Protein AF-A0A6A4GPS2-F1 (afdb_monomer)

Solvent-accessible surface area (backbone atoms only — not comparable to full-atom values): 27105 Å² total; per-residue (Å²): 126,77,65,62,58,53,54,52,53,50,58,55,68,69,35,63,68,60,50,48,57,56,55,76,35,48,68,59,54,50,51,52,50,50,53,48,50,57,54,50,53,56,62,55,46,61,67,55,47,36,79,75,69,75,53,85,62,71,51,73,49,65,35,54,41,91,86,54,85,64,74,62,48,72,51,66,68,82,62,55,45,58,49,34,34,71,73,68,72,38,45,56,68,56,52,49,51,54,50,22,53,49,38,23,44,52,52,60,46,72,73,42,81,72,55,66,71,56,49,30,52,52,40,50,50,52,54,47,51,49,49,26,64,76,66,71,39,87,87,69,76,90,48,63,90,45,33,67,56,72,36,32,58,69,66,32,36,44,78,43,58,69,59,87,93,47,78,89,60,56,59,84,74,61,84,53,66,67,55,54,50,53,52,37,48,30,47,72,71,56,55,21,42,77,43,78,52,53,74,66,59,43,49,50,50,47,49,56,56,66,67,48,66,75,81,72,70,70,79,58,84,78,77,69,74,78,75,77,74,77,77,74,81,84,76,90,76,78,90,77,88,79,90,77,90,76,90,76,91,77,97,69,88,87,75,88,80,81,78,83,78,84,79,82,84,87,75,89,89,81,90,85,88,89,83,86,86,84,90,84,86,84,84,88,82,92,80,87,87,83,88,83,88,84,84,87,86,86,88,86,88,89,81,83,90,80,88,81,80,86,82,88,82,86,85,80,87,89,81,89,83,93,79,93,81,83,89,80,85,83,80,86,81,88,78,86,83,85,81,83,90,83,82,90,80,89,84,86,89,81,86,81,82,83,82,75,90,77,82,82,72,71,69,64,55,55,56,52,56,54,52,51,56,53,50,56,52,54,53,55,59,59,68,65,66,76,78,80,83,84,86,88,88,88,89,88,88,132

Mean predicted aligned error: 19.87 Å

Sequence (398 aa):
MPSQLAEIQDAVHEDDNLMNALNHNKKCMAELRKEYEDNHASFYSLSSVDSSTGSWGFGAIIRASYTSSVQSGFFGRGVIDGFMQKYFNVSVQEMVCLLEDYACMVTTMGNKKVPLNKMQLVTVELILSGLCEISRVSNLTMSYACYDQDIRAAHGVMIEGWPNAISFIAPSKLKVALQIQTLYNAWRSGQAHWRVMTSAERREVKEELAERKPVVRAKRSDAGGSHKRKRKPISDNKDGDLDKDDEDDDEAEYWPKSKKSCAIRRSGASEADDGEAPSTKGKCSLKKSKPVASEGNAKSNATNLKKERAPKCKSAMINDEDVEQPSKKKRSSKLKKVVAPVTAKEQNVKKKHKFTPGSKPAIAESRALLEEMRWEKAQKEAESNDDDEEEEDDESDK

Secondary structure (DSSP, 8-state):
-THHHHHHHHHHHH-HHHHHHHHHTHHHHHHHHHHHHHHHHHHHHHHHHHHHH----EEEE--S-TT--PPPEEEE-STHHHHHHHHHS--HHHHHHHHHHHHHHHHHHHSS---HHHHHHHHHHHHHHHHHHHHT-TT----STTHIIIIIIHH-EEEES--TTS-S--GGG---HHHHHHHHHHHHTTSSEEEEPPHHHHHHHHHHHHHS----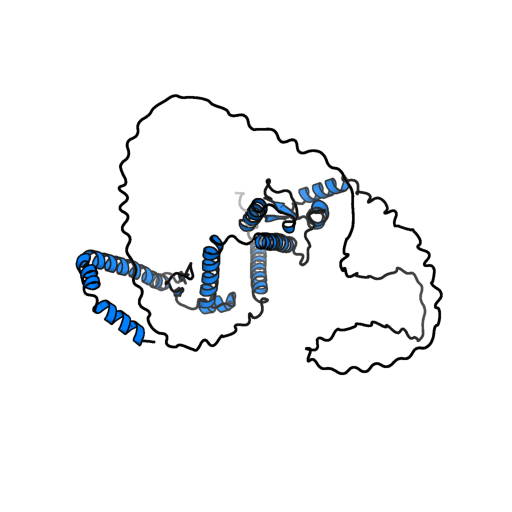----TTS-------------------------------------------------------------------------------------PPPP-------------------------------------------------HHHHHHHHHHHHHHHHHHHHHHTSSSSS---------

Foldseek 3Di:
DVVVVVVVVVVCVPPPVNVVVCVVVVVVVVVVVVVVVVVVVVVCVVVVCCVVPVDWDKDWDADLAPPDPDDIDMDTDDCVQVVCCVQVVAGPVRVNVVVNVVSRCCVVVVPPPDPLVVLLVVLLVLQVVLLCVVQVDPPDDQDQPCCLPRPCQPRQKDKAQQDPVDPSDRSVPDDDSVNSVVSSVCSVVVSIHMDHHDPVSNVVSVVVVVVPDPPPPPPPPPVDPPPPPPPDDDDDDDDDDDDDDDDDDDDDDDDDDDPPDPPDDDDDDDDDDDDDDDDDDDDDDDDDDDDDDDDDYDDDDDDDDDDDDDDDDDDDDDDDDDDDDDDDDDDDDDDDDDDDDDDDDDDDDDDDDDDDDDDDPPNVVSVVVVVVVVVVVVVVVVVVPPPPPPDDDDDDDD

Organism: NCBI:txid1447944

Radius of gyration: 39.06 Å; Cα contacts (8 Å, |Δi|>4): 195; chains: 1; bounding box: 116×108×91 Å

pLDDT: mean 73.02, std 22.07, range [33.78, 98.5]

Structure (mmCIF, N/CA/C/O backbone):
data_AF-A0A6A4GPS2-F1
#
_entry.id   AF-A0A6A4GPS2-F1
#
loop_
_atom_site.group_PDB
_atom_site.id
_atom_site.type_symbol
_atom_site.label_atom_id
_atom_site.label_alt_id
_atom_site.label_comp_id
_atom_site.label_asym_id
_atom_site.label_entity_id
_atom_site.label_seq_id
_atom_site.pdbx_PDB_ins_code
_atom_site.Cartn_x
_atom_site.Cartn_y
_atom_site.Cartn_z
_atom_site.occupancy
_atom_site.B_iso_or_equiv
_atom_site.auth_seq_id
_atom_site.auth_comp_id
_atom_site.auth_asym_id
_atom_site.auth_atom_id
_atom_site.pdbx_PDB_model_num
ATOM 1 N N . MET A 1 1 ? -11.069 -2.993 45.195 1.00 49.81 1 MET A N 1
ATOM 2 C CA . MET A 1 1 ? -11.474 -2.016 44.163 1.00 49.81 1 MET A CA 1
ATOM 3 C C . MET A 1 1 ? -12.801 -1.282 44.416 1.00 49.81 1 MET A C 1
ATOM 5 O O . MET A 1 1 ? -12.911 -0.206 43.852 1.00 49.81 1 MET A O 1
ATOM 9 N N . PRO A 1 2 ? -13.780 -1.730 45.240 1.00 59.56 2 PRO A N 1
ATOM 10 C CA . PRO A 1 2 ? -15.007 -0.938 45.447 1.00 59.56 2 PRO A CA 1
ATOM 11 C C . PRO A 1 2 ? -14.824 0.343 46.291 1.00 59.56 2 PRO A C 1
ATOM 13 O O . PRO A 1 2 ? -15.704 1.193 46.293 1.00 59.56 2 PRO A O 1
ATOM 16 N N . SER A 1 3 ? -13.685 0.526 46.969 1.00 72.12 3 SER A N 1
ATOM 17 C CA . SER A 1 3 ? -13.458 1.655 47.887 1.00 72.12 3 SER A CA 1
ATOM 18 C C . SER A 1 3 ? -13.234 3.009 47.204 1.00 72.12 3 SER A C 1
ATOM 20 O O . SER A 1 3 ? -13.616 4.028 47.760 1.00 72.12 3 SER A O 1
ATOM 22 N N . GLN A 1 4 ? -12.662 3.042 45.996 1.00 72.00 4 GLN A N 1
ATOM 23 C CA . GLN A 1 4 ? -12.357 4.313 45.318 1.00 72.00 4 GLN A CA 1
ATOM 24 C C . GLN A 1 4 ? -13.599 4.998 44.741 1.00 72.00 4 GLN A C 1
ATOM 26 O O . GLN A 1 4 ? -13.624 6.217 44.618 1.00 72.00 4 GLN A O 1
ATOM 31 N N . LEU A 1 5 ? -14.634 4.231 44.382 1.00 72.19 5 LEU A N 1
ATOM 32 C CA . LEU A 1 5 ? -15.866 4.810 43.845 1.00 72.19 5 LEU A CA 1
ATOM 33 C C . LEU A 1 5 ? -16.673 5.506 44.948 1.00 72.19 5 LEU A C 1
ATOM 35 O O . LEU A 1 5 ? -17.200 6.588 44.713 1.00 72.19 5 LEU A O 1
ATOM 39 N N . ALA A 1 6 ? -16.716 4.901 46.140 1.00 82.00 6 ALA A N 1
ATOM 40 C CA . ALA A 1 6 ? -17.370 5.476 47.312 1.00 82.00 6 ALA A CA 1
ATOM 41 C C . ALA A 1 6 ? -16.688 6.784 47.743 1.00 82.00 6 ALA A C 1
ATOM 43 O O . ALA A 1 6 ? -17.356 7.789 47.923 1.00 82.00 6 ALA A O 1
ATOM 44 N N . GLU A 1 7 ? -15.354 6.810 47.775 1.00 88.00 7 GLU A N 1
ATOM 45 C CA . GLU A 1 7 ? -14.587 8.006 48.148 1.00 88.00 7 GLU A CA 1
ATOM 46 C C . GLU A 1 7 ? -14.786 9.174 47.161 1.00 88.00 7 GLU A C 1
ATOM 48 O O . GLU A 1 7 ? -14.885 10.328 47.569 1.00 88.00 7 GLU A O 1
ATOM 53 N N . ILE A 1 8 ? -14.914 8.890 45.857 1.00 78.62 8 ILE A N 1
ATOM 54 C CA . ILE A 1 8 ? -15.245 9.916 44.851 1.00 78.62 8 ILE A CA 1
ATOM 55 C C . ILE A 1 8 ? -16.697 10.388 45.007 1.00 78.62 8 ILE A C 1
ATOM 57 O O . ILE A 1 8 ? -16.965 11.576 44.844 1.00 78.62 8 ILE A O 1
ATOM 61 N N . GLN A 1 9 ? -17.633 9.482 45.306 1.00 82.62 9 GLN A N 1
ATOM 62 C CA . GLN A 1 9 ? -19.035 9.842 45.535 1.00 82.62 9 GLN A CA 1
ATOM 63 C C . GLN A 1 9 ? -19.190 10.736 46.768 1.00 82.62 9 GLN A C 1
ATOM 65 O O . GLN A 1 9 ? -19.889 11.743 46.681 1.00 82.62 9 GLN A O 1
ATOM 70 N N . ASP A 1 10 ? -18.485 10.425 47.855 1.00 88.31 10 ASP A N 1
ATOM 71 C CA . ASP A 1 10 ? -18.492 11.220 49.083 1.00 88.31 10 ASP A CA 1
ATOM 72 C C . ASP A 1 10 ? -17.849 12.596 48.853 1.00 88.31 10 ASP A C 1
ATOM 74 O O . ASP A 1 10 ? -18.456 13.619 49.163 1.00 88.31 10 ASP A O 1
ATOM 78 N N . ALA A 1 11 ? -16.689 12.657 48.186 1.00 83.19 11 ALA A N 1
ATOM 79 C CA . ALA A 1 11 ? -16.023 13.926 47.874 1.00 83.19 11 ALA A CA 1
ATOM 80 C C . ALA A 1 11 ? -16.851 14.841 46.950 1.00 83.19 11 ALA A C 1
ATOM 82 O O . ALA A 1 11 ? -16.796 16.063 47.070 1.00 83.19 11 ALA A O 1
ATOM 83 N N . VAL A 1 12 ? -17.629 14.267 46.025 1.00 85.00 12 VAL A N 1
ATOM 84 C CA . VAL A 1 12 ? -18.575 15.024 45.188 1.00 85.00 12 VAL A CA 1
ATOM 85 C C . VAL A 1 12 ? -19.762 15.522 46.012 1.00 85.00 12 VAL A C 1
ATOM 87 O O . VAL A 1 12 ? -20.275 16.607 45.740 1.00 85.00 12 VAL A O 1
ATOM 90 N N . HIS A 1 13 ? -20.196 14.751 47.013 1.00 86.81 13 HIS A N 1
ATOM 91 C CA . HIS A 1 13 ? -21.311 15.125 47.876 1.00 86.81 13 HIS A CA 1
ATOM 92 C C . HIS A 1 13 ? -20.966 16.235 48.876 1.00 86.81 13 HIS A C 1
ATOM 94 O O . HIS A 1 13 ? -21.865 16.988 49.246 1.00 86.81 13 HIS A O 1
ATOM 100 N N . GLU A 1 14 ? -19.698 16.349 49.279 1.00 90.88 14 GLU A N 1
ATOM 101 C CA . GLU A 1 14 ? -19.210 17.368 50.218 1.00 90.88 14 GLU A CA 1
ATOM 102 C C . GLU A 1 14 ? -18.922 18.741 49.571 1.00 90.88 14 GLU A C 1
ATOM 104 O O . GLU A 1 14 ? -18.791 19.738 50.283 1.00 90.88 14 GLU A O 1
ATOM 109 N N . ASP A 1 15 ? -18.836 18.845 48.237 1.00 90.06 15 ASP A N 1
ATOM 110 C CA . ASP A 1 15 ? -18.606 20.129 47.557 1.00 90.06 15 ASP A CA 1
ATOM 111 C C . ASP A 1 15 ? -19.925 20.892 47.325 1.00 90.06 15 ASP A C 1
ATOM 113 O O . ASP A 1 15 ? -20.592 20.769 46.290 1.00 90.06 15 ASP A O 1
ATOM 117 N N . ASP A 1 16 ? -20.282 21.735 48.298 1.00 88.44 16 ASP A N 1
ATOM 118 C CA . ASP A 1 16 ? -21.477 22.587 48.270 1.00 88.44 16 ASP A CA 1
ATOM 119 C C . ASP A 1 16 ? -21.563 23.477 47.020 1.00 88.44 16 ASP A C 1
ATOM 121 O O . ASP A 1 16 ? -22.661 23.741 46.524 1.00 88.44 16 ASP A O 1
ATOM 125 N N . ASN A 1 17 ? -20.431 23.936 46.470 1.00 82.00 17 ASN A N 1
ATOM 126 C CA . ASN A 1 17 ? -20.427 24.776 45.269 1.00 82.00 17 ASN A CA 1
ATOM 127 C C . ASN A 1 17 ? -20.773 23.960 44.022 1.00 82.00 17 ASN A C 1
ATOM 129 O O . ASN A 1 17 ? -21.530 24.431 43.167 1.00 82.00 17 ASN A O 1
ATOM 133 N N . LEU A 1 18 ? -20.249 22.736 43.925 1.00 80.06 18 LEU A N 1
ATOM 134 C CA . LEU A 1 18 ? -20.567 21.812 42.840 1.00 80.06 18 LEU A CA 1
ATOM 135 C C . LEU A 1 18 ? -22.040 21.390 42.900 1.00 80.06 18 LEU A C 1
ATOM 137 O O . LEU A 1 18 ? -22.739 21.438 41.884 1.00 80.06 18 LEU A O 1
ATOM 141 N N . MET A 1 19 ? -22.541 21.064 44.093 1.00 84.69 19 MET A N 1
ATOM 142 C CA . MET A 1 19 ? -23.947 20.710 44.293 1.00 84.69 19 MET A CA 1
ATOM 143 C C . MET A 1 19 ? -24.883 21.896 44.028 1.00 84.69 19 MET A C 1
ATOM 145 O O . MET A 1 19 ? -25.940 21.708 43.421 1.00 84.69 19 MET A O 1
ATOM 149 N N . ASN A 1 20 ? -24.496 23.132 44.367 1.00 83.50 20 ASN A N 1
ATOM 150 C CA . ASN A 1 20 ? -25.263 24.326 43.991 1.00 83.50 20 ASN A CA 1
ATOM 151 C C . ASN A 1 20 ? -25.267 24.576 42.479 1.00 83.50 20 ASN A C 1
ATOM 153 O O . ASN A 1 20 ? -26.310 24.916 41.923 1.00 83.50 20 ASN A O 1
ATOM 157 N N . ALA A 1 21 ? -24.138 24.385 41.792 1.00 77.62 21 ALA A N 1
ATOM 158 C CA . ALA A 1 21 ? -24.065 24.533 40.339 1.00 77.62 21 ALA A CA 1
ATOM 159 C C . ALA A 1 21 ? -24.937 23.492 39.611 1.00 77.62 21 ALA A C 1
ATOM 161 O O . ALA A 1 21 ? -25.649 23.832 38.662 1.00 77.62 21 ALA A O 1
ATOM 162 N N . LEU A 1 22 ? -24.945 22.245 40.096 1.00 76.81 22 LEU A N 1
ATOM 163 C CA . LEU A 1 22 ? -25.817 21.179 39.593 1.00 76.81 22 LEU A CA 1
ATOM 164 C C . LEU A 1 22 ? -27.301 21.467 39.882 1.00 76.81 22 LEU A C 1
ATOM 166 O O . LEU A 1 22 ? -28.152 21.248 39.018 1.00 76.81 22 LEU A O 1
ATOM 170 N N . ASN A 1 23 ? -27.618 22.016 41.059 1.00 81.75 23 ASN A N 1
ATOM 171 C CA . ASN A 1 23 ? -28.989 22.352 41.449 1.00 81.75 23 ASN A CA 1
ATOM 172 C C . ASN A 1 23 ? -29.541 23.596 40.739 1.00 81.75 23 ASN A C 1
ATOM 174 O O . ASN A 1 23 ? -30.723 23.618 40.388 1.00 81.75 23 ASN A O 1
ATOM 178 N N . HIS A 1 24 ? -28.718 24.612 40.463 1.00 83.06 24 HIS A N 1
ATOM 179 C CA . HIS A 1 24 ? -29.162 25.801 39.730 1.00 83.06 24 HIS A CA 1
ATOM 180 C C . HIS A 1 24 ? -29.565 25.496 38.286 1.00 83.06 24 HIS A C 1
ATOM 182 O O . HIS A 1 24 ? -30.370 26.225 37.710 1.00 83.06 24 HIS A O 1
ATOM 188 N N . ASN A 1 25 ? -29.087 24.382 37.731 1.00 86.12 25 ASN A N 1
ATOM 189 C CA . ASN A 1 25 ? -29.414 23.940 36.384 1.00 86.12 25 ASN A CA 1
ATOM 190 C C . ASN A 1 25 ? -30.325 22.704 36.366 1.00 86.12 25 ASN A C 1
ATOM 192 O O . ASN A 1 25 ? -30.255 21.883 35.454 1.00 86.12 25 ASN A O 1
ATOM 196 N N . LYS A 1 26 ? -31.221 22.571 37.354 1.00 86.44 26 LYS A N 1
ATOM 197 C CA . LYS A 1 26 ? -32.149 21.431 37.473 1.00 86.44 26 LYS A CA 1
ATOM 198 C C . LYS A 1 26 ? -32.954 21.170 36.195 1.00 86.44 26 LYS A C 1
ATOM 200 O O . LYS A 1 26 ? -33.177 20.016 35.843 1.00 86.44 26 LYS A O 1
ATOM 205 N N . LYS A 1 27 ? -33.349 22.234 35.483 1.00 87.38 27 LYS A N 1
ATOM 206 C CA . LYS A 1 27 ? -34.040 22.132 34.188 1.00 87.38 27 LYS A CA 1
ATOM 207 C C . LYS A 1 27 ? -33.130 21.541 33.103 1.00 87.38 27 LYS A C 1
ATOM 209 O O . LYS A 1 27 ? -33.541 20.603 32.437 1.00 87.38 27 LYS A O 1
ATOM 214 N N . CYS A 1 28 ? -31.893 22.026 32.997 1.00 82.56 28 CYS A N 1
ATOM 215 C CA . CYS A 1 28 ? -30.893 21.519 32.053 1.00 82.56 28 CYS A CA 1
ATOM 216 C C . CYS A 1 28 ? -30.522 20.052 32.341 1.00 82.56 28 CYS A C 1
ATOM 218 O O . CYS A 1 28 ? -30.490 19.228 31.436 1.00 82.56 28 CYS A O 1
ATOM 220 N N . MET A 1 29 ? -30.336 19.682 33.613 1.00 83.31 29 MET A N 1
ATOM 221 C CA . MET A 1 29 ? -30.057 18.292 33.996 1.00 83.31 29 MET A CA 1
ATOM 222 C C . MET A 1 29 ? -31.249 17.359 33.750 1.00 83.31 29 MET A C 1
ATOM 224 O O . MET A 1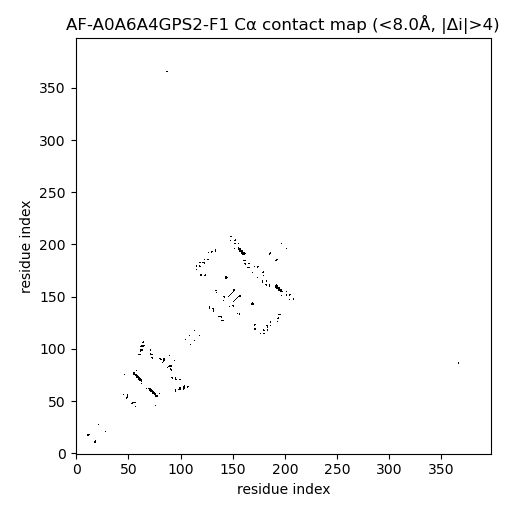 29 ? -31.047 16.194 33.418 1.00 83.31 29 MET A O 1
ATOM 228 N N . ALA A 1 30 ? -32.486 17.841 33.905 1.00 88.25 30 ALA A N 1
ATOM 229 C CA . ALA A 1 30 ? -33.677 17.070 33.555 1.00 88.25 30 ALA A CA 1
ATOM 230 C C . ALA A 1 30 ? -33.786 16.851 32.037 1.00 88.25 30 ALA A C 1
ATOM 232 O O . ALA A 1 30 ? -34.137 15.757 31.607 1.00 88.25 30 ALA A O 1
ATOM 233 N N . GLU A 1 31 ? -33.441 17.862 31.239 1.00 88.44 31 GLU A N 1
ATOM 234 C CA . GLU A 1 31 ? -33.416 17.779 29.776 1.00 88.44 31 GLU A CA 1
ATOM 235 C C . GLU A 1 31 ? -32.328 16.811 29.286 1.00 88.44 31 GLU A C 1
ATOM 237 O O . GLU A 1 31 ? -32.632 15.913 28.510 1.00 88.44 31 GLU A O 1
ATOM 242 N N . LEU A 1 32 ? -31.115 16.879 29.848 1.00 83.19 32 LEU A N 1
ATOM 243 C CA . LEU A 1 32 ? -30.036 15.921 29.572 1.00 83.19 32 LEU A CA 1
ATOM 244 C C . LEU A 1 32 ? 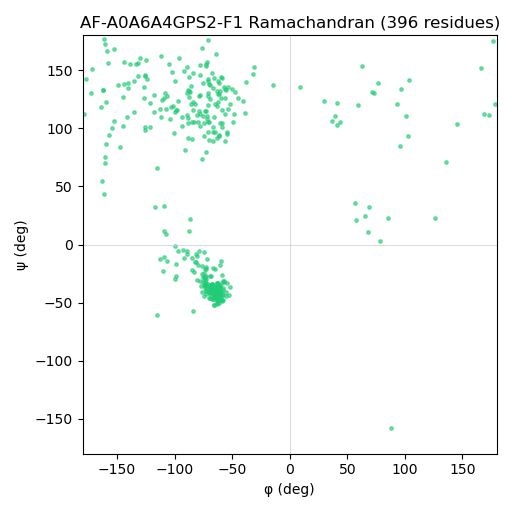-30.381 14.487 29.991 1.00 83.19 32 LEU A C 1
ATOM 246 O O . LEU A 1 32 ? -30.027 13.546 29.288 1.00 83.19 32 LEU A O 1
ATOM 250 N N . ARG A 1 33 ? -31.061 14.289 31.131 1.00 85.12 33 ARG A N 1
ATOM 251 C CA . ARG A 1 33 ? -31.527 12.951 31.542 1.00 85.12 33 ARG A CA 1
ATOM 252 C C . ARG A 1 33 ? -32.567 12.407 30.577 1.00 85.12 33 ARG A C 1
ATOM 254 O O . ARG A 1 33 ? -32.475 11.244 30.213 1.00 85.12 33 ARG A O 1
ATOM 261 N N . LYS A 1 34 ? -33.505 13.249 30.141 1.00 89.75 34 LYS A N 1
ATOM 262 C CA . LYS A 1 34 ? -34.512 12.865 29.153 1.00 89.75 34 LYS A CA 1
ATOM 263 C C . LYS A 1 34 ? -33.865 12.503 27.815 1.00 89.75 34 LYS A C 1
ATOM 265 O O . LYS A 1 34 ? -34.152 11.446 27.276 1.00 89.75 34 LYS A O 1
ATOM 270 N N . GLU A 1 35 ? -32.936 13.322 27.329 1.00 83.69 35 GLU A N 1
ATOM 271 C CA . GLU A 1 35 ? -32.184 13.037 26.103 1.00 83.69 35 GLU A CA 1
ATOM 272 C C . GLU A 1 35 ? -31.340 11.758 26.236 1.00 83.69 35 GLU A C 1
ATOM 274 O O . GLU A 1 35 ? -31.261 10.960 25.304 1.00 83.69 35 GLU A O 1
ATOM 279 N N . TYR A 1 36 ? -30.736 11.517 27.405 1.00 80.75 36 TYR A N 1
ATOM 280 C CA . TYR A 1 36 ? -30.025 10.271 27.683 1.00 80.75 36 TYR A CA 1
ATOM 281 C C . TYR A 1 36 ? -30.969 9.066 27.682 1.00 80.75 36 TYR A C 1
ATOM 283 O O . TYR A 1 36 ? -30.633 8.054 27.081 1.00 80.75 36 TYR A O 1
ATOM 291 N N . GLU A 1 37 ? -32.139 9.155 28.315 1.00 81.00 37 GLU A N 1
ATOM 292 C CA . GLU A 1 37 ? -33.142 8.085 28.330 1.00 81.00 37 GLU A CA 1
ATOM 293 C C . GLU A 1 37 ? -33.691 7.797 26.927 1.00 81.00 37 GLU A C 1
ATOM 295 O O . GLU A 1 37 ? -33.760 6.631 26.539 1.00 81.00 37 GLU A O 1
ATOM 300 N N . ASP A 1 38 ? -33.981 8.832 26.134 1.00 80.62 38 ASP A N 1
ATOM 301 C CA . ASP A 1 38 ? -34.432 8.703 24.744 1.00 80.62 38 ASP A CA 1
ATOM 302 C C . ASP A 1 38 ? -33.341 8.043 23.871 1.00 80.62 38 ASP A C 1
ATOM 304 O O . ASP A 1 38 ? -33.604 7.097 23.119 1.00 80.62 38 ASP A O 1
ATOM 308 N N . ASN A 1 39 ? -32.079 8.456 24.031 1.00 74.62 39 ASN A N 1
ATOM 309 C CA . ASN A 1 39 ? -30.942 7.843 23.338 1.00 74.62 39 ASN A CA 1
ATOM 310 C C . ASN A 1 39 ? -30.666 6.409 23.819 1.00 74.62 39 ASN A C 1
ATOM 312 O O . ASN A 1 39 ? -30.336 5.534 23.019 1.00 74.62 39 ASN A O 1
ATOM 316 N N . HIS A 1 40 ? -30.829 6.127 25.107 1.00 75.12 40 HIS A N 1
ATOM 317 C CA . HIS A 1 40 ? -30.622 4.798 25.675 1.00 75.12 40 HIS A CA 1
ATOM 318 C C . HIS A 1 40 ? -31.746 3.829 25.270 1.00 75.12 40 HIS A C 1
ATOM 320 O O . HIS A 1 40 ? -31.488 2.654 25.007 1.00 75.12 40 HIS A O 1
ATOM 326 N N . ALA A 1 41 ? -32.979 4.320 25.116 1.00 71.56 41 ALA A N 1
ATOM 327 C CA . ALA A 1 41 ? -34.085 3.559 24.541 1.00 71.56 41 ALA A CA 1
ATOM 328 C C . ALA A 1 41 ? -33.804 3.172 23.079 1.00 71.56 41 ALA A C 1
ATOM 330 O O . ALA A 1 41 ? -34.089 2.042 22.674 1.00 71.56 41 ALA A O 1
ATOM 331 N N . SER A 1 42 ? -33.159 4.054 22.305 1.00 66.12 42 SER A N 1
ATOM 332 C CA . SER A 1 42 ? -32.719 3.724 20.942 1.00 66.12 42 SER A CA 1
ATOM 333 C C . SER A 1 42 ? -31.677 2.597 20.914 1.00 66.12 42 SER A C 1
ATOM 335 O O . SER A 1 42 ? -31.707 1.749 20.024 1.00 66.12 42 SER A O 1
ATOM 337 N N . PHE A 1 43 ? -30.815 2.509 21.933 1.00 65.62 43 PHE A N 1
ATOM 338 C CA . PHE A 1 43 ? -29.814 1.448 22.040 1.00 65.62 43 PHE A CA 1
ATOM 339 C C . PHE A 1 43 ? -30.446 0.076 22.326 1.00 65.62 43 PHE A C 1
ATOM 341 O O . PHE A 1 43 ? -30.034 -0.935 21.756 1.00 65.62 43 PHE A O 1
ATOM 348 N N . TYR A 1 44 ? -31.507 0.028 23.139 1.00 66.25 44 TYR A N 1
ATOM 349 C CA . TYR A 1 44 ? -32.265 -1.208 23.365 1.00 66.25 44 TYR A CA 1
ATOM 350 C C . TYR A 1 44 ? -33.134 -1.628 22.175 1.00 66.25 44 TYR A C 1
ATOM 352 O O . TYR A 1 44 ? -33.460 -2.812 22.063 1.00 66.25 44 TYR A O 1
ATOM 360 N N . SER A 1 45 ? -33.458 -0.718 21.250 1.00 64.69 45 SER A N 1
ATOM 361 C CA . SER A 1 45 ? -34.211 -1.043 20.028 1.00 64.69 45 SER A CA 1
ATOM 362 C C . SER A 1 45 ? -33.524 -2.119 19.180 1.00 64.69 45 SER A C 1
ATOM 364 O O . SER A 1 45 ? -34.202 -2.974 18.609 1.00 64.69 45 SER A O 1
ATOM 366 N N . LEU A 1 46 ? -32.184 -2.172 19.182 1.00 64.75 46 LEU A N 1
ATOM 367 C CA . LEU A 1 46 ? -31.438 -3.186 18.428 1.00 64.75 46 LEU A CA 1
ATOM 368 C C . LEU A 1 46 ? -31.814 -4.617 18.851 1.00 64.75 46 LEU A C 1
ATOM 370 O O . LEU A 1 46 ? -31.879 -5.513 18.020 1.00 64.75 46 LEU A O 1
ATOM 374 N N . SER A 1 47 ? -32.150 -4.817 20.130 1.00 65.31 47 SER A N 1
ATOM 375 C CA . SER A 1 47 ? -32.570 -6.126 20.650 1.00 65.31 47 SER A CA 1
ATOM 376 C C . SER A 1 47 ? -33.982 -6.548 20.216 1.00 65.31 47 SER A C 1
ATOM 378 O O . SER A 1 47 ? -34.300 -7.738 20.218 1.00 65.31 47 SER A O 1
ATOM 380 N N . SER A 1 48 ? -34.822 -5.589 19.818 1.00 68.94 48 SER A N 1
ATOM 381 C CA . SER A 1 48 ? -36.178 -5.839 19.314 1.00 68.94 48 SER A CA 1
ATOM 382 C C . SER A 1 48 ? -36.172 -6.272 17.841 1.00 68.94 48 SER A C 1
ATOM 384 O O . SER A 1 48 ? -37.002 -7.077 17.407 1.00 68.94 48 SER A O 1
ATOM 386 N N . VAL A 1 49 ? -35.193 -5.791 17.067 1.00 71.31 49 VAL A N 1
ATOM 387 C CA . VAL A 1 49 ? -35.050 -6.121 15.639 1.00 71.31 49 VAL A CA 1
ATOM 388 C C . VAL A 1 49 ? -34.709 -7.598 15.441 1.00 71.31 49 VAL A C 1
ATOM 390 O O . VAL A 1 49 ? -35.302 -8.244 14.576 1.00 71.31 49 VAL A O 1
ATOM 393 N N . ASP A 1 50 ? -33.841 -8.164 16.284 1.00 71.81 50 ASP A N 1
ATOM 394 C CA . ASP A 1 50 ? -33.432 -9.573 16.189 1.00 71.81 50 ASP A CA 1
ATOM 395 C C . ASP A 1 50 ? -34.635 -10.528 16.290 1.00 71.81 50 ASP A C 1
ATOM 397 O O . ASP A 1 50 ? -34.768 -11.470 15.509 1.00 71.81 50 ASP A O 1
ATOM 401 N N . SER A 1 51 ? -35.556 -10.254 17.222 1.00 78.56 51 SER A N 1
ATOM 402 C CA . SER A 1 51 ? -36.714 -11.126 17.479 1.00 78.56 51 SER A CA 1
ATOM 403 C C . SER A 1 51 ? -37.791 -11.033 16.396 1.00 78.56 51 SER A C 1
ATOM 405 O O . SER A 1 51 ? -38.571 -11.966 16.229 1.00 78.56 51 SER A O 1
ATOM 407 N N . SER A 1 52 ? -37.855 -9.911 15.675 1.00 82.25 52 SER A N 1
ATOM 408 C CA . SER A 1 52 ? -38.901 -9.643 14.679 1.00 82.25 52 SER A CA 1
ATOM 409 C C . SER A 1 52 ? -38.468 -9.925 13.241 1.00 82.25 52 SER A C 1
ATOM 411 O O . SER A 1 52 ? -39.315 -10.242 12.412 1.00 82.25 52 SER A O 1
ATOM 413 N N . THR A 1 53 ? -37.171 -9.839 12.934 1.00 84.56 53 THR A N 1
ATOM 414 C CA . THR A 1 53 ? -36.661 -9.993 11.558 1.00 84.56 53 THR A CA 1
ATOM 415 C C . THR A 1 53 ? -35.813 -11.242 11.340 1.00 84.56 53 THR A C 1
ATOM 417 O O . THR A 1 53 ? -35.523 -11.574 10.195 1.00 84.56 53 THR A O 1
ATOM 420 N N . GLY A 1 54 ? -35.387 -11.932 12.406 1.00 84.75 54 GLY A N 1
ATOM 421 C CA . GLY A 1 54 ? -34.436 -13.043 12.292 1.00 84.75 54 GLY A CA 1
ATOM 422 C C . GLY A 1 54 ? -33.027 -12.607 11.866 1.00 84.75 54 GLY A C 1
ATOM 423 O O . GLY A 1 54 ? -32.195 -13.453 11.545 1.00 84.75 54 GLY A O 1
ATOM 424 N N . SER A 1 55 ? -32.750 -11.301 11.861 1.00 83.25 55 SER A N 1
ATOM 425 C CA . SER A 1 55 ? -31.430 -10.743 11.560 1.00 83.25 55 SER A CA 1
ATOM 426 C C . SER A 1 55 ? -30.502 -10.891 12.762 1.00 83.25 55 SER A C 1
ATOM 428 O O . SER A 1 55 ? -30.952 -10.794 13.901 1.00 83.25 55 SER A O 1
ATOM 430 N N . TRP A 1 56 ? -29.205 -11.105 12.524 1.00 84.06 56 TRP A N 1
ATOM 431 C CA . TRP A 1 56 ? -28.179 -11.088 13.572 1.00 84.06 56 TRP A CA 1
ATOM 432 C C . TRP A 1 56 ? -27.280 -9.871 13.381 1.00 84.06 56 TRP A C 1
ATOM 434 O O . TRP A 1 56 ? -26.686 -9.695 12.317 1.00 84.06 56 TRP A O 1
ATOM 444 N N . GLY A 1 57 ? -27.168 -9.040 14.417 1.00 85.69 57 GLY A N 1
ATOM 445 C CA . GLY A 1 57 ? -26.331 -7.846 14.410 1.00 85.69 57 GLY A CA 1
ATOM 446 C C . GLY A 1 57 ? -25.351 -7.809 15.578 1.00 85.69 57 GLY A C 1
ATOM 447 O O . GLY A 1 57 ? -25.657 -8.228 16.695 1.00 85.69 57 GLY A O 1
ATOM 448 N N . PHE A 1 58 ? -24.170 -7.248 15.329 1.00 91.44 58 PHE A N 1
ATOM 449 C CA . PHE A 1 58 ? -23.308 -6.737 16.389 1.00 91.44 58 PHE A CA 1
ATOM 450 C C . PHE A 1 58 ? -22.784 -5.353 16.021 1.00 91.44 58 PHE A C 1
ATOM 452 O O . PHE A 1 58 ? -22.676 -5.000 14.848 1.00 91.44 58 PHE A O 1
ATOM 459 N N . GLY A 1 59 ? -22.440 -4.582 17.043 1.00 92.00 59 GLY A N 1
ATOM 460 C CA . GLY A 1 59 ? -21.746 -3.313 16.928 1.00 92.00 59 GLY A CA 1
ATOM 461 C C . GLY A 1 59 ? -20.567 -3.251 17.890 1.00 92.00 59 GLY A C 1
ATOM 462 O O . GLY A 1 59 ? -20.518 -3.951 18.902 1.00 92.00 59 GLY A O 1
ATOM 463 N N . ALA A 1 60 ? -19.598 -2.404 17.561 1.00 95.12 60 ALA A N 1
ATOM 464 C CA . ALA A 1 60 ? -18.433 -2.139 18.391 1.00 95.12 60 ALA A CA 1
ATOM 465 C C . ALA A 1 60 ? -18.291 -0.635 18.626 1.00 95.12 60 ALA A C 1
ATOM 467 O O . ALA A 1 60 ? -18.408 0.166 17.699 1.00 95.12 60 ALA A O 1
ATOM 468 N N . ILE A 1 61 ? -18.007 -0.262 19.869 1.00 94.19 61 ILE A N 1
ATOM 469 C CA . ILE A 1 61 ? -17.585 1.080 20.258 1.00 94.19 61 ILE A CA 1
ATOM 470 C C . ILE A 1 61 ? -16.080 1.007 20.449 1.00 94.19 61 ILE A C 1
ATOM 472 O O . ILE A 1 61 ? -15.587 0.249 21.280 1.00 94.19 61 ILE A O 1
ATOM 476 N N . ILE A 1 62 ? -15.348 1.784 19.660 1.00 96.25 62 ILE A N 1
ATOM 477 C CA . ILE A 1 62 ? -13.892 1.730 19.626 1.00 96.25 62 ILE A CA 1
ATOM 478 C C . ILE A 1 62 ? -13.339 3.076 20.059 1.00 96.25 62 ILE A C 1
ATOM 480 O O . ILE A 1 62 ? -13.699 4.127 19.522 1.00 96.25 62 ILE A O 1
ATOM 484 N N . ARG A 1 63 ? -12.418 3.050 21.018 1.00 94.38 63 ARG A N 1
ATOM 485 C CA . ARG A 1 63 ? -11.702 4.247 21.430 1.00 94.38 63 ARG A CA 1
ATOM 486 C C . ARG A 1 63 ? -10.745 4.706 20.324 1.00 94.38 63 ARG A C 1
ATOM 488 O O . ARG A 1 63 ? -9.861 3.974 19.898 1.00 94.38 63 ARG A O 1
ATOM 495 N N . ALA A 1 64 ? -10.877 5.963 19.902 1.00 89.25 64 ALA A N 1
ATOM 496 C CA . ALA A 1 64 ? -10.025 6.545 18.863 1.00 89.25 64 ALA A CA 1
ATOM 497 C C . ALA A 1 64 ? -8.737 7.202 19.397 1.00 89.25 64 ALA A C 1
ATOM 499 O O . ALA A 1 64 ? -7.905 7.622 18.606 1.00 89.25 64 ALA A O 1
ATOM 500 N N . SER A 1 65 ? -8.549 7.348 20.712 1.00 88.62 65 SER A N 1
ATOM 501 C CA . SER A 1 65 ? -7.331 7.924 21.310 1.00 88.62 65 SER A CA 1
ATOM 502 C C . SER A 1 65 ? -7.049 7.316 22.678 1.00 88.62 65 SER A C 1
ATOM 504 O O . SER A 1 65 ? -7.951 7.265 23.509 1.00 88.62 65 SER A O 1
ATOM 506 N N . TYR A 1 66 ? -5.788 6.988 22.978 1.00 85.88 66 TYR A N 1
ATOM 507 C CA . TYR A 1 66 ? -5.371 6.494 24.300 1.00 85.88 66 TYR A CA 1
ATOM 508 C C . TYR A 1 66 ? -5.634 7.476 25.452 1.00 85.88 66 TYR A C 1
ATOM 510 O O . TYR A 1 66 ? -5.632 7.070 26.611 1.00 85.88 66 TYR A O 1
ATOM 518 N N . THR A 1 67 ? -5.854 8.760 25.153 1.00 87.00 67 THR A N 1
ATOM 519 C CA . THR A 1 67 ? -6.218 9.773 26.155 1.00 87.00 67 THR A CA 1
ATOM 520 C C . THR A 1 67 ? -7.715 9.827 26.443 1.00 87.00 67 THR A C 1
ATOM 522 O O . THR A 1 67 ? -8.119 10.518 27.373 1.00 87.00 67 THR A O 1
ATOM 525 N N . SER A 1 68 ? -8.545 9.160 25.637 1.00 91.00 68 SER A N 1
ATOM 526 C CA . SER A 1 68 ? -9.985 9.105 25.872 1.00 91.00 68 SER A CA 1
ATOM 527 C C . SER A 1 68 ? -10.296 8.144 27.021 1.00 91.00 68 SER A C 1
ATOM 529 O O . SER A 1 68 ? -9.695 7.070 27.130 1.00 91.00 68 SER A O 1
ATOM 531 N N . SER A 1 69 ? -11.242 8.546 27.868 1.00 91.69 69 SER A N 1
ATOM 532 C CA . SER A 1 69 ? -11.787 7.740 28.963 1.00 91.69 69 SER A CA 1
ATOM 533 C C . SER A 1 69 ? -12.848 6.738 28.502 1.00 91.69 69 SER A C 1
ATOM 535 O O . SER A 1 69 ? -13.239 5.879 29.287 1.00 91.69 69 SER A O 1
ATOM 537 N N . VAL A 1 70 ? -13.315 6.830 27.251 1.00 91.38 70 VAL A N 1
ATOM 538 C CA . VAL A 1 70 ? -14.306 5.901 26.692 1.00 91.38 70 VAL A CA 1
ATOM 539 C C . VAL A 1 70 ? -13.694 4.505 26.612 1.00 91.38 70 VAL A C 1
ATOM 541 O O . VAL A 1 70 ? -12.680 4.313 25.945 1.00 91.38 70 VAL A O 1
ATOM 544 N N . GLN A 1 71 ? -14.309 3.535 27.282 1.00 91.75 71 GLN A N 1
ATOM 545 C CA . GLN A 1 71 ? -13.895 2.139 27.210 1.00 91.75 71 GLN A CA 1
ATOM 546 C C . GLN A 1 71 ? -14.404 1.520 25.905 1.00 91.75 71 GLN A C 1
ATOM 548 O O . GLN A 1 71 ? -15.590 1.629 25.593 1.00 91.75 71 GLN A O 1
ATOM 553 N N . SER A 1 72 ? -13.516 0.878 25.144 1.00 95.38 72 SER A N 1
ATOM 554 C CA . SER A 1 72 ? -13.939 0.102 23.979 1.00 95.38 72 SER A CA 1
ATOM 555 C C . SER A 1 72 ? -14.768 -1.097 24.422 1.00 95.38 72 SER A C 1
ATOM 557 O O . SER A 1 72 ? -14.477 -1.732 25.438 1.00 95.38 72 SER A O 1
ATOM 559 N N . GLY A 1 73 ? -15.782 -1.430 23.640 1.00 94.25 73 GLY A N 1
ATOM 560 C CA . GLY A 1 73 ? -16.659 -2.556 23.912 1.00 94.25 73 GLY A CA 1
ATOM 561 C C . GLY A 1 73 ? -17.395 -2.988 22.661 1.00 94.25 73 GLY A C 1
ATOM 562 O O . GLY A 1 73 ? -17.347 -2.325 21.627 1.00 94.25 73 GLY A O 1
ATOM 563 N N . PHE A 1 74 ? -18.097 -4.103 22.761 1.00 93.69 74 PHE A N 1
ATOM 564 C CA . PHE A 1 74 ? -19.029 -4.543 21.739 1.00 93.69 74 PHE A CA 1
ATOM 565 C C . PHE A 1 74 ? -20.397 -4.772 22.359 1.00 93.69 74 PHE A C 1
ATOM 567 O O . PHE A 1 74 ? -20.536 -4.982 23.563 1.00 93.69 74 PHE A O 1
ATOM 574 N N . PHE A 1 75 ? -21.405 -4.737 21.509 1.00 89.88 75 PHE A N 1
ATOM 575 C CA . PHE A 1 75 ? -22.757 -5.136 21.834 1.00 89.88 75 PHE A CA 1
ATOM 576 C C . PHE A 1 75 ? -23.273 -5.999 20.692 1.00 89.88 75 PHE A C 1
ATOM 578 O O . PHE A 1 75 ? -22.984 -5.768 19.523 1.00 89.88 75 PHE A O 1
ATOM 585 N N . GLY A 1 76 ? -24.007 -7.037 21.040 1.00 85.12 76 GLY A N 1
ATOM 586 C CA . GLY A 1 76 ? -24.502 -8.027 20.100 1.00 85.12 76 GLY A CA 1
ATOM 587 C C . GLY A 1 76 ? -25.005 -9.222 20.885 1.00 85.12 76 GLY A C 1
ATOM 588 O O . GLY A 1 76 ? -24.556 -9.470 22.008 1.00 85.12 76 GLY A O 1
ATOM 589 N N . ARG A 1 77 ? -25.972 -9.937 20.323 1.00 76.81 77 ARG A N 1
ATOM 590 C CA . ARG A 1 77 ? -26.474 -11.187 20.892 1.00 76.81 77 ARG A CA 1
ATOM 591 C C . ARG A 1 77 ? -26.101 -12.362 20.000 1.00 76.81 77 ARG A C 1
ATOM 593 O O . ARG A 1 77 ? -25.784 -12.212 18.825 1.00 76.81 77 ARG A O 1
ATOM 600 N N . GLY A 1 78 ? -26.166 -13.551 20.587 1.00 79.12 78 GLY A N 1
ATOM 601 C CA . GLY A 1 78 ? -26.071 -14.806 19.855 1.00 79.12 78 GLY A CA 1
ATOM 602 C C . GLY A 1 78 ? -24.648 -15.319 19.670 1.00 79.12 78 GLY A C 1
ATOM 603 O O . GLY A 1 78 ? -23.734 -15.013 20.430 1.00 79.12 78 GLY A O 1
ATOM 604 N N . VAL A 1 79 ? -24.488 -16.156 18.651 1.00 91.12 79 VAL A N 1
ATOM 605 C CA . VAL A 1 79 ? -23.282 -16.956 18.392 1.00 91.12 79 VAL A CA 1
ATOM 606 C C . VAL A 1 79 ? -22.230 -16.204 17.574 1.00 91.12 79 VAL A C 1
ATOM 608 O O . VAL A 1 79 ? -21.381 -16.827 16.944 1.00 91.12 79 VAL A O 1
ATOM 611 N N . ILE A 1 80 ? -22.278 -14.868 17.568 1.00 92.31 80 ILE A N 1
ATOM 612 C CA . ILE A 1 80 ? -21.378 -14.021 16.770 1.00 92.31 80 ILE A CA 1
ATOM 613 C C . ILE A 1 80 ? -19.921 -14.251 17.173 1.00 92.31 80 ILE A C 1
ATOM 615 O O . ILE A 1 80 ? -19.059 -14.345 16.306 1.00 92.31 80 ILE A O 1
ATOM 619 N N . ASP A 1 81 ? -19.648 -14.432 18.466 1.00 93.25 81 ASP A N 1
ATOM 620 C CA . ASP A 1 81 ? -18.302 -14.780 18.929 1.00 93.25 81 ASP A CA 1
ATOM 621 C C . ASP A 1 81 ? -17.840 -16.138 18.382 1.00 93.25 81 ASP A C 1
ATOM 623 O O . ASP A 1 81 ? -16.741 -16.253 17.845 1.00 93.25 81 ASP A O 1
ATOM 627 N N . GLY A 1 82 ? -18.730 -17.136 18.376 1.00 94.31 82 GLY A N 1
ATOM 628 C CA . GLY A 1 82 ? -18.467 -18.436 17.758 1.00 94.31 82 GLY A CA 1
ATOM 629 C C . GLY A 1 82 ? -18.271 -18.356 16.239 1.00 94.31 82 GLY A C 1
ATOM 630 O O . GLY A 1 82 ? -17.421 -19.055 15.696 1.00 94.31 82 GLY A O 1
ATOM 631 N N . PHE A 1 83 ? -19.009 -17.484 15.545 1.00 95.25 83 PHE A N 1
ATOM 632 C CA . PHE A 1 83 ? -18.810 -17.204 14.121 1.00 95.25 83 PHE A CA 1
ATOM 633 C C . PHE A 1 83 ? -17.428 -16.589 13.869 1.00 95.25 83 PHE A C 1
ATOM 635 O O . PHE A 1 83 ? -16.669 -17.101 13.044 1.00 95.25 83 PHE A O 1
ATOM 642 N N . MET A 1 84 ? -17.071 -15.536 14.611 1.00 95.50 84 MET A N 1
ATOM 643 C CA . MET A 1 84 ? -15.775 -14.867 14.474 1.00 95.50 84 MET A CA 1
ATOM 644 C C . MET A 1 84 ? -14.624 -15.838 14.751 1.00 95.50 84 MET A C 1
ATOM 646 O O . MET A 1 84 ? -13.692 -15.947 13.953 1.00 95.50 84 MET A O 1
ATOM 650 N N . GLN A 1 85 ? -14.736 -16.640 15.809 1.00 96.19 85 GLN A N 1
ATOM 651 C CA . GLN A 1 85 ? -13.727 -17.634 16.148 1.00 96.19 85 GLN A CA 1
ATOM 652 C C . GLN A 1 85 ? -13.632 -18.751 15.098 1.00 96.19 85 GLN A C 1
ATOM 654 O O . GLN A 1 85 ? -12.532 -19.162 14.746 1.00 96.19 85 GLN A O 1
ATOM 659 N N . LYS A 1 86 ? -14.757 -19.216 14.541 1.00 96.69 86 LYS A N 1
ATOM 660 C CA . LYS A 1 86 ? -14.766 -20.296 13.542 1.00 96.69 86 LYS A CA 1
ATOM 661 C C . LYS A 1 86 ? -14.158 -19.880 12.200 1.00 96.69 86 LYS A C 1
ATOM 663 O O . LYS A 1 86 ? -13.431 -20.671 11.608 1.00 96.69 86 LYS A O 1
ATOM 668 N N . TYR A 1 87 ? -14.473 -18.682 11.707 1.00 96.88 87 TYR A N 1
ATOM 669 C CA . TYR A 1 87 ? -14.089 -18.262 10.351 1.00 96.88 87 TYR A CA 1
ATOM 670 C C . TYR A 1 87 ? -12.855 -17.362 10.308 1.00 96.88 87 TYR A C 1
ATOM 672 O O . TYR A 1 87 ? -12.112 -17.391 9.330 1.00 96.88 87 TYR A O 1
ATOM 680 N N . PHE A 1 88 ? -12.621 -16.576 11.358 1.00 94.12 88 PHE A N 1
ATOM 681 C CA . PHE A 1 88 ? -11.488 -15.652 11.423 1.00 94.12 88 PHE A CA 1
ATOM 682 C C . PHE A 1 88 ? -10.422 -16.097 12.422 1.00 94.12 88 PHE A C 1
ATOM 684 O O . PHE A 1 88 ? -9.325 -15.547 12.392 1.00 94.12 88 PHE A O 1
ATOM 691 N N . ASN A 1 89 ? -10.707 -17.097 13.268 1.00 95.56 89 ASN A N 1
ATOM 692 C CA . ASN A 1 89 ? -9.829 -17.533 14.357 1.00 95.56 89 ASN A CA 1
ATOM 693 C C . ASN A 1 89 ? -9.474 -16.389 15.326 1.00 95.56 89 ASN A C 1
ATOM 695 O O . ASN A 1 89 ? -8.351 -16.292 15.818 1.00 95.56 89 ASN A O 1
ATOM 699 N N . VAL A 1 90 ? -10.437 -15.490 15.549 1.00 96.12 90 VAL A N 1
ATOM 700 C CA . VAL A 1 90 ? -10.322 -14.311 16.416 1.00 96.12 90 VAL A CA 1
ATOM 701 C C . VAL A 1 90 ? -11.647 -14.142 17.161 1.00 96.12 90 VAL A C 1
ATOM 703 O O . VAL A 1 90 ? -12.708 -14.239 16.548 1.00 96.12 90 VAL A O 1
ATOM 706 N N . SER A 1 91 ? -11.608 -13.896 18.469 1.00 96.19 91 SER A N 1
ATOM 707 C CA . SER A 1 91 ? -12.809 -13.553 19.250 1.00 96.19 91 SER A CA 1
ATOM 708 C C . SER A 1 91 ? -13.307 -12.140 18.926 1.00 96.19 91 SER A C 1
ATOM 710 O O . SER A 1 91 ? -12.543 -11.272 18.497 1.00 96.19 91 SER A O 1
ATOM 712 N N . VAL A 1 92 ? -14.585 -11.847 19.174 1.00 95.62 92 VAL A N 1
ATOM 713 C CA . VAL A 1 92 ? -15.138 -10.492 18.979 1.00 95.62 92 VAL A CA 1
ATOM 714 C C . VAL A 1 92 ? -14.368 -9.473 19.820 1.00 95.62 92 VAL A C 1
ATOM 716 O O . VAL A 1 92 ? -14.058 -8.384 19.339 1.00 95.62 92 VAL A O 1
ATOM 719 N N . GLN A 1 93 ? -13.989 -9.837 21.047 1.00 95.06 93 GLN A N 1
ATOM 720 C CA . GLN A 1 93 ? -13.199 -8.971 21.919 1.00 95.06 93 GLN A CA 1
ATOM 721 C C . GLN A 1 93 ? -11.810 -8.678 21.336 1.00 95.06 93 GLN A C 1
ATOM 723 O O . GLN A 1 93 ? -11.376 -7.527 21.345 1.00 95.06 93 GLN A O 1
ATOM 728 N N . GLU A 1 94 ? -11.116 -9.686 20.804 1.00 95.75 94 GLU A N 1
ATOM 729 C CA . GLU A 1 94 ? -9.828 -9.482 20.131 1.00 95.75 94 GLU A CA 1
ATOM 730 C C . GLU A 1 94 ? -9.982 -8.609 18.884 1.00 95.75 94 GLU A C 1
ATOM 732 O O . GLU A 1 94 ? -9.162 -7.719 18.666 1.00 95.75 94 GLU A O 1
ATOM 737 N N . MET A 1 95 ? -11.054 -8.791 18.107 1.00 95.50 95 MET A N 1
ATOM 738 C CA . MET A 1 95 ? -11.356 -7.937 16.957 1.00 95.50 95 MET A CA 1
ATOM 739 C C . MET A 1 95 ? -11.551 -6.473 17.378 1.00 95.50 95 MET A C 1
ATOM 741 O O . MET A 1 95 ? -10.996 -5.575 16.745 1.00 95.50 95 MET A O 1
ATOM 745 N N . VAL A 1 96 ? -12.283 -6.215 18.470 1.00 96.19 96 VAL A N 1
ATOM 746 C CA . VAL A 1 96 ? -12.438 -4.862 19.037 1.00 96.19 96 VAL A CA 1
ATOM 747 C C . VAL A 1 96 ? -11.094 -4.288 19.473 1.00 96.19 96 VAL A C 1
ATOM 749 O O . VAL A 1 96 ? -10.810 -3.131 19.170 1.00 96.19 96 VAL A O 1
ATOM 752 N N . CYS A 1 97 ? -10.245 -5.075 20.137 1.00 94.69 97 CYS A N 1
ATOM 753 C CA . CYS A 1 97 ? -8.908 -4.631 20.532 1.00 94.69 97 CYS A CA 1
ATOM 754 C C . CYS A 1 97 ? -8.028 -4.297 19.317 1.00 94.69 97 CYS A C 1
ATOM 756 O O . CYS A 1 97 ? -7.371 -3.259 19.310 1.00 94.69 97 CYS A O 1
ATOM 758 N N . LEU A 1 98 ? -8.056 -5.119 18.263 1.00 94.62 98 LEU A N 1
ATOM 759 C CA . LEU A 1 98 ? -7.327 -4.861 17.016 1.00 94.62 98 LEU A CA 1
ATOM 760 C C . LEU A 1 98 ? -7.826 -3.590 16.317 1.00 94.62 98 LEU A C 1
ATOM 762 O O . LEU A 1 98 ? -7.025 -2.795 15.820 1.00 94.62 98 LEU A O 1
ATOM 766 N N . LEU A 1 99 ? -9.143 -3.377 16.302 1.00 94.88 99 LEU A N 1
ATOM 767 C CA . LEU A 1 99 ? -9.761 -2.162 15.780 1.00 94.88 99 LEU A CA 1
ATOM 768 C C . LEU A 1 99 ? -9.395 -0.925 16.612 1.00 94.88 99 LEU A C 1
ATOM 770 O O . LEU A 1 99 ? -9.120 0.124 16.032 1.00 94.88 99 LEU A O 1
ATOM 774 N N . GLU A 1 100 ? -9.348 -1.032 17.943 1.00 94.81 100 GLU A N 1
ATOM 775 C CA . GLU A 1 100 ? -8.891 0.041 18.837 1.00 94.81 100 GLU A CA 1
ATOM 776 C C . GLU A 1 100 ? -7.437 0.400 18.587 1.00 94.81 100 GLU A C 1
ATOM 778 O O . GLU A 1 100 ? -7.122 1.579 18.413 1.00 94.81 100 GLU A O 1
ATOM 783 N N . ASP A 1 101 ? -6.560 -0.596 18.514 1.00 91.06 101 ASP A N 1
ATOM 784 C CA . ASP A 1 101 ? -5.152 -0.374 18.222 1.00 91.06 101 ASP A CA 1
ATOM 785 C C . ASP A 1 101 ? -4.972 0.272 16.850 1.00 91.06 101 ASP A C 1
ATOM 787 O O . ASP A 1 101 ? -4.195 1.218 16.715 1.00 91.06 101 ASP A O 1
ATOM 791 N N . TYR A 1 102 ? -5.734 -0.159 15.840 1.00 91.88 102 TYR A N 1
ATOM 792 C CA . TYR A 1 102 ? -5.731 0.479 14.528 1.00 91.88 102 TYR A CA 1
ATOM 793 C C . TYR A 1 102 ? -6.221 1.931 14.593 1.00 91.88 102 TYR A C 1
ATOM 795 O O . TYR A 1 102 ? -5.532 2.826 14.103 1.00 91.88 102 TYR A O 1
ATOM 803 N N . ALA A 1 103 ? -7.368 2.196 15.222 1.00 91.38 103 ALA A N 1
ATOM 804 C CA . ALA A 1 103 ? -7.934 3.538 15.333 1.00 91.38 103 ALA A CA 1
ATOM 805 C C . ALA A 1 103 ? -6.996 4.481 16.100 1.00 91.38 103 ALA A C 1
ATOM 807 O O . ALA A 1 103 ? -6.671 5.566 15.615 1.00 91.38 103 ALA A O 1
ATOM 808 N N . CYS A 1 104 ? -6.489 4.042 17.253 1.00 88.12 104 CYS A N 1
ATOM 809 C CA . CYS A 1 104 ? -5.521 4.786 18.048 1.00 88.12 104 CYS A CA 1
ATOM 810 C C . CYS A 1 104 ? -4.202 4.982 17.299 1.00 88.12 104 CYS A C 1
ATOM 812 O O . CYS A 1 104 ? -3.599 6.053 17.377 1.00 88.12 104 CYS A O 1
ATOM 814 N N . MET A 1 105 ? -3.734 3.989 16.543 1.00 83.19 105 MET A N 1
ATOM 815 C CA . MET A 1 105 ? -2.567 4.146 15.682 1.00 83.19 105 MET A CA 1
ATOM 816 C C . MET A 1 105 ? -2.831 5.207 14.613 1.00 83.19 105 MET A C 1
ATOM 818 O O . MET A 1 105 ? -2.006 6.098 14.441 1.00 83.19 105 MET A O 1
ATOM 822 N N . VAL A 1 106 ? -3.970 5.168 13.924 1.00 82.94 106 VAL A N 1
ATOM 823 C CA . VAL A 1 106 ? -4.309 6.124 12.861 1.00 82.94 106 VAL A CA 1
ATOM 824 C C . VAL A 1 106 ? -4.395 7.550 13.399 1.00 82.94 106 VAL A C 1
ATOM 826 O O . VAL A 1 106 ? -3.815 8.455 12.801 1.00 82.94 106 VAL A O 1
ATOM 829 N N . THR A 1 107 ? -5.035 7.773 14.545 1.00 83.25 107 THR A N 1
ATOM 830 C CA . THR A 1 107 ? -5.160 9.116 15.132 1.00 83.25 107 THR A CA 1
ATOM 831 C C . THR A 1 107 ? -3.848 9.619 15.729 1.00 83.25 107 THR A C 1
ATOM 833 O O . THR A 1 107 ? -3.459 10.769 15.516 1.00 83.25 107 THR A O 1
ATOM 836 N N . THR A 1 108 ? -3.112 8.765 16.447 1.00 76.19 108 THR A N 1
ATOM 837 C CA . THR A 1 108 ? -1.847 9.167 17.075 1.00 76.19 108 THR A CA 1
ATOM 838 C C . THR A 1 108 ? -0.717 9.298 16.061 1.00 76.19 108 THR A C 1
ATOM 840 O O . THR A 1 108 ? 0.152 10.155 16.236 1.00 76.19 108 THR A O 1
ATOM 843 N N . MET A 1 109 ? -0.712 8.490 14.997 1.00 63.84 109 MET A N 1
ATOM 844 C CA . MET A 1 109 ? 0.244 8.608 13.895 1.00 63.84 109 MET A CA 1
ATOM 845 C C . MET A 1 109 ? -0.170 9.659 12.867 1.00 63.84 109 MET A C 1
ATOM 847 O O . MET A 1 109 ? 0.715 10.219 12.232 1.00 63.84 109 MET A O 1
ATOM 851 N N . GLY A 1 110 ? -1.456 10.005 12.750 1.00 63.09 110 GLY A N 1
ATOM 852 C CA . GLY A 1 110 ? -1.923 11.091 11.880 1.00 63.09 110 GLY A CA 1
ATOM 853 C C . GLY A 1 110 ? -1.259 12.435 12.197 1.00 63.09 110 GLY A C 1
ATOM 854 O O . GLY A 1 110 ? -0.967 13.213 11.294 1.00 63.09 110 GLY A O 1
ATOM 855 N N . ASN A 1 111 ? -0.910 12.657 13.469 1.00 61.31 111 ASN A N 1
ATOM 856 C CA . ASN A 1 111 ? -0.234 13.877 13.920 1.00 61.31 111 ASN A CA 1
ATOM 857 C C . ASN A 1 111 ? 1.287 13.729 14.071 1.00 61.31 111 ASN A C 1
ATOM 859 O O . ASN A 1 111 ? 2.013 14.725 14.140 1.00 61.31 111 ASN A O 1
ATOM 863 N N . LYS A 1 112 ? 1.806 12.498 14.134 1.00 71.44 112 LYS A N 1
ATOM 864 C CA . LYS A 1 112 ? 3.248 12.263 14.232 1.00 71.44 112 LYS A CA 1
ATOM 865 C C . LYS A 1 112 ? 3.809 12.178 12.825 1.00 71.44 112 LYS A C 1
ATOM 867 O O . LYS A 1 112 ? 3.561 11.211 12.116 1.00 71.44 112 LYS A O 1
ATOM 872 N N . LYS A 1 113 ? 4.614 13.173 12.443 1.00 78.50 113 LYS A N 1
ATOM 873 C CA . LYS A 1 113 ? 5.400 13.148 11.201 1.00 78.50 113 LYS A CA 1
ATOM 874 C C . LYS A 1 113 ? 6.139 11.809 11.122 1.00 78.50 113 LYS A C 1
ATOM 876 O O . LYS A 1 113 ? 7.086 11.588 11.880 1.00 78.50 113 LYS A O 1
ATOM 881 N N . VAL A 1 114 ? 5.676 10.902 10.259 1.00 81.38 114 VAL A N 1
ATOM 882 C CA . VAL A 1 114 ? 6.333 9.609 10.060 1.00 81.38 114 VAL A CA 1
ATOM 883 C C . VAL A 1 114 ? 7.758 9.916 9.598 1.00 81.38 114 VAL A C 1
ATOM 885 O O . VAL A 1 114 ? 7.929 10.691 8.655 1.00 81.38 114 VAL A O 1
ATOM 888 N N . PRO A 1 115 ? 8.794 9.378 10.266 1.00 91.12 115 PRO A N 1
ATOM 889 C CA . PRO A 1 115 ? 10.166 9.604 9.849 1.00 91.12 115 PRO A CA 1
ATOM 890 C C . PRO A 1 115 ? 10.337 9.240 8.378 1.00 91.12 115 PRO A C 1
ATOM 892 O O . PRO A 1 115 ? 9.877 8.184 7.942 1.00 91.12 115 PRO A O 1
ATOM 895 N N . LEU A 1 116 ? 11.034 10.091 7.632 1.00 92.75 116 LEU A N 1
ATOM 896 C CA . LEU A 1 116 ? 11.150 9.967 6.183 1.00 92.75 116 LEU A CA 1
ATOM 897 C C . LEU A 1 116 ? 11.635 8.578 5.739 1.00 92.75 116 LEU A C 1
ATOM 899 O O . LEU A 1 116 ? 11.045 7.959 4.858 1.00 92.75 116 LEU A O 1
ATOM 903 N N . ASN A 1 117 ? 12.647 8.054 6.433 1.00 94.75 117 ASN A N 1
ATOM 904 C CA . ASN A 1 117 ? 13.213 6.730 6.172 1.00 94.75 117 ASN A CA 1
ATOM 905 C C . ASN A 1 117 ? 12.173 5.610 6.335 1.00 94.75 117 ASN A C 1
ATOM 907 O O . ASN A 1 117 ? 12.187 4.641 5.582 1.00 94.75 117 ASN A O 1
ATOM 911 N N . LYS A 1 118 ? 11.248 5.742 7.297 1.00 94.19 118 LYS A N 1
ATOM 912 C CA . LYS A 1 118 ? 10.165 4.769 7.479 1.00 94.19 118 LYS A CA 1
ATOM 913 C C . LYS A 1 118 ? 9.166 4.846 6.330 1.00 94.19 118 LYS A C 1
ATOM 915 O O . LYS A 1 118 ? 8.764 3.802 5.839 1.00 94.19 118 LYS A O 1
ATOM 920 N N . MET A 1 119 ? 8.816 6.050 5.864 1.00 94.88 119 MET A N 1
ATOM 921 C CA . MET A 1 119 ? 7.927 6.202 4.704 1.00 94.88 119 MET A CA 1
ATOM 922 C C . MET A 1 119 ? 8.537 5.557 3.460 1.00 94.88 119 MET A C 1
ATOM 924 O O . MET A 1 119 ? 7.853 4.805 2.783 1.00 94.88 119 MET A O 1
ATOM 928 N N . GLN A 1 120 ? 9.833 5.763 3.202 1.00 96.38 120 GLN A N 1
ATOM 929 C CA . GLN A 1 120 ? 10.517 5.120 2.075 1.00 96.38 120 GLN A CA 1
ATOM 930 C C . GLN A 1 120 ? 10.463 3.594 2.152 1.00 96.38 120 GLN A C 1
ATOM 932 O O . GLN A 1 120 ? 10.147 2.956 1.153 1.00 96.38 120 GLN A O 1
ATOM 937 N N . LEU A 1 121 ? 10.767 3.017 3.320 1.00 96.38 121 LEU A N 1
ATOM 938 C CA . LEU A 1 121 ? 10.737 1.566 3.513 1.00 96.38 121 LEU A CA 1
ATOM 939 C C . LEU A 1 121 ? 9.333 0.998 3.295 1.00 96.38 121 LEU A C 1
ATOM 941 O O . LEU A 1 121 ? 9.189 0.044 2.538 1.00 96.38 121 LEU A O 1
ATOM 945 N N . VAL A 1 122 ? 8.310 1.625 3.883 1.00 95.19 122 VAL A N 1
ATOM 946 C CA . VAL A 1 122 ? 6.917 1.191 3.706 1.00 95.19 122 VAL A CA 1
ATOM 947 C C . VAL A 1 122 ? 6.486 1.327 2.244 1.00 9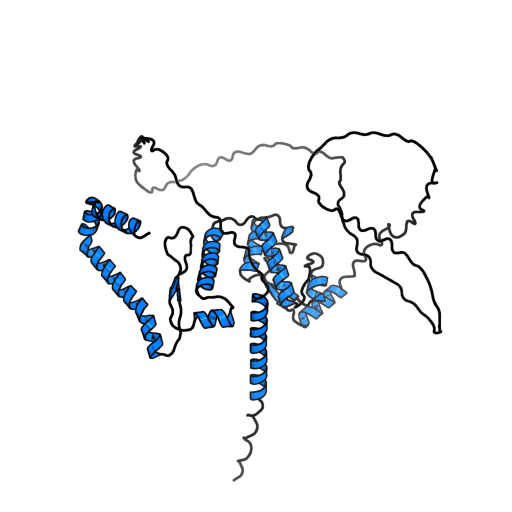5.19 122 VAL A C 1
ATOM 949 O O . VAL A 1 122 ? 5.853 0.425 1.714 1.00 95.19 122 VAL A O 1
ATOM 952 N N . THR A 1 123 ? 6.867 2.400 1.546 1.00 97.44 123 THR A N 1
ATOM 953 C CA . THR A 1 123 ? 6.579 2.539 0.110 1.00 97.44 123 THR A CA 1
ATOM 954 C C . THR A 1 123 ? 7.245 1.435 -0.714 1.00 97.44 123 THR A C 1
ATOM 956 O O . THR A 1 123 ? 6.621 0.896 -1.620 1.00 97.44 123 THR A O 1
ATOM 959 N N . VAL A 1 124 ? 8.497 1.069 -0.412 1.00 97.69 124 VAL A N 1
ATOM 960 C CA . VAL A 1 124 ? 9.175 -0.052 -1.090 1.00 97.69 124 VAL A CA 1
ATOM 961 C C . VAL A 1 124 ? 8.436 -1.367 -0.839 1.00 97.69 124 VAL A C 1
ATOM 963 O O . VAL A 1 124 ? 8.235 -2.133 -1.777 1.00 97.69 124 VAL A O 1
ATOM 966 N N . GLU A 1 125 ? 8.008 -1.613 0.398 1.00 96.88 125 GLU A N 1
ATOM 967 C CA . GLU A 1 125 ? 7.250 -2.809 0.771 1.00 96.88 125 GLU A CA 1
ATOM 968 C C . GLU A 1 125 ? 5.891 -2.876 0.063 1.00 96.88 125 GLU A C 1
ATOM 970 O O . GLU A 1 125 ? 5.553 -3.928 -0.473 1.00 96.88 125 GLU A O 1
ATOM 975 N N . LEU A 1 126 ? 5.155 -1.761 -0.025 1.00 97.12 126 LEU A N 1
ATOM 976 C CA . LEU A 1 126 ? 3.888 -1.674 -0.766 1.00 97.12 126 LEU A CA 1
ATOM 977 C C . LEU A 1 126 ? 4.077 -2.009 -2.250 1.00 97.12 126 LEU A C 1
ATOM 979 O O . LEU A 1 126 ? 3.339 -2.824 -2.800 1.00 97.12 126 LEU A O 1
ATOM 983 N N . ILE A 1 127 ? 5.102 -1.430 -2.884 1.00 98.19 127 ILE A N 1
ATOM 984 C CA . ILE A 1 127 ? 5.410 -1.678 -4.298 1.00 98.19 127 ILE A CA 1
ATOM 985 C C . ILE A 1 127 ? 5.756 -3.154 -4.524 1.00 98.19 127 ILE A C 1
ATOM 987 O O . ILE A 1 127 ? 5.224 -3.768 -5.445 1.00 98.19 127 ILE A O 1
ATOM 991 N N . LEU A 1 128 ? 6.638 -3.731 -3.701 1.00 97.56 128 LEU A N 1
ATOM 992 C CA . LEU A 1 128 ? 7.071 -5.125 -3.853 1.00 97.56 128 LEU A CA 1
ATOM 993 C C . LEU A 1 128 ? 5.951 -6.121 -3.548 1.00 97.56 128 LEU A C 1
ATOM 995 O O . LEU A 1 128 ? 5.809 -7.106 -4.269 1.00 97.56 128 LEU A O 1
ATOM 999 N N . SER A 1 129 ? 5.153 -5.858 -2.513 1.00 96.88 129 SER A N 1
ATOM 1000 C CA . SER A 1 129 ? 4.027 -6.718 -2.136 1.00 96.88 129 SER A CA 1
ATOM 1001 C C . SER A 1 129 ? 2.979 -6.736 -3.241 1.00 96.88 129 SER A C 1
ATOM 1003 O O . SER A 1 129 ? 2.609 -7.813 -3.696 1.00 96.88 129 SER A O 1
ATOM 1005 N N . GLY A 1 130 ? 2.594 -5.562 -3.758 1.00 97.56 130 GLY A N 1
ATOM 1006 C CA . GLY A 1 130 ? 1.652 -5.473 -4.874 1.00 97.56 130 GLY A CA 1
ATOM 1007 C C . GLY A 1 130 ? 2.178 -6.132 -6.155 1.00 97.56 130 GLY A C 1
ATOM 1008 O O . GLY A 1 130 ? 1.411 -6.764 -6.875 1.00 97.56 130 GLY A O 1
ATOM 1009 N N . LEU A 1 131 ? 3.490 -6.056 -6.416 1.00 97.88 131 LEU A N 1
ATOM 1010 C CA . LEU A 1 131 ? 4.113 -6.736 -7.555 1.00 97.88 131 LEU A CA 1
ATOM 1011 C C . LEU A 1 131 ? 4.038 -8.262 -7.410 1.00 97.88 131 LEU A C 1
ATOM 1013 O O . LEU A 1 131 ? 3.712 -8.960 -8.371 1.00 97.88 131 LEU A O 1
ATOM 1017 N N . CYS A 1 132 ? 4.347 -8.791 -6.225 1.00 97.62 132 CYS A N 1
ATOM 1018 C CA . CYS A 1 132 ? 4.266 -10.228 -5.960 1.00 97.62 132 CYS A CA 1
ATOM 1019 C C . CYS A 1 132 ? 2.817 -10.728 -6.030 1.00 97.62 132 CYS A C 1
ATOM 1021 O O . CYS A 1 132 ? 2.573 -11.790 -6.597 1.00 97.62 132 CYS A O 1
ATOM 1023 N N . GLU A 1 133 ? 1.864 -9.952 -5.504 1.00 97.56 133 GLU A N 1
ATOM 1024 C CA . GLU A 1 133 ? 0.434 -10.276 -5.525 1.00 97.56 133 GLU A CA 1
ATOM 1025 C C . GLU A 1 133 ? -0.089 -10.378 -6.963 1.00 97.56 133 GLU A C 1
ATOM 1027 O O . GLU A 1 133 ? -0.657 -11.401 -7.341 1.00 97.56 133 GLU A O 1
ATOM 1032 N N . ILE A 1 134 ? 0.178 -9.375 -7.805 1.00 98.00 134 ILE A N 1
ATOM 1033 C CA . ILE A 1 134 ? -0.361 -9.350 -9.171 1.00 98.00 134 ILE A CA 1
ATOM 1034 C C . ILE A 1 134 ? 0.328 -10.341 -10.119 1.00 98.00 134 ILE A C 1
ATOM 1036 O O . ILE A 1 134 ? -0.307 -10.890 -11.016 1.00 98.00 134 ILE A O 1
ATOM 1040 N N . SER A 1 135 ? 1.629 -10.585 -9.933 1.00 97.25 135 SER A N 1
ATOM 1041 C CA . SER A 1 135 ? 2.394 -11.522 -10.769 1.00 97.25 135 SER A CA 1
ATOM 1042 C C . SER A 1 135 ? 2.239 -12.978 -10.334 1.00 97.25 135 SER A C 1
ATOM 1044 O O . SER A 1 135 ? 2.612 -13.872 -11.092 1.00 97.25 135 SER A O 1
ATOM 1046 N N . ARG A 1 136 ? 1.725 -13.222 -9.119 1.00 97.62 136 ARG A N 1
ATOM 1047 C CA . ARG A 1 136 ? 1.692 -14.534 -8.450 1.00 97.62 136 ARG A CA 1
ATOM 1048 C C . ARG A 1 136 ? 3.077 -15.176 -8.277 1.00 97.62 136 ARG A C 1
ATOM 1050 O O . ARG A 1 136 ? 3.182 -16.384 -8.082 1.00 97.62 136 ARG A O 1
ATOM 1057 N N . VAL A 1 137 ? 4.151 -14.382 -8.328 1.00 96.31 137 VAL A N 1
ATOM 1058 C CA . VAL A 1 137 ? 5.528 -14.851 -8.126 1.00 96.31 137 VAL A CA 1
ATOM 1059 C C . VAL A 1 137 ? 6.070 -14.285 -6.819 1.00 96.31 137 VAL A C 1
ATOM 1061 O O . VAL A 1 137 ? 6.373 -13.098 -6.700 1.00 96.31 137 VAL A O 1
ATOM 1064 N N . SER A 1 138 ? 6.249 -15.156 -5.827 1.00 93.69 138 SER A N 1
ATOM 1065 C CA . SER A 1 138 ? 6.989 -14.816 -4.611 1.00 93.69 138 SER A CA 1
ATOM 1066 C C . SER A 1 138 ? 8.478 -14.650 -4.941 1.00 93.69 138 SER A C 1
ATOM 1068 O O . SER A 1 138 ? 9.041 -15.501 -5.630 1.00 93.69 138 SER A O 1
ATOM 1070 N N . ASN A 1 139 ? 9.134 -13.622 -4.393 1.00 93.62 139 ASN A N 1
ATOM 1071 C CA . ASN A 1 139 ? 10.571 -13.311 -4.543 1.00 93.62 139 ASN A CA 1
ATOM 1072 C C . ASN A 1 139 ? 10.979 -12.494 -5.781 1.00 93.62 139 ASN A C 1
ATOM 1074 O O . ASN A 1 139 ? 12.152 -12.503 -6.166 1.00 93.62 139 ASN A O 1
ATOM 1078 N N . LEU A 1 140 ? 10.063 -11.734 -6.381 1.00 96.31 140 LEU A N 1
ATOM 1079 C CA . LEU A 1 140 ? 10.458 -10.738 -7.374 1.00 96.31 140 LEU A CA 1
ATOM 1080 C C . LEU A 1 140 ? 11.191 -9.564 -6.724 1.00 96.31 140 LEU A C 1
ATOM 1082 O O . LEU A 1 140 ? 10.812 -9.056 -5.670 1.00 96.31 140 LEU A O 1
ATOM 1086 N N . THR A 1 141 ? 12.259 -9.117 -7.382 1.00 95.88 141 THR A N 1
ATOM 1087 C CA . THR A 1 141 ? 13.004 -7.919 -6.990 1.00 95.88 141 THR A CA 1
ATOM 1088 C C . THR A 1 141 ? 12.753 -6.821 -8.014 1.00 95.88 141 THR A C 1
ATOM 1090 O O . THR A 1 141 ? 12.980 -7.015 -9.204 1.00 95.88 141 THR A O 1
ATOM 1093 N N . MET A 1 142 ? 12.314 -5.650 -7.554 1.00 95.44 142 MET A N 1
ATOM 1094 C CA . MET A 1 142 ? 12.015 -4.516 -8.428 1.00 95.44 142 MET A CA 1
ATOM 1095 C C . MET A 1 142 ? 13.295 -3.876 -8.988 1.00 95.44 142 MET A C 1
ATOM 1097 O O . MET A 1 142 ? 14.081 -3.267 -8.255 1.00 95.44 142 MET A O 1
ATOM 1101 N N . SER A 1 143 ? 13.479 -3.961 -10.306 1.00 96.12 143 SER A N 1
ATOM 1102 C CA . SER A 1 143 ? 14.584 -3.333 -11.037 1.00 96.12 143 SER A CA 1
ATOM 1103 C C . SER A 1 143 ? 14.115 -2.039 -11.704 1.00 96.12 143 SER A C 1
ATOM 1105 O O . SER A 1 143 ? 13.567 -2.046 -12.798 1.00 96.12 143 SER A O 1
ATOM 1107 N N . TYR A 1 144 ? 14.336 -0.891 -11.056 1.00 97.38 144 TYR A N 1
ATOM 1108 C CA . TYR A 1 144 ? 13.928 0.411 -11.615 1.00 97.38 144 TYR A CA 1
ATOM 1109 C C . TYR A 1 144 ? 14.742 0.822 -12.853 1.00 97.38 144 TYR A C 1
ATOM 1111 O O . TYR A 1 144 ? 14.256 1.582 -13.679 1.00 97.38 144 TYR A O 1
ATOM 1119 N N . ALA A 1 145 ? 15.988 0.349 -12.979 1.00 96.19 145 ALA A N 1
ATOM 1120 C CA . ALA A 1 145 ? 16.861 0.698 -14.104 1.00 96.19 145 ALA A CA 1
ATOM 1121 C C . ALA A 1 145 ? 16.523 -0.083 -15.383 1.00 96.19 145 ALA A C 1
ATOM 1123 O O . ALA A 1 145 ? 16.693 0.439 -16.480 1.00 96.19 145 ALA A O 1
ATOM 1124 N N . CYS A 1 146 ? 16.039 -1.316 -15.231 1.00 95.75 146 CYS A N 1
ATOM 1125 C CA . CYS A 1 146 ? 15.656 -2.203 -16.325 1.00 95.75 146 CYS A CA 1
ATOM 1126 C C . CYS A 1 146 ? 14.155 -2.517 -16.267 1.00 95.75 146 CYS A C 1
ATOM 1128 O O . CYS A 1 146 ? 13.739 -3.601 -16.653 1.00 95.75 146 CYS A O 1
ATOM 1130 N N . TYR A 1 147 ? 13.340 -1.572 -15.787 1.00 97.62 147 TYR A N 1
ATOM 1131 C CA . TYR A 1 147 ? 11.913 -1.778 -15.525 1.00 97.62 147 TYR A CA 1
ATOM 1132 C C . TYR A 1 147 ? 11.139 -2.289 -16.749 1.00 97.62 147 TYR A C 1
ATOM 1134 O O . TYR A 1 147 ? 10.376 -3.247 -16.637 1.00 97.62 147 TYR A O 1
ATOM 1142 N N . ASP A 1 148 ? 11.384 -1.709 -17.927 1.00 96.75 148 ASP A N 1
ATOM 1143 C CA . ASP A 1 148 ? 10.723 -2.149 -19.161 1.00 96.75 148 ASP A CA 1
ATOM 1144 C C . ASP A 1 148 ? 11.038 -3.620 -19.493 1.00 96.75 148 ASP A C 1
ATOM 1146 O O . ASP A 1 148 ? 10.168 -4.349 -19.959 1.00 96.75 148 ASP A O 1
ATOM 1150 N N . GLN A 1 149 ? 12.262 -4.081 -19.219 1.00 96.50 149 GLN A N 1
ATOM 1151 C CA . GLN A 1 149 ? 12.714 -5.441 -19.531 1.00 96.50 149 GLN A CA 1
ATOM 1152 C C . GLN A 1 149 ? 12.300 -6.437 -18.442 1.00 96.50 149 GLN A C 1
ATOM 1154 O O . GLN A 1 149 ? 11.602 -7.411 -18.717 1.00 96.50 149 GLN A O 1
ATOM 1159 N N . ASP A 1 150 ? 12.710 -6.165 -17.203 1.00 96.88 150 ASP A N 1
ATOM 1160 C CA . ASP A 1 150 ? 12.592 -7.089 -16.075 1.00 96.88 150 ASP A CA 1
ATOM 1161 C C . ASP A 1 150 ? 11.160 -7.172 -15.539 1.00 96.88 150 ASP A C 1
ATOM 1163 O O . ASP A 1 150 ? 10.801 -8.175 -14.936 1.00 96.88 150 ASP A O 1
ATOM 1167 N N . ILE A 1 151 ? 10.342 -6.128 -15.726 1.00 97.62 151 ILE A N 1
ATOM 1168 C CA . ILE A 1 151 ? 8.987 -6.056 -15.164 1.00 97.62 151 ILE A CA 1
ATOM 1169 C C . ILE A 1 151 ? 7.933 -6.049 -16.271 1.00 97.62 151 ILE A C 1
ATOM 1171 O O . ILE A 1 151 ? 7.137 -6.986 -16.350 1.00 97.62 151 ILE A O 1
ATOM 1175 N N . ARG A 1 152 ? 7.941 -5.051 -17.169 1.00 97.75 152 ARG A N 1
ATOM 1176 C CA . ARG A 1 152 ? 6.896 -4.943 -18.207 1.00 97.75 152 ARG A CA 1
ATOM 1177 C C . ARG A 1 152 ? 6.960 -6.099 -19.203 1.00 97.75 152 ARG A C 1
ATOM 1179 O O . ARG A 1 152 ? 5.958 -6.774 -19.413 1.00 97.75 152 ARG A O 1
ATOM 1186 N N . ALA A 1 153 ? 8.123 -6.373 -19.790 1.00 96.38 153 ALA A N 1
ATOM 1187 C CA . ALA A 1 153 ? 8.248 -7.414 -20.810 1.00 96.38 153 ALA A CA 1
ATOM 1188 C C . ALA A 1 153 ? 8.237 -8.837 -20.237 1.00 96.38 153 ALA A C 1
ATOM 1190 O O . ALA A 1 153 ? 7.613 -9.720 -20.829 1.00 96.38 153 ALA A O 1
ATOM 1191 N N . ALA A 1 154 ? 8.911 -9.062 -19.102 1.00 96.75 154 ALA A N 1
ATOM 1192 C CA . ALA A 1 154 ? 9.006 -10.384 -18.487 1.00 96.75 154 ALA A CA 1
ATOM 1193 C C . ALA A 1 154 ? 7.705 -10.817 -17.792 1.00 96.75 154 ALA A C 1
ATOM 1195 O O . ALA A 1 154 ? 7.271 -11.954 -17.968 1.00 96.75 154 ALA A O 1
ATOM 1196 N N . HIS A 1 155 ? 7.071 -9.919 -17.030 1.00 97.69 155 HIS A N 1
ATOM 1197 C CA . HIS A 1 155 ? 5.895 -10.252 -16.220 1.00 97.69 155 HIS A CA 1
ATOM 1198 C C . HIS A 1 155 ? 4.582 -9.710 -16.786 1.00 97.69 155 HIS A C 1
ATOM 1200 O O . HIS A 1 155 ? 3.519 -10.169 -16.379 1.00 97.69 155 HIS A O 1
ATOM 1206 N N . GLY A 1 156 ? 4.619 -8.780 -17.745 1.00 97.75 156 GLY A N 1
ATOM 1207 C CA . GLY A 1 156 ? 3.397 -8.236 -18.334 1.00 97.75 156 GLY A CA 1
ATOM 1208 C C . GLY A 1 156 ? 2.601 -7.376 -17.360 1.00 97.75 156 GLY A C 1
ATOM 1209 O O . GLY A 1 156 ? 1.375 -7.383 -17.409 1.00 97.75 156 GLY A O 1
ATOM 1210 N N . VAL A 1 157 ? 3.281 -6.685 -16.448 1.00 98.38 157 VAL A N 1
ATOM 1211 C CA . VAL A 1 157 ? 2.664 -5.828 -15.431 1.00 98.38 157 VAL A CA 1
ATOM 1212 C C . VAL A 1 157 ? 3.260 -4.434 -15.512 1.00 98.38 157 VAL A C 1
ATOM 1214 O O . VAL A 1 157 ? 4.446 -4.269 -15.806 1.00 98.38 157 VAL A O 1
ATOM 1217 N N . MET A 1 158 ? 2.440 -3.422 -15.250 1.00 97.94 158 MET A N 1
ATOM 1218 C CA . MET A 1 158 ? 2.882 -2.035 -15.225 1.00 97.94 158 MET A CA 1
ATOM 1219 C C . MET A 1 158 ? 2.265 -1.260 -14.066 1.00 97.94 158 MET A C 1
ATOM 1221 O O . MET A 1 158 ? 1.217 -1.627 -13.542 1.00 97.94 158 MET A O 1
ATOM 1225 N N . ILE A 1 159 ? 2.945 -0.198 -13.646 1.00 98.44 159 ILE A N 1
ATOM 1226 C CA . ILE A 1 159 ? 2.457 0.728 -12.630 1.00 98.44 159 ILE A CA 1
ATOM 1227 C C . ILE A 1 159 ? 1.614 1.804 -13.306 1.00 98.44 159 ILE A C 1
ATOM 1229 O O . ILE A 1 159 ? 2.100 2.490 -14.207 1.00 98.44 159 ILE A O 1
ATOM 1233 N N . GLU A 1 160 ? 0.392 1.992 -12.822 1.00 98.25 160 GLU A N 1
ATOM 1234 C CA . GLU A 1 160 ? -0.471 3.111 -13.192 1.00 98.25 160 GLU A CA 1
ATOM 1235 C C . GLU A 1 160 ? -0.540 4.145 -12.073 1.00 98.25 160 GLU A C 1
ATOM 1237 O O . GLU A 1 160 ? -0.267 3.843 -10.912 1.00 98.25 160 GLU A O 1
ATOM 1242 N N . GLY A 1 161 ? -0.844 5.394 -12.440 1.00 98.06 161 GLY A N 1
ATOM 1243 C CA . GLY A 1 161 ? -1.005 6.501 -11.494 1.00 98.06 161 GLY A CA 1
ATOM 1244 C C . GLY A 1 161 ? 0.260 6.900 -10.729 1.00 98.06 161 GLY A C 1
ATOM 1245 O O . GLY A 1 161 ? 0.176 7.485 -9.646 1.00 98.06 161 GLY A O 1
ATOM 1246 N N . TRP A 1 162 ? 1.447 6.621 -11.282 1.00 98.31 162 TRP A N 1
ATOM 1247 C CA . TRP A 1 162 ? 2.696 7.138 -10.725 1.00 98.31 162 TRP A CA 1
ATOM 1248 C C . TRP A 1 162 ? 2.688 8.680 -10.733 1.00 98.31 162 TRP A C 1
ATOM 1250 O O . TRP A 1 162 ? 2.376 9.276 -11.764 1.00 98.31 162 TRP A O 1
ATOM 1260 N N . PRO A 1 163 ? 3.040 9.366 -9.629 1.00 98.12 163 PRO A N 1
ATOM 1261 C CA . PRO A 1 163 ? 2.972 10.825 -9.585 1.00 98.12 163 PRO A CA 1
ATOM 1262 C C . PRO A 1 163 ? 3.902 11.502 -10.605 1.00 98.12 163 PRO A C 1
ATOM 1264 O O . PRO A 1 163 ? 5.122 11.365 -10.525 1.00 98.12 163 PRO A O 1
ATOM 1267 N N . ASN A 1 164 ? 3.340 12.330 -11.492 1.00 97.81 164 ASN A N 1
ATOM 1268 C CA . ASN A 1 164 ? 4.081 13.030 -12.558 1.00 97.81 164 ASN A CA 1
ATOM 1269 C C . ASN A 1 164 ? 5.204 13.950 -12.042 1.00 97.81 164 ASN A C 1
ATOM 1271 O O . ASN A 1 164 ? 6.185 14.198 -12.737 1.00 97.81 164 ASN A O 1
ATOM 1275 N N . ALA A 1 165 ? 5.081 14.457 -10.811 1.00 97.62 165 ALA A N 1
ATOM 1276 C CA . ALA A 1 165 ? 6.084 15.321 -10.183 1.00 97.62 165 ALA A CA 1
ATOM 1277 C C . ALA A 1 165 ? 7.344 14.566 -9.703 1.00 97.62 165 ALA A C 1
ATOM 1279 O O . ALA A 1 165 ? 8.290 15.189 -9.209 1.00 97.62 165 ALA A O 1
ATOM 1280 N N . ILE A 1 166 ? 7.352 13.232 -9.783 1.00 98.00 166 ILE A N 1
ATOM 1281 C CA . ILE A 1 166 ? 8.409 12.374 -9.248 1.00 98.00 166 ILE A CA 1
ATOM 1282 C C . ILE A 1 166 ? 8.996 11.555 -10.390 1.00 98.00 166 ILE A C 1
ATOM 1284 O O . ILE A 1 166 ? 8.299 10.773 -11.033 1.00 98.00 166 ILE A O 1
ATOM 1288 N N . SER A 1 167 ? 10.304 11.684 -10.607 1.00 97.62 167 SER A N 1
ATOM 1289 C CA . SER A 1 167 ? 11.004 10.832 -11.565 1.00 97.62 167 SER A CA 1
ATOM 1290 C C . SER A 1 167 ? 10.869 9.357 -11.179 1.00 97.62 167 SER A C 1
ATOM 1292 O O . SER A 1 167 ? 10.855 9.002 -9.998 1.00 97.62 167 SER A O 1
ATOM 1294 N N . PHE A 1 168 ? 10.766 8.484 -12.178 1.00 97.88 168 PHE A N 1
ATOM 1295 C CA . PHE A 1 168 ? 10.604 7.048 -11.967 1.00 97.88 168 PHE A CA 1
ATOM 1296 C C . PHE A 1 168 ? 11.917 6.416 -11.470 1.00 97.88 168 PHE A C 1
ATOM 1298 O O . PHE A 1 168 ? 12.710 5.867 -12.232 1.00 97.88 168 PHE A O 1
ATOM 1305 N N . ILE A 1 169 ? 12.191 6.562 -10.173 1.00 98.06 169 ILE A N 1
ATOM 1306 C CA . ILE A 1 169 ? 13.389 6.061 -9.495 1.00 98.06 169 ILE A CA 1
ATOM 1307 C C . ILE A 1 169 ? 13.017 5.278 -8.233 1.00 98.06 169 ILE A C 1
ATOM 1309 O O . ILE A 1 169 ? 11.938 5.448 -7.668 1.00 98.06 169 ILE A O 1
ATOM 1313 N N . ALA A 1 170 ? 13.944 4.440 -7.759 1.00 97.88 170 ALA A N 1
ATOM 1314 C CA . ALA A 1 170 ? 13.753 3.674 -6.531 1.00 97.88 170 ALA A CA 1
ATOM 1315 C C . ALA A 1 170 ? 13.418 4.599 -5.339 1.00 97.88 170 ALA A C 1
ATOM 1317 O O . ALA A 1 170 ? 14.159 5.566 -5.121 1.00 97.88 170 ALA A O 1
ATOM 1318 N N . PRO A 1 171 ? 12.392 4.297 -4.517 1.00 97.81 171 PRO A N 1
ATOM 1319 C CA . PRO A 1 171 ? 11.985 5.171 -3.416 1.00 97.81 171 PRO A CA 1
ATOM 1320 C C . PRO A 1 171 ? 13.103 5.456 -2.405 1.00 97.81 171 PRO A C 1
ATOM 1322 O O . PRO A 1 171 ? 13.176 6.552 -1.855 1.00 97.81 171 PRO A O 1
ATOM 1325 N N . SER A 1 172 ? 14.021 4.504 -2.210 1.00 96.88 172 SER A N 1
ATOM 1326 C CA . SER A 1 172 ? 15.208 4.651 -1.354 1.00 96.88 172 SER A CA 1
ATOM 1327 C C . SER A 1 172 ? 16.229 5.674 -1.867 1.00 96.88 172 SER A C 1
ATOM 1329 O O . SER A 1 172 ? 17.053 6.157 -1.096 1.00 96.88 172 SER A O 1
ATOM 1331 N N . LYS A 1 173 ? 16.192 6.016 -3.161 1.00 97.56 173 LYS A N 1
ATOM 1332 C CA . LYS A 1 173 ? 17.067 7.026 -3.779 1.00 97.56 173 LYS A CA 1
ATOM 1333 C C . LYS A 1 173 ? 16.456 8.427 -3.774 1.00 97.56 173 LYS A C 1
ATOM 1335 O O . LYS A 1 173 ? 17.171 9.389 -4.060 1.00 97.56 173 LYS A O 1
ATOM 1340 N N . LEU A 1 174 ? 15.167 8.562 -3.458 1.00 97.69 174 LEU A N 1
ATOM 1341 C CA . LEU A 1 174 ? 14.533 9.868 -3.302 1.00 97.69 174 LEU A CA 1
ATOM 1342 C C . LEU A 1 174 ? 15.135 10.580 -2.084 1.00 97.69 174 LEU A C 1
ATOM 1344 O O . LEU A 1 174 ? 15.311 9.982 -1.027 1.00 97.69 174 LEU A O 1
ATOM 1348 N N . LYS A 1 175 ? 15.466 11.865 -2.233 1.00 97.19 175 LYS A N 1
ATOM 1349 C CA . LYS A 1 175 ? 16.016 12.691 -1.140 1.00 97.19 175 LYS A CA 1
ATOM 1350 C C . LYS A 1 175 ? 15.034 13.751 -0.649 1.00 97.19 175 LYS A C 1
ATOM 1352 O O . LYS A 1 175 ? 15.157 14.232 0.473 1.00 97.19 175 LYS A O 1
ATOM 1357 N N . VAL A 1 176 ? 14.073 14.134 -1.487 1.00 97.38 176 VAL A N 1
ATOM 1358 C CA . VAL A 1 176 ? 13.135 15.217 -1.188 1.00 97.38 176 VAL A CA 1
ATOM 1359 C C . VAL A 1 176 ? 11.959 14.668 -0.389 1.00 97.38 176 VAL A C 1
ATOM 1361 O O . VAL A 1 176 ? 11.230 13.797 -0.863 1.00 97.38 176 VAL A O 1
ATOM 1364 N N . ALA A 1 177 ? 11.754 15.208 0.815 1.00 94.50 177 ALA A N 1
ATOM 1365 C CA . ALA A 1 177 ? 10.727 14.723 1.735 1.00 94.50 177 ALA A CA 1
ATOM 1366 C C . ALA A 1 177 ? 9.311 14.778 1.143 1.00 94.50 177 ALA A C 1
ATOM 1368 O O . ALA A 1 177 ? 8.561 13.810 1.245 1.00 94.50 177 ALA A O 1
ATOM 1369 N N . LEU A 1 178 ? 8.989 15.878 0.457 1.00 95.50 178 LEU A N 1
ATOM 1370 C CA . LEU A 1 178 ? 7.699 16.066 -0.204 1.00 95.50 178 LEU A CA 1
ATOM 1371 C C . LEU A 1 178 ? 7.445 14.993 -1.278 1.00 95.50 178 LEU A C 1
ATOM 1373 O O . LEU A 1 178 ? 6.357 14.439 -1.333 1.00 95.50 178 LEU A O 1
ATOM 1377 N N . GLN A 1 179 ? 8.455 14.641 -2.085 1.00 97.88 179 GLN A N 1
ATOM 1378 C CA . GLN A 1 179 ? 8.314 13.604 -3.118 1.00 97.88 179 GLN A CA 1
ATOM 1379 C C . GLN A 1 179 ? 8.028 12.235 -2.495 1.00 97.88 179 GLN A C 1
ATOM 1381 O O . GLN A 1 179 ? 7.136 11.524 -2.941 1.00 97.88 179 GLN A O 1
ATOM 1386 N N . ILE A 1 180 ? 8.740 11.876 -1.427 1.00 97.38 180 ILE A N 1
ATOM 1387 C CA . ILE A 1 180 ? 8.525 10.603 -0.725 1.00 97.38 180 ILE A CA 1
ATOM 1388 C C . ILE A 1 180 ? 7.120 10.550 -0.123 1.00 97.38 180 ILE A C 1
ATOM 1390 O O . ILE A 1 180 ? 6.456 9.523 -0.232 1.00 97.38 180 ILE A O 1
ATOM 1394 N N . GLN A 1 181 ? 6.657 11.650 0.474 1.00 95.69 181 GLN A N 1
ATOM 1395 C CA . GLN A 1 181 ? 5.313 11.744 1.037 1.00 95.69 181 GLN A CA 1
ATOM 1396 C C . GLN A 1 181 ? 4.232 11.630 -0.046 1.00 95.69 181 GLN A C 1
ATOM 1398 O O . GLN A 1 181 ? 3.286 10.868 0.129 1.00 95.69 181 GLN A O 1
ATOM 1403 N N . THR A 1 182 ? 4.383 12.331 -1.172 1.00 97.00 182 THR A N 1
ATOM 1404 C CA . THR A 1 182 ? 3.449 12.243 -2.303 1.00 97.00 182 THR A CA 1
ATOM 1405 C C . THR A 1 182 ? 3.409 10.833 -2.884 1.00 97.00 182 THR A C 1
ATOM 1407 O O . THR A 1 182 ? 2.324 10.306 -3.109 1.00 97.00 182 THR A O 1
ATOM 1410 N N . LEU A 1 183 ? 4.567 10.187 -3.067 1.00 98.06 183 LEU A N 1
ATOM 1411 C CA . LEU A 1 183 ? 4.626 8.807 -3.551 1.00 98.06 183 LEU A CA 1
ATOM 1412 C C . LEU A 1 183 ? 3.966 7.838 -2.566 1.00 98.06 183 LEU A C 1
ATOM 1414 O O . LEU A 1 183 ? 3.166 7.003 -2.969 1.00 98.06 183 LEU A O 1
ATOM 1418 N N . TYR A 1 184 ? 4.276 7.967 -1.275 1.00 96.88 184 TYR A N 1
ATOM 1419 C CA . TYR A 1 184 ? 3.669 7.158 -0.221 1.00 96.88 184 TYR A CA 1
ATOM 1420 C C . TYR A 1 184 ? 2.144 7.297 -0.205 1.00 96.88 184 TYR A C 1
ATOM 1422 O O . TYR A 1 184 ? 1.436 6.294 -0.176 1.00 96.88 184 TYR A O 1
ATOM 1430 N N . ASN A 1 185 ? 1.636 8.530 -0.263 1.00 95.50 185 ASN A N 1
ATOM 1431 C CA . ASN A 1 185 ? 0.203 8.791 -0.269 1.00 95.50 185 ASN A CA 1
ATOM 1432 C C . ASN A 1 185 ? -0.470 8.228 -1.522 1.00 95.50 185 ASN A C 1
ATOM 1434 O O . ASN A 1 185 ? -1.529 7.635 -1.382 1.00 95.50 185 ASN A O 1
ATOM 1438 N N . ALA A 1 186 ? 0.148 8.357 -2.702 1.00 98.00 186 ALA A N 1
ATOM 1439 C CA . ALA A 1 186 ? -0.397 7.817 -3.946 1.00 98.00 186 ALA A CA 1
ATOM 1440 C C . ALA A 1 186 ? -0.545 6.287 -3.899 1.00 98.00 186 ALA A C 1
ATOM 1442 O O . ALA A 1 186 ? -1.580 5.764 -4.294 1.00 98.00 186 ALA A O 1
ATOM 1443 N N . TRP A 1 187 ? 0.447 5.568 -3.364 1.00 97.75 187 TRP A N 1
ATOM 1444 C CA . TRP A 1 187 ? 0.347 4.115 -3.171 1.00 97.75 187 TRP A CA 1
ATOM 1445 C C . TRP A 1 187 ? -0.663 3.743 -2.086 1.00 97.75 187 TRP A C 1
ATOM 1447 O O . TRP A 1 187 ? -1.446 2.814 -2.251 1.00 97.75 187 TRP A O 1
ATOM 1457 N N . ARG A 1 188 ? -0.679 4.481 -0.973 1.00 94.94 188 ARG A N 1
ATOM 1458 C CA . ARG A 1 188 ? -1.593 4.215 0.144 1.00 94.94 188 ARG A CA 1
ATOM 1459 C C . ARG A 1 188 ? -3.058 4.481 -0.209 1.00 94.94 188 ARG A C 1
ATOM 1461 O O . ARG A 1 188 ? -3.926 3.790 0.310 1.00 94.94 188 ARG A O 1
ATOM 1468 N N . SER A 1 189 ? -3.335 5.483 -1.041 1.00 94.81 189 SER A N 1
ATOM 1469 C CA . SER A 1 189 ? -4.689 5.803 -1.504 1.00 94.81 189 SER A CA 1
ATOM 1470 C C . SER A 1 189 ? -5.159 4.919 -2.661 1.00 94.81 189 SER A C 1
ATOM 1472 O O . SER A 1 189 ? -6.319 5.018 -3.046 1.00 94.81 189 SER A O 1
ATOM 1474 N N . GLY A 1 190 ? -4.277 4.093 -3.236 1.00 96.50 190 GLY A N 1
ATOM 1475 C CA . GLY A 1 190 ? -4.559 3.302 -4.436 1.00 96.50 190 GLY A CA 1
ATOM 1476 C C . GLY A 1 190 ? -4.493 4.095 -5.746 1.00 96.50 190 GLY A C 1
ATOM 1477 O O . GLY A 1 190 ? -4.724 3.528 -6.811 1.00 96.50 190 GLY A O 1
ATOM 1478 N N . GLN A 1 191 ? -4.142 5.387 -5.703 1.00 98.06 191 GLN A N 1
ATOM 1479 C CA . GLN A 1 191 ? -3.923 6.175 -6.918 1.00 98.06 191 GLN A CA 1
ATOM 1480 C C . GLN A 1 191 ? -2.789 5.576 -7.754 1.00 98.06 191 GLN A C 1
ATOM 1482 O O . GLN A 1 191 ? -2.937 5.450 -8.963 1.00 98.06 191 GLN A O 1
ATOM 1487 N N . ALA A 1 192 ? -1.690 5.182 -7.105 1.00 98.50 192 ALA A N 1
ATOM 1488 C CA . ALA A 1 192 ? -0.633 4.394 -7.717 1.00 98.50 192 ALA A CA 1
ATOM 1489 C C . ALA A 1 192 ? -0.837 2.913 -7.384 1.00 98.50 192 ALA A C 1
ATOM 1491 O O . ALA A 1 192 ? -0.894 2.549 -6.208 1.00 98.50 192 ALA A O 1
ATOM 1492 N N . HIS A 1 193 ? -0.937 2.066 -8.403 1.00 98.31 193 HIS A N 1
ATOM 1493 C CA . HIS A 1 193 ? -1.138 0.629 -8.231 1.00 98.31 193 HIS A CA 1
ATOM 1494 C C . HIS A 1 193 ? -0.568 -0.156 -9.415 1.00 98.31 193 HIS A C 1
ATOM 1496 O O . HIS A 1 193 ? -0.188 0.405 -10.445 1.00 98.31 193 HIS A O 1
ATOM 1502 N N . TRP A 1 194 ? -0.478 -1.472 -9.251 1.00 98.38 194 TRP A N 1
ATOM 1503 C CA . TRP A 1 194 ? -0.093 -2.374 -10.328 1.00 98.38 194 TRP A CA 1
ATOM 1504 C C . TRP A 1 194 ? -1.306 -2.772 -11.163 1.00 98.38 194 TRP A C 1
ATOM 1506 O O . TRP A 1 194 ? -2.338 -3.139 -10.608 1.00 98.38 194 TRP A O 1
ATOM 1516 N N . ARG A 1 195 ? -1.148 -2.779 -12.487 1.00 98.38 195 ARG A N 1
ATOM 1517 C CA . ARG A 1 195 ? -2.122 -3.312 -13.440 1.00 98.38 195 ARG A CA 1
ATOM 1518 C C . ARG A 1 195 ? -1.474 -4.371 -14.331 1.00 98.38 195 ARG A C 1
ATOM 1520 O O . ARG A 1 195 ? -0.319 -4.241 -14.746 1.00 98.38 195 ARG A O 1
ATOM 1527 N N . VAL A 1 196 ? -2.237 -5.416 -14.651 1.00 98.44 196 VAL A N 1
ATOM 1528 C CA . VAL A 1 196 ? -1.870 -6.388 -15.688 1.00 98.44 196 VAL A CA 1
ATOM 1529 C C . VAL A 1 196 ? -1.990 -5.730 -17.062 1.00 98.44 196 VAL A C 1
ATOM 1531 O O . VAL A 1 196 ? -3.025 -5.161 -17.414 1.00 98.44 196 VAL A O 1
ATOM 1534 N N . MET A 1 197 ? -0.928 -5.820 -17.854 1.00 98.19 197 MET A N 1
ATOM 1535 C CA . MET A 1 197 ? -0.926 -5.323 -19.222 1.00 98.19 197 MET A CA 1
ATOM 1536 C C . MET A 1 197 ? -1.799 -6.201 -20.121 1.00 98.19 197 MET A C 1
ATOM 1538 O O . MET A 1 197 ? -1.767 -7.436 -20.067 1.00 98.19 197 MET A O 1
ATOM 1542 N N . THR A 1 198 ? -2.521 -5.555 -21.025 1.00 98.31 198 THR A N 1
ATOM 1543 C CA . THR A 1 198 ? -3.245 -6.220 -22.106 1.00 98.31 198 THR A CA 1
ATOM 1544 C C . THR A 1 198 ? -2.273 -6.919 -23.065 1.00 98.31 198 THR A C 1
ATOM 1546 O O . THR A 1 198 ? -1.056 -6.704 -23.062 1.00 98.31 198 THR A O 1
ATOM 1549 N N . SER A 1 199 ? -2.786 -7.823 -23.899 1.00 97.44 199 SER A N 1
ATOM 1550 C CA . SER A 1 199 ? -1.970 -8.511 -24.908 1.00 97.44 199 SER A CA 1
ATOM 1551 C C . SER A 1 199 ? -1.360 -7.543 -25.931 1.00 97.44 199 SER A C 1
ATOM 1553 O O . SER A 1 199 ? -0.218 -7.757 -26.334 1.00 97.44 199 SER A O 1
ATOM 1555 N N . ALA A 1 200 ? -2.080 -6.479 -26.305 1.00 97.75 200 ALA A N 1
ATOM 1556 C CA . ALA A 1 200 ? -1.609 -5.446 -27.225 1.00 97.75 200 ALA A CA 1
ATOM 1557 C C . ALA A 1 200 ? -0.435 -4.654 -26.631 1.00 97.75 200 ALA A C 1
ATOM 1559 O O . ALA A 1 200 ? 0.643 -4.638 -27.220 1.00 97.75 200 ALA A O 1
ATOM 1560 N N . GLU A 1 201 ? -0.593 -4.131 -25.410 1.00 98.06 201 GLU A N 1
ATOM 1561 C CA . GLU A 1 201 ? 0.467 -3.397 -24.700 1.00 98.06 201 GLU A CA 1
ATOM 1562 C C . GLU A 1 201 ? 1.732 -4.257 -24.528 1.00 98.06 201 GLU A C 1
ATOM 1564 O O . GLU A 1 201 ? 2.856 -3.774 -24.640 1.00 98.06 201 GLU A O 1
ATOM 1569 N N . ARG A 1 202 ? 1.577 -5.566 -24.278 1.00 97.38 202 ARG A N 1
ATOM 1570 C CA . ARG A 1 202 ? 2.723 -6.487 -24.171 1.00 97.38 202 ARG A CA 1
ATOM 1571 C C . ARG A 1 202 ? 3.454 -6.687 -25.496 1.00 97.38 202 ARG A C 1
ATOM 1573 O O . ARG A 1 202 ? 4.662 -6.921 -25.471 1.00 97.38 202 ARG A O 1
ATOM 1580 N N . ARG A 1 203 ? 2.748 -6.663 -26.630 1.00 97.06 203 ARG A N 1
ATOM 1581 C CA . ARG A 1 203 ? 3.369 -6.767 -27.962 1.00 97.06 203 ARG A CA 1
ATOM 1582 C C . ARG A 1 203 ? 4.146 -5.499 -28.285 1.00 97.06 203 ARG A C 1
ATOM 1584 O O . ARG A 1 203 ? 5.307 -5.612 -28.653 1.00 97.06 203 ARG A O 1
ATOM 1591 N N . GLU A 1 204 ? 3.549 -4.341 -28.031 1.00 97.50 204 GLU A N 1
ATOM 1592 C CA . GLU A 1 204 ? 4.185 -3.037 -28.228 1.00 97.50 204 GLU A CA 1
ATOM 1593 C C . GLU A 1 204 ? 5.468 -2.908 -27.400 1.00 97.50 204 GLU A C 1
ATOM 1595 O O . GLU A 1 204 ? 6.532 -2.647 -27.946 1.00 97.50 204 GLU A O 1
ATOM 1600 N N . VAL A 1 205 ? 5.432 -3.239 -26.104 1.00 96.88 205 VAL A N 1
ATOM 1601 C CA . VAL A 1 205 ? 6.644 -3.200 -25.262 1.00 96.88 205 VAL A CA 1
ATOM 1602 C C . VAL A 1 205 ? 7.730 -4.156 -25.754 1.00 96.88 205 VAL A C 1
ATOM 1604 O O . VAL A 1 205 ? 8.919 -3.852 -25.661 1.00 96.88 205 VAL A O 1
ATOM 1607 N N . LYS A 1 206 ? 7.356 -5.328 -26.276 1.00 95.38 206 LYS A N 1
ATOM 1608 C CA . LYS A 1 206 ? 8.330 -6.262 -26.856 1.00 95.38 206 LYS A CA 1
ATOM 1609 C C . LYS A 1 206 ? 8.944 -5.712 -28.141 1.00 95.38 206 LYS A C 1
ATOM 1611 O O . LYS A 1 206 ? 10.138 -5.907 -28.349 1.00 95.38 206 LYS A O 1
ATOM 1616 N N . GLU A 1 207 ? 8.155 -5.037 -28.968 1.00 96.38 207 GLU A N 1
ATOM 1617 C CA . GLU A 1 207 ? 8.615 -4.390 -30.195 1.00 96.38 207 GLU A CA 1
ATOM 1618 C C . GLU A 1 207 ? 9.538 -3.202 -29.890 1.00 96.38 207 GLU A C 1
ATOM 1620 O O . GLU A 1 207 ? 10.659 -3.168 -30.394 1.00 96.38 207 GLU A O 1
ATOM 1625 N N . GLU A 1 208 ? 9.159 -2.325 -28.955 1.00 95.38 208 GLU A N 1
ATOM 1626 C CA . GLU A 1 208 ? 10.007 -1.228 -28.468 1.00 95.38 208 GLU A CA 1
ATOM 1627 C C . GLU A 1 208 ? 11.359 -1.740 -27.944 1.00 95.38 208 GLU A C 1
ATOM 1629 O O . GLU A 1 208 ? 12.414 -1.142 -28.176 1.00 95.38 208 GLU A O 1
ATOM 1634 N N . LEU A 1 209 ? 11.356 -2.868 -27.224 1.00 94.31 209 LEU A N 1
ATOM 1635 C CA . LEU A 1 209 ? 12.582 -3.489 -26.726 1.00 94.31 209 LEU A CA 1
ATOM 1636 C C . LEU A 1 209 ? 13.409 -4.169 -27.821 1.00 94.31 209 LEU A C 1
ATOM 1638 O O . LEU A 1 209 ? 14.629 -4.228 -27.679 1.00 94.31 209 LEU A O 1
ATOM 1642 N N . ALA A 1 210 ? 12.780 -4.676 -28.882 1.00 94.38 210 ALA A N 1
ATOM 1643 C CA . ALA A 1 210 ? 13.477 -5.235 -30.037 1.00 94.38 210 ALA A CA 1
ATOM 1644 C C . ALA A 1 210 ? 14.125 -4.133 -30.892 1.00 94.38 210 ALA A C 1
ATOM 1646 O O . ALA A 1 210 ? 15.233 -4.316 -31.399 1.00 94.38 210 ALA A O 1
ATOM 1647 N N . GLU A 1 211 ? 13.467 -2.977 -31.009 1.00 95.88 211 GLU A N 1
ATOM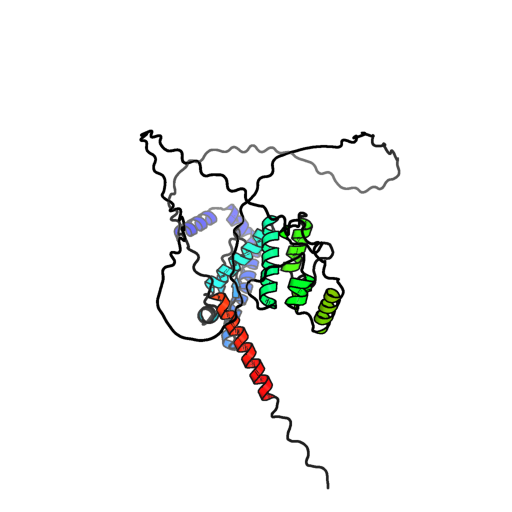 1648 C CA . GLU A 1 211 ? 13.984 -1.816 -31.733 1.00 95.88 211 GLU A CA 1
ATOM 1649 C C . GLU A 1 211 ? 15.121 -1.118 -30.976 1.00 95.88 211 GLU A C 1
ATOM 1651 O O . GLU A 1 211 ? 16.099 -0.658 -31.582 1.00 95.88 211 GLU A O 1
ATOM 1656 N N . ARG A 1 212 ? 15.052 -1.084 -29.635 1.00 92.44 212 ARG A N 1
ATOM 1657 C CA . ARG A 1 212 ? 16.173 -0.657 -28.792 1.00 92.44 212 ARG A CA 1
ATOM 1658 C C . ARG A 1 212 ? 17.344 -1.607 -29.016 1.00 92.44 212 ARG A C 1
ATOM 1660 O O . ARG A 1 212 ? 17.466 -2.632 -28.348 1.00 92.44 212 ARG A O 1
ATOM 1667 N N . LYS A 1 213 ? 18.237 -1.227 -29.942 1.00 81.81 213 LYS A N 1
ATOM 1668 C CA . LYS A 1 213 ? 19.488 -1.939 -30.229 1.00 81.81 213 LYS A CA 1
ATOM 1669 C C . LYS A 1 213 ? 20.093 -2.386 -28.903 1.00 81.81 213 LYS A C 1
ATOM 1671 O O . LYS A 1 213 ? 20.308 -1.515 -28.048 1.00 81.81 213 LYS A O 1
ATOM 1676 N N . PRO A 1 214 ? 20.348 -3.696 -28.709 1.00 80.50 214 PRO A N 1
ATOM 1677 C CA . PRO A 1 214 ? 20.897 -4.180 -27.457 1.00 80.50 214 PRO A CA 1
ATOM 1678 C C . PRO A 1 214 ? 22.126 -3.334 -27.186 1.00 80.50 214 PRO A C 1
ATOM 1680 O O . PRO A 1 214 ? 23.002 -3.245 -28.049 1.00 80.50 214 PRO A O 1
ATOM 1683 N N . VAL A 1 215 ? 22.142 -2.628 -26.050 1.00 79.38 215 VAL A N 1
ATOM 1684 C CA . VAL A 1 215 ? 23.288 -1.811 -25.659 1.00 79.38 215 VAL A CA 1
ATOM 1685 C C . VAL A 1 215 ? 24.431 -2.798 -25.527 1.00 79.38 215 VAL A C 1
ATOM 1687 O O . VAL A 1 215 ? 24.557 -3.480 -24.509 1.00 79.38 215 VAL A O 1
ATOM 1690 N N . VAL A 1 216 ? 25.205 -2.948 -26.606 1.00 81.00 216 VAL A N 1
ATOM 1691 C CA . VAL A 1 216 ? 26.333 -3.860 -26.666 1.00 81.00 216 VAL A CA 1
ATOM 1692 C C . VAL A 1 216 ? 27.289 -3.296 -25.648 1.00 81.00 216 VAL A C 1
ATOM 1694 O O . VAL A 1 216 ? 27.979 -2.307 -25.893 1.00 81.00 216 VAL A O 1
ATOM 1697 N N . ARG A 1 217 ? 27.247 -3.867 -24.445 1.00 80.31 217 ARG A N 1
ATOM 1698 C CA . ARG A 1 217 ? 28.128 -3.464 -23.370 1.00 80.31 217 ARG A CA 1
ATOM 1699 C C . ARG A 1 217 ? 29.526 -3.634 -23.930 1.00 80.31 217 ARG A C 1
ATOM 1701 O O . ARG A 1 217 ? 29.914 -4.765 -24.225 1.00 80.31 217 ARG A O 1
ATOM 1708 N N . ALA A 1 218 ? 30.228 -2.515 -24.125 1.00 82.75 218 ALA A N 1
ATOM 1709 C CA . ALA A 1 218 ? 31.569 -2.515 -24.683 1.00 82.75 218 ALA A CA 1
ATOM 1710 C C . ALA A 1 218 ? 32.360 -3.628 -24.000 1.00 82.75 218 ALA A C 1
ATOM 1712 O O . ALA A 1 218 ? 32.336 -3.723 -22.763 1.00 82.75 218 ALA A O 1
ATOM 1713 N N . LYS A 1 219 ? 32.958 -4.516 -24.807 1.00 83.19 219 LYS A N 1
ATOM 1714 C CA . LYS A 1 219 ? 33.769 -5.625 -24.301 1.00 83.19 219 LYS A CA 1
ATOM 1715 C C . LYS A 1 219 ? 34.719 -5.023 -23.274 1.00 83.19 219 LYS A C 1
ATOM 1717 O O . LYS A 1 219 ? 35.536 -4.173 -23.617 1.00 83.19 219 LYS A O 1
ATOM 1722 N N . ARG A 1 220 ? 34.533 -5.381 -21.998 1.00 77.06 220 ARG A N 1
ATOM 1723 C CA . ARG A 1 220 ? 35.389 -4.873 -20.926 1.00 77.06 220 ARG A CA 1
ATOM 1724 C C . ARG A 1 220 ? 36.818 -5.246 -21.314 1.00 77.06 220 ARG A C 1
ATOM 1726 O O . ARG A 1 220 ? 37.076 -6.416 -21.575 1.00 77.06 220 ARG A O 1
ATOM 1733 N N . SER A 1 221 ? 37.721 -4.272 -21.355 1.00 74.31 221 SER A N 1
ATOM 1734 C CA . SER A 1 221 ? 39.146 -4.468 -21.670 1.00 74.31 221 SER A CA 1
ATOM 1735 C C . SER A 1 221 ? 39.857 -5.421 -20.698 1.00 74.31 221 SER A C 1
ATOM 1737 O O . SER A 1 221 ? 40.933 -5.921 -20.995 1.00 74.31 221 SER A O 1
ATOM 1739 N N . ASP A 1 222 ? 39.221 -5.718 -19.565 1.00 69.44 222 ASP A N 1
ATOM 1740 C CA . ASP A 1 222 ? 39.648 -6.703 -18.567 1.00 69.44 222 ASP A CA 1
ATOM 1741 C C . ASP A 1 222 ? 39.327 -8.165 -18.965 1.00 69.44 222 ASP A C 1
ATOM 1743 O O . ASP A 1 222 ? 39.725 -9.124 -18.307 1.00 69.44 222 ASP A O 1
ATOM 1747 N N . ALA A 1 223 ? 38.622 -8.380 -20.080 1.00 59.28 223 ALA A N 1
ATOM 1748 C CA . ALA A 1 223 ? 38.435 -9.707 -20.654 1.00 59.28 223 ALA A CA 1
ATOM 1749 C C . ALA A 1 223 ? 39.712 -10.159 -21.384 1.00 59.28 223 ALA A C 1
ATOM 1751 O O . ALA A 1 223 ? 39.759 -10.187 -22.610 1.00 59.28 223 ALA A O 1
ATOM 1752 N N . GLY A 1 224 ? 40.749 -10.528 -20.628 1.00 60.62 224 GLY A N 1
ATOM 1753 C CA . GLY A 1 224 ? 41.834 -11.354 -21.166 1.00 60.62 224 GLY A CA 1
ATOM 1754 C C . GLY A 1 224 ? 43.257 -10.835 -21.005 1.00 60.62 224 GLY A C 1
ATOM 1755 O O . GLY A 1 224 ? 44.145 -11.312 -21.709 1.00 60.62 224 GLY A O 1
ATOM 1756 N N . GLY A 1 225 ? 43.533 -9.957 -20.042 1.00 56.50 225 GLY A N 1
ATOM 1757 C CA . GLY A 1 225 ? 44.880 -9.895 -19.485 1.00 56.50 225 GLY A CA 1
ATOM 1758 C C . GLY A 1 225 ? 45.151 -11.193 -18.726 1.00 56.50 225 GLY A C 1
ATOM 1759 O O . GLY A 1 225 ? 44.842 -11.286 -17.542 1.00 56.50 225 GLY A O 1
ATOM 1760 N N . SER A 1 226 ? 45.682 -12.222 -19.398 1.00 63.56 226 SER A N 1
ATOM 1761 C CA . SER A 1 226 ? 46.214 -13.426 -18.752 1.00 63.56 226 SER A CA 1
ATOM 1762 C C . SER A 1 226 ? 47.287 -12.991 -17.752 1.00 63.56 226 SER A C 1
ATOM 1764 O O . SER A 1 226 ? 48.470 -12.892 -18.090 1.00 63.56 226 SER A O 1
ATOM 1766 N N . HIS A 1 227 ? 46.885 -12.719 -16.511 1.00 62.03 227 HIS A N 1
ATOM 1767 C CA . HIS A 1 227 ? 47.796 -12.517 -15.402 1.00 62.03 227 HIS A CA 1
ATOM 1768 C C . HIS A 1 227 ? 48.550 -13.830 -15.200 1.00 62.03 227 HIS A C 1
ATOM 1770 O O . HIS A 1 227 ? 48.113 -14.718 -14.466 1.00 62.03 227 HIS A O 1
ATOM 1776 N N . LYS A 1 228 ? 49.704 -13.949 -15.870 1.00 67.00 228 LYS A N 1
ATOM 1777 C CA . LYS A 1 228 ? 50.749 -14.908 -15.529 1.00 67.00 228 LYS A CA 1
ATOM 1778 C C . LYS A 1 228 ? 51.072 -14.662 -14.063 1.00 67.00 228 LYS A C 1
ATOM 1780 O O . LYS A 1 228 ? 51.810 -13.740 -13.721 1.00 67.00 228 LYS A O 1
ATOM 1785 N N . ARG A 1 229 ? 50.472 -15.464 -13.183 1.00 67.94 229 ARG A N 1
ATOM 1786 C CA . ARG A 1 229 ? 50.845 -15.519 -11.775 1.00 67.94 229 ARG A CA 1
ATOM 1787 C C . ARG A 1 229 ? 52.313 -15.921 -11.743 1.00 67.94 229 ARG A C 1
ATOM 1789 O O . ARG A 1 229 ? 52.632 -17.093 -11.931 1.00 67.94 229 ARG A O 1
ATOM 1796 N N . LYS A 1 230 ? 53.207 -14.951 -11.536 1.00 69.50 230 LYS A N 1
ATOM 1797 C CA . LYS A 1 230 ? 54.574 -15.239 -11.110 1.00 69.50 230 LYS A CA 1
ATOM 1798 C C . LYS A 1 230 ? 54.441 -15.993 -9.788 1.00 69.50 230 LYS A C 1
ATOM 1800 O O . LYS A 1 230 ? 54.060 -15.407 -8.777 1.00 69.50 230 LYS A O 1
ATOM 1805 N N . ARG A 1 231 ? 54.650 -17.311 -9.823 1.00 65.25 231 ARG A N 1
ATOM 1806 C CA . ARG A 1 231 ? 54.779 -18.129 -8.617 1.00 65.25 231 ARG A CA 1
ATOM 1807 C C . ARG A 1 231 ? 55.956 -17.548 -7.835 1.00 65.25 231 ARG A C 1
ATOM 1809 O O . ARG A 1 231 ? 57.069 -17.533 -8.352 1.00 65.25 231 ARG A O 1
ATOM 1816 N N . LYS A 1 232 ? 55.700 -17.006 -6.641 1.00 70.06 232 LYS A N 1
ATOM 1817 C CA . LYS A 1 232 ? 56.781 -16.708 -5.698 1.00 70.06 232 LYS A CA 1
ATOM 1818 C C . LYS A 1 232 ? 57.434 -18.046 -5.320 1.00 70.06 232 LYS A C 1
ATOM 1820 O O . LYS A 1 232 ? 56.686 -18.983 -5.032 1.00 70.06 232 LYS A O 1
ATOM 1825 N N . PRO A 1 233 ? 58.769 -18.159 -5.354 1.00 62.47 233 PRO A N 1
ATOM 1826 C CA . PRO A 1 233 ? 59.452 -19.312 -4.790 1.00 62.47 233 PRO A CA 1
ATOM 1827 C C . PRO A 1 233 ? 59.162 -19.358 -3.286 1.00 62.47 233 PRO A C 1
ATOM 1829 O O . PRO A 1 233 ? 59.264 -18.344 -2.596 1.00 62.47 233 PRO A O 1
ATOM 1832 N N . ILE A 1 234 ? 58.724 -20.524 -2.817 1.00 58.78 234 ILE A N 1
ATOM 1833 C CA . ILE A 1 234 ? 58.627 -20.863 -1.399 1.00 58.78 234 ILE A CA 1
ATOM 1834 C C . ILE A 1 234 ? 60.064 -20.886 -0.881 1.00 58.78 234 ILE A C 1
ATOM 1836 O O . ILE A 1 234 ? 60.851 -21.732 -1.296 1.00 58.78 234 ILE A O 1
ATOM 1840 N N . SER A 1 235 ? 60.427 -19.908 -0.055 1.00 58.53 235 SER A N 1
ATOM 1841 C CA . SER A 1 235 ? 61.623 -19.999 0.772 1.00 58.53 235 SER A CA 1
ATOM 1842 C C . SER A 1 235 ? 61.233 -20.747 2.041 1.00 58.53 235 SER A C 1
ATOM 1844 O O . SER A 1 235 ? 60.543 -20.188 2.896 1.00 58.53 235 SER A O 1
ATOM 1846 N N . ASP A 1 236 ? 61.648 -22.007 2.126 1.00 60.91 236 ASP A N 1
ATOM 1847 C CA . ASP A 1 236 ? 61.740 -22.740 3.383 1.00 60.91 236 ASP A CA 1
ATOM 1848 C C . ASP A 1 236 ? 62.727 -22.000 4.287 1.00 60.91 236 ASP A C 1
ATOM 1850 O O . ASP A 1 236 ? 63.933 -22.062 4.069 1.00 60.91 236 ASP A O 1
ATOM 1854 N N . ASN A 1 237 ? 62.220 -21.280 5.286 1.00 56.53 237 ASN A N 1
ATOM 1855 C CA . ASN A 1 237 ? 63.018 -20.906 6.445 1.00 56.53 237 ASN A CA 1
ATOM 1856 C C . ASN A 1 237 ? 62.296 -21.363 7.709 1.00 56.53 237 ASN A C 1
ATOM 1858 O O . ASN A 1 237 ? 61.334 -20.765 8.185 1.00 56.53 237 ASN A O 1
ATOM 1862 N N . LYS A 1 238 ? 62.803 -22.514 8.135 1.00 53.28 238 LYS A N 1
ATOM 1863 C CA . LYS A 1 238 ? 62.921 -23.063 9.475 1.00 53.28 238 LYS A CA 1
ATOM 1864 C C . LYS A 1 238 ? 63.115 -22.038 10.603 1.00 53.28 238 LYS A C 1
ATOM 1866 O O . LYS A 1 238 ? 63.870 -21.084 10.449 1.00 53.28 238 LYS A O 1
ATOM 1871 N N . ASP A 1 239 ? 62.531 -22.429 11.734 1.00 53.69 239 ASP A N 1
ATOM 1872 C CA . ASP A 1 239 ? 63.023 -22.337 13.114 1.00 53.69 239 ASP A CA 1
ATOM 1873 C C . ASP A 1 239 ? 63.064 -20.964 13.820 1.00 53.69 239 ASP A C 1
ATOM 1875 O O . ASP A 1 239 ? 63.590 -19.973 13.321 1.00 53.69 239 ASP A O 1
ATOM 1879 N N . GLY A 1 240 ? 62.509 -20.958 15.037 1.00 51.47 240 GLY A N 1
ATOM 1880 C CA . GLY A 1 240 ? 62.381 -19.826 15.959 1.00 51.47 240 GLY A CA 1
ATOM 1881 C C . GLY A 1 240 ? 60.968 -19.816 16.545 1.00 51.47 240 GLY A C 1
ATOM 1882 O O . GLY A 1 240 ? 60.100 -19.113 16.040 1.00 51.47 240 GLY A O 1
ATOM 1883 N N . ASP A 1 241 ? 60.597 -20.747 17.427 1.00 59.19 241 ASP A N 1
ATOM 1884 C CA . ASP A 1 241 ? 61.021 -20.776 18.838 1.00 59.19 241 ASP A CA 1
ATOM 1885 C C . ASP A 1 241 ? 60.954 -19.379 19.463 1.00 59.19 241 ASP A C 1
ATOM 1887 O O . ASP A 1 241 ? 61.748 -18.509 19.105 1.00 59.19 241 ASP A O 1
ATOM 1891 N N . LEU A 1 242 ? 59.942 -19.164 20.305 1.00 54.25 242 LEU A N 1
ATOM 1892 C CA . LEU A 1 242 ? 60.039 -18.442 21.570 1.00 54.25 242 LEU A CA 1
ATOM 1893 C C . LEU A 1 242 ? 58.666 -18.441 22.248 1.00 54.25 242 LEU A C 1
ATOM 1895 O O . LEU A 1 242 ? 57.708 -17.812 21.787 1.00 54.25 242 LEU A O 1
ATOM 1899 N N . ASP A 1 243 ? 58.639 -19.167 23.359 1.00 57.75 243 ASP A N 1
ATOM 1900 C CA . ASP A 1 243 ? 57.713 -19.039 24.472 1.00 57.75 243 ASP A CA 1
ATOM 1901 C C . ASP A 1 243 ? 57.370 -17.580 24.775 1.00 57.75 243 ASP A C 1
ATOM 1903 O O . ASP A 1 243 ? 58.248 -16.713 24.803 1.00 57.75 243 ASP A O 1
ATOM 1907 N N . LYS A 1 244 ? 56.096 -17.339 25.085 1.00 58.00 244 LYS A N 1
ATOM 1908 C CA . LYS A 1 244 ? 55.709 -16.357 26.096 1.00 58.00 244 LYS A CA 1
ATOM 1909 C C . LYS A 1 244 ? 54.349 -16.724 26.668 1.00 58.00 244 LYS A C 1
ATOM 1911 O O . LYS A 1 244 ? 53.311 -16.487 26.048 1.00 58.00 244 LYS A O 1
ATOM 1916 N N . ASP A 1 245 ? 54.431 -17.333 27.843 1.00 57.84 245 ASP A N 1
ATOM 1917 C CA . ASP A 1 245 ? 53.441 -17.233 28.902 1.00 57.84 245 ASP A CA 1
ATOM 1918 C C . ASP A 1 245 ? 53.072 -15.760 29.121 1.00 57.84 245 ASP A C 1
ATOM 1920 O O . ASP A 1 245 ? 53.955 -14.911 29.230 1.00 57.84 245 ASP A O 1
ATOM 1924 N N . ASP A 1 246 ? 51.777 -15.477 29.174 1.00 57.56 246 ASP A N 1
ATOM 1925 C CA . ASP A 1 246 ? 51.226 -14.465 30.070 1.00 57.56 246 ASP A CA 1
ATOM 1926 C C . ASP A 1 246 ? 49.776 -14.873 30.357 1.00 57.56 246 ASP A C 1
ATOM 1928 O O . ASP A 1 246 ? 48.892 -14.851 29.492 1.00 57.56 246 ASP A O 1
ATOM 1932 N N . GLU A 1 247 ? 49.607 -15.358 31.583 1.00 57.97 247 GLU A N 1
ATOM 1933 C CA . GLU A 1 247 ? 48.352 -15.440 32.311 1.00 57.97 247 GLU A CA 1
ATOM 1934 C C . GLU A 1 247 ? 47.731 -14.038 32.386 1.00 57.97 247 GLU A C 1
ATOM 1936 O O . GLU A 1 247 ? 48.437 -13.069 32.639 1.00 57.97 247 GLU A O 1
ATOM 1941 N N . ASP A 1 248 ? 46.432 -13.927 32.107 1.00 54.78 248 ASP A N 1
ATOM 1942 C CA . ASP A 1 248 ? 45.465 -13.226 32.962 1.00 54.78 248 ASP A CA 1
ATOM 1943 C C . ASP A 1 248 ? 44.102 -13.152 32.250 1.00 54.78 248 ASP A C 1
ATOM 1945 O O . ASP A 1 248 ? 43.930 -12.568 31.179 1.00 54.78 248 ASP A O 1
ATOM 1949 N N . ASP A 1 249 ? 43.165 -13.894 32.837 1.00 61.41 249 ASP A N 1
ATOM 1950 C CA . ASP A 1 249 ? 41.868 -13.407 33.308 1.00 61.41 249 ASP A CA 1
ATOM 1951 C C . ASP A 1 249 ? 41.166 -12.317 32.472 1.00 61.41 249 ASP A C 1
ATOM 1953 O O . ASP A 1 249 ? 41.528 -11.146 32.508 1.00 61.41 249 ASP A O 1
ATOM 1957 N N . ASP A 1 250 ? 40.114 -12.706 31.743 1.00 54.81 250 ASP A N 1
ATOM 1958 C CA . ASP A 1 250 ? 38.805 -12.063 31.909 1.00 54.81 250 ASP A CA 1
ATOM 1959 C C . ASP A 1 250 ? 37.705 -12.782 31.104 1.00 54.81 250 ASP A C 1
ATOM 1961 O O . ASP A 1 250 ? 37.788 -13.085 29.908 1.00 54.81 250 ASP A O 1
ATOM 1965 N N . GLU A 1 251 ? 36.638 -13.049 31.838 1.00 59.66 251 GLU A N 1
ATOM 1966 C CA . GLU A 1 251 ? 35.400 -13.748 31.532 1.00 59.66 251 GLU A CA 1
ATOM 1967 C C . GLU A 1 251 ? 34.667 -13.170 30.297 1.00 59.66 251 GLU A C 1
ATOM 1969 O O . GLU A 1 251 ? 33.895 -12.214 30.384 1.00 59.66 251 GLU A O 1
ATOM 1974 N N . ALA A 1 252 ? 34.883 -13.757 29.111 1.00 50.69 252 ALA A N 1
ATOM 1975 C CA . ALA A 1 252 ? 34.193 -13.361 27.879 1.00 50.69 252 ALA A CA 1
ATOM 1976 C C . ALA A 1 252 ? 33.330 -14.488 27.285 1.00 50.69 252 ALA A C 1
ATOM 1978 O O . ALA A 1 252 ? 33.801 -15.511 26.784 1.00 50.69 252 ALA A O 1
ATOM 1979 N N . GLU A 1 253 ? 32.028 -14.220 27.307 1.00 54.78 253 GLU A N 1
ATOM 1980 C CA . GLU A 1 253 ? 30.902 -14.953 26.738 1.00 54.78 253 GLU A CA 1
ATOM 1981 C C . GLU A 1 253 ? 31.201 -15.573 25.350 1.00 54.78 253 GLU A C 1
ATOM 1983 O O . GLU A 1 253 ? 31.402 -14.901 24.332 1.00 54.78 253 GLU A O 1
ATOM 1988 N N . TYR A 1 254 ? 31.232 -16.906 25.322 1.00 54.72 254 TYR A N 1
ATOM 1989 C CA . TYR A 1 254 ? 31.644 -17.745 24.199 1.00 54.72 254 TYR A CA 1
ATOM 1990 C C . TYR A 1 254 ? 30.628 -17.721 23.043 1.00 54.72 254 TYR A C 1
ATOM 1992 O O . TYR A 1 254 ? 29.585 -18.371 23.091 1.00 54.72 254 TYR A O 1
ATOM 2000 N N . TRP A 1 255 ? 30.954 -17.026 21.949 1.00 50.00 255 TRP A N 1
ATOM 2001 C CA . TRP A 1 255 ? 30.251 -17.168 20.666 1.00 50.00 255 TRP A CA 1
ATOM 2002 C C . TRP A 1 255 ? 31.052 -18.091 19.730 1.00 50.00 255 TRP A C 1
ATOM 2004 O O . TRP A 1 255 ? 32.142 -17.708 19.284 1.00 50.00 255 TRP A O 1
ATOM 2014 N N . PRO A 1 256 ? 30.544 -19.283 19.357 1.00 59.25 256 PRO A N 1
ATOM 2015 C CA . PRO A 1 256 ? 31.279 -20.196 18.490 1.00 59.25 256 PRO A CA 1
ATOM 2016 C C . PRO A 1 256 ? 31.357 -19.651 17.056 1.00 59.25 256 PRO A C 1
ATOM 2018 O O . PRO A 1 256 ? 30.408 -19.696 16.268 1.00 59.25 256 PRO A O 1
ATOM 2021 N N . LYS A 1 257 ? 32.542 -19.159 16.681 1.00 48.34 257 LYS A N 1
ATOM 2022 C CA . LYS A 1 257 ? 32.900 -18.842 15.292 1.00 48.34 257 LYS A CA 1
ATOM 2023 C C . LYS A 1 257 ? 33.081 -20.147 14.511 1.00 48.34 257 LYS A C 1
ATOM 2025 O O . LYS A 1 257 ? 34.156 -20.743 14.513 1.00 48.34 257 LYS A O 1
ATOM 2030 N N . SER A 1 258 ? 32.039 -20.574 13.799 1.00 50.38 258 SER A N 1
ATOM 2031 C CA . SER A 1 258 ? 32.097 -21.719 12.884 1.00 50.38 258 SER A CA 1
ATOM 2032 C C . SER A 1 258 ? 33.012 -21.434 11.682 1.00 50.38 258 SER A C 1
ATOM 2034 O O . SER A 1 258 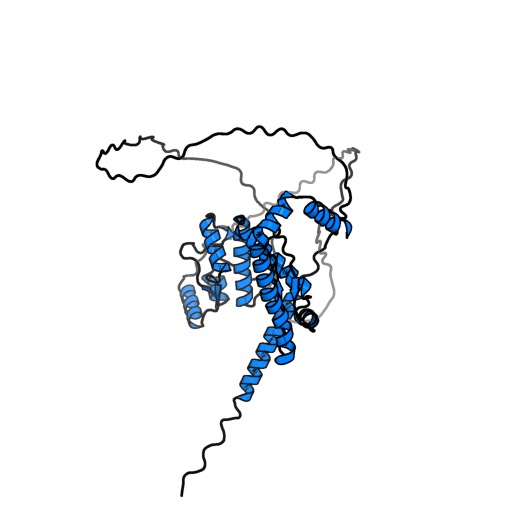? 32.632 -20.842 10.668 1.00 50.38 258 SER A O 1
ATOM 2036 N N . LYS A 1 259 ? 34.265 -21.885 11.776 1.00 52.19 259 LYS A N 1
ATOM 2037 C CA . LYS A 1 259 ? 35.154 -22.040 10.621 1.00 52.19 259 LYS A CA 1
ATOM 2038 C C . LYS A 1 259 ? 34.696 -23.273 9.833 1.00 52.19 259 LYS A C 1
ATOM 2040 O O . LYS A 1 259 ? 35.096 -24.390 10.131 1.00 52.19 259 LYS A O 1
ATOM 2045 N N . LYS A 1 260 ? 33.845 -23.080 8.818 1.00 49.69 260 LYS A N 1
ATOM 2046 C CA . LYS A 1 260 ? 33.554 -24.112 7.804 1.00 49.69 260 LYS A CA 1
ATOM 2047 C C . LYS A 1 260 ? 34.784 -24.306 6.907 1.00 49.69 260 LYS A C 1
ATOM 2049 O O . LYS A 1 260 ? 34.930 -23.637 5.886 1.00 49.69 260 LYS A O 1
ATOM 2054 N N . SER A 1 261 ? 35.666 -25.221 7.297 1.00 47.34 261 SER A N 1
ATOM 2055 C CA . SER A 1 261 ? 36.644 -25.871 6.425 1.00 47.34 261 SER A CA 1
ATOM 2056 C C . SER A 1 261 ? 35.927 -26.952 5.613 1.00 47.34 261 SER A C 1
ATOM 2058 O O . SER A 1 261 ? 35.613 -28.029 6.105 1.00 47.34 261 SER A O 1
ATOM 2060 N N . CYS A 1 262 ? 35.632 -26.670 4.345 1.00 42.06 262 CYS A N 1
ATOM 2061 C CA . CYS A 1 262 ? 35.168 -27.701 3.419 1.00 42.06 262 CYS A CA 1
ATOM 2062 C C . CYS A 1 262 ? 36.392 -28.291 2.708 1.00 42.06 262 CYS A C 1
ATOM 2064 O O . CYS A 1 262 ? 36.756 -27.875 1.611 1.00 42.06 262 CYS A O 1
ATOM 2066 N N . ALA A 1 263 ? 37.069 -29.219 3.386 1.00 44.09 263 ALA A N 1
ATOM 2067 C CA . ALA A 1 263 ? 38.048 -30.110 2.778 1.00 44.09 263 ALA A CA 1
ATOM 2068 C C . ALA A 1 263 ? 37.299 -31.351 2.274 1.00 44.09 263 ALA A C 1
ATOM 2070 O O . ALA A 1 263 ? 37.074 -32.302 3.016 1.00 44.09 263 ALA A O 1
ATOM 2071 N N . ILE A 1 264 ? 36.865 -31.323 1.013 1.00 51.56 264 ILE A N 1
ATOM 2072 C CA . ILE A 1 264 ? 36.314 -32.506 0.346 1.00 51.56 264 ILE A CA 1
ATOM 2073 C C . ILE A 1 264 ? 37.497 -33.360 -0.113 1.00 51.56 264 ILE A C 1
ATOM 2075 O O . ILE A 1 264 ? 38.186 -33.024 -1.078 1.00 51.56 264 ILE A O 1
ATOM 2079 N N . ARG A 1 265 ? 37.731 -34.461 0.605 1.00 50.12 265 ARG A N 1
ATOM 2080 C CA . ARG A 1 265 ? 38.565 -35.577 0.155 1.00 50.12 265 ARG A CA 1
ATOM 2081 C C . ARG A 1 265 ? 37.825 -36.320 -0.959 1.00 50.12 265 ARG A C 1
ATOM 2083 O O . ARG A 1 265 ? 36.655 -36.656 -0.812 1.00 50.12 265 ARG A O 1
ATOM 2090 N N . ARG A 1 266 ? 38.518 -36.561 -2.073 1.00 45.84 266 ARG A N 1
ATOM 2091 C CA . ARG A 1 266 ? 38.130 -37.521 -3.110 1.00 45.84 266 ARG A CA 1
ATOM 2092 C C . ARG A 1 266 ? 39.069 -38.724 -3.014 1.00 45.84 266 ARG A C 1
ATOM 2094 O O . ARG A 1 266 ? 40.264 -38.576 -3.239 1.00 45.84 266 ARG A O 1
ATOM 2101 N N . SER A 1 267 ? 38.493 -39.874 -2.709 1.00 47.09 267 SER A N 1
ATOM 2102 C CA . SER A 1 267 ? 38.989 -41.244 -2.908 1.00 47.09 267 SER A CA 1
ATOM 2103 C C . SER A 1 267 ? 37.761 -41.987 -3.462 1.00 47.09 267 SER A C 1
ATOM 2105 O O . SER A 1 267 ? 36.699 -41.858 -2.860 1.00 47.09 267 SER A O 1
ATOM 2107 N N . GLY A 1 268 ? 37.719 -42.484 -4.708 1.00 39.97 268 GLY A N 1
ATOM 2108 C CA . GLY A 1 268 ? 38.390 -43.700 -5.212 1.00 39.97 268 GLY A CA 1
ATOM 2109 C C . GLY A 1 268 ? 37.699 -44.944 -4.620 1.00 39.97 268 GLY A C 1
ATOM 2110 O O . GLY A 1 268 ? 37.514 -44.949 -3.413 1.00 39.97 268 GLY A O 1
ATOM 2111 N N . ALA A 1 269 ? 37.292 -46.020 -5.301 1.00 43.81 269 ALA A N 1
ATOM 2112 C CA . ALA A 1 269 ? 37.263 -46.474 -6.696 1.00 43.81 269 ALA A CA 1
ATOM 2113 C C . ALA A 1 269 ? 36.427 -47.792 -6.743 1.00 43.81 269 ALA A C 1
ATOM 2115 O O . ALA A 1 269 ? 36.393 -48.493 -5.733 1.00 43.81 269 ALA A O 1
ATOM 2116 N N . SER A 1 270 ? 35.762 -48.104 -7.867 1.00 45.59 270 SER A N 1
ATOM 2117 C CA . SER A 1 270 ? 35.410 -49.441 -8.447 1.00 45.59 270 SER A CA 1
ATOM 2118 C C . SER A 1 270 ? 34.406 -49.194 -9.598 1.00 45.59 270 SER A C 1
ATOM 2120 O O . SER A 1 270 ? 33.454 -48.443 -9.402 1.00 45.59 270 SER A O 1
ATOM 2122 N N . GLU A 1 271 ? 34.767 -49.432 -10.872 1.00 46.94 271 GLU A N 1
ATOM 2123 C CA . GLU A 1 271 ? 34.547 -50.674 -11.668 1.00 46.94 271 GLU A CA 1
ATOM 2124 C C . GLU A 1 271 ? 33.042 -51.014 -11.778 1.00 46.94 271 GLU A C 1
ATOM 2126 O O . GLU A 1 271 ? 32.404 -51.183 -10.751 1.00 46.94 271 GLU A O 1
ATOM 2131 N N . ALA A 1 272 ? 32.362 -51.105 -12.928 1.00 52.31 272 ALA A N 1
ATOM 2132 C CA . ALA A 1 272 ? 32.727 -51.253 -14.337 1.00 52.31 272 ALA A CA 1
ATOM 2133 C C . ALA A 1 272 ? 31.534 -50.835 -15.248 1.00 52.31 272 ALA A C 1
ATOM 2135 O O . ALA A 1 272 ? 30.436 -50.595 -14.748 1.00 52.31 272 ALA A O 1
ATOM 2136 N N . ASP A 1 273 ? 31.781 -50.861 -16.563 1.00 52.44 273 ASP A N 1
ATOM 2137 C CA . ASP A 1 273 ? 30.837 -51.162 -17.660 1.00 52.44 273 ASP A CA 1
ATOM 2138 C C . ASP A 1 273 ? 30.265 -50.013 -18.529 1.00 52.44 273 ASP A C 1
ATOM 2140 O O . ASP A 1 273 ? 30.029 -48.892 -18.083 1.00 52.44 273 ASP A O 1
ATOM 2144 N N . ASP A 1 274 ? 30.157 -50.335 -19.820 1.00 57.16 274 ASP A N 1
ATOM 2145 C CA . ASP A 1 274 ? 30.337 -49.525 -21.033 1.00 57.16 274 ASP A CA 1
ATOM 2146 C C . ASP A 1 274 ? 29.253 -48.480 -21.397 1.00 57.16 274 ASP A C 1
ATOM 2148 O O . ASP A 1 274 ? 28.065 -48.658 -21.134 1.00 57.16 274 ASP A O 1
ATOM 2152 N N . GLY A 1 275 ? 29.648 -47.422 -22.133 1.00 46.12 275 GLY A N 1
ATOM 2153 C CA . GLY A 1 275 ? 28.720 -46.661 -22.994 1.00 46.12 275 GLY A CA 1
ATOM 2154 C C . GLY A 1 275 ? 28.955 -45.147 -23.132 1.00 46.12 275 GLY A C 1
ATOM 2155 O O . GLY A 1 275 ? 28.621 -44.372 -22.247 1.00 46.12 275 GLY A O 1
ATOM 2156 N N . GLU A 1 276 ? 29.514 -44.762 -24.281 1.00 45.72 276 GLU A N 1
ATOM 2157 C CA . GLU A 1 276 ? 29.594 -43.460 -24.980 1.00 45.72 276 GLU A CA 1
ATOM 2158 C C . GLU A 1 276 ? 29.146 -42.108 -24.350 1.00 45.72 276 GLU A C 1
ATOM 2160 O O . GLU A 1 276 ? 28.058 -41.896 -23.824 1.00 45.72 276 GLU A O 1
ATOM 2165 N N . ALA A 1 277 ? 30.030 -41.125 -24.565 1.00 48.78 277 ALA A N 1
ATOM 2166 C CA . ALA A 1 277 ? 29.931 -39.671 -24.359 1.00 48.78 277 ALA A CA 1
ATOM 2167 C C . ALA A 1 277 ? 28.969 -38.981 -25.390 1.00 48.78 277 ALA A C 1
ATOM 2169 O O . ALA A 1 277 ? 28.566 -39.667 -26.324 1.00 48.78 277 ALA A O 1
ATOM 2170 N N . PRO A 1 278 ? 28.652 -37.648 -25.348 1.00 55.47 278 PRO A N 1
ATOM 2171 C CA . PRO A 1 278 ? 29.422 -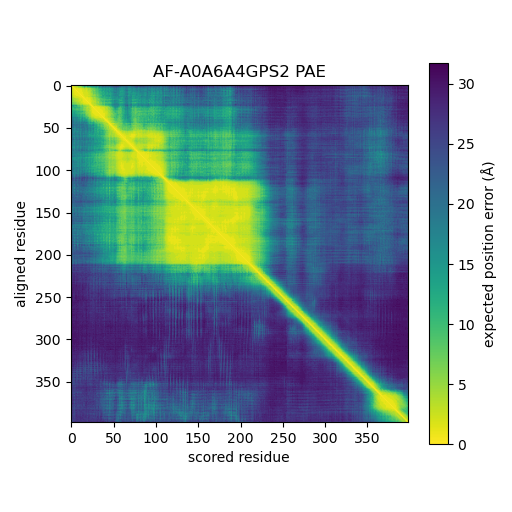36.574 -24.709 1.00 55.47 278 PRO A CA 1
ATOM 2172 C C . PRO A 1 278 ? 28.674 -35.441 -23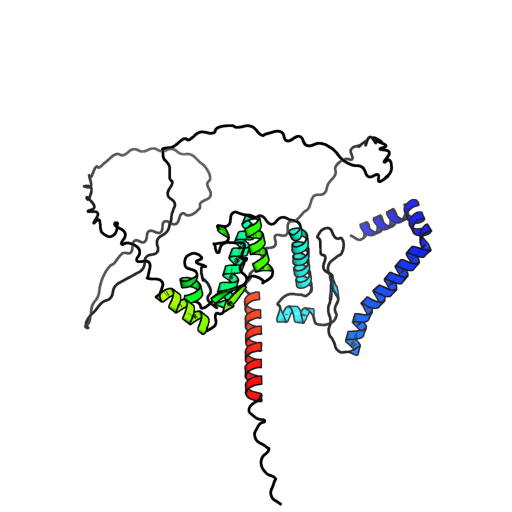.955 1.00 55.47 278 PRO A C 1
ATOM 2174 O O . PRO A 1 278 ? 27.711 -34.831 -24.399 1.00 55.47 278 PRO A O 1
ATOM 2177 N N . SER A 1 279 ? 29.275 -35.097 -22.811 1.00 45.25 279 SER A N 1
ATOM 2178 C CA . SER A 1 279 ? 29.558 -33.764 -22.241 1.00 45.25 279 SER A CA 1
ATOM 2179 C C . SER A 1 279 ? 28.659 -32.543 -22.521 1.00 45.25 279 SER A C 1
ATOM 2181 O O . SER A 1 279 ? 28.718 -31.964 -23.600 1.00 45.25 279 SER A O 1
ATOM 2183 N N . THR A 1 280 ? 28.156 -31.929 -21.441 1.00 45.59 280 THR A N 1
ATOM 2184 C CA . THR A 1 280 ? 28.351 -30.484 -21.184 1.00 45.59 280 THR A CA 1
ATOM 2185 C C . THR A 1 280 ? 28.502 -30.178 -19.682 1.00 45.59 280 THR A C 1
ATOM 2187 O O . THR A 1 280 ? 27.716 -30.583 -18.831 1.00 45.59 280 THR A O 1
ATOM 2190 N N . LYS A 1 281 ? 29.597 -29.475 -19.367 1.00 40.78 281 LYS A N 1
ATOM 2191 C CA . LYS A 1 281 ? 29.960 -28.844 -18.081 1.00 40.78 281 LYS A CA 1
ATOM 2192 C C . LYS A 1 281 ? 29.158 -27.527 -17.958 1.00 40.78 281 LYS A C 1
ATOM 2194 O O . LYS A 1 281 ? 28.860 -26.931 -18.978 1.00 40.78 281 LYS A O 1
ATOM 2199 N N . GLY A 1 282 ? 28.838 -26.945 -16.805 1.00 38.00 282 GLY A N 1
ATOM 2200 C CA . GLY A 1 282 ? 29.351 -27.114 -15.457 1.00 38.00 282 GLY A CA 1
ATOM 2201 C C . GLY A 1 282 ? 28.689 -26.128 -14.475 1.00 38.00 282 GLY A C 1
ATOM 2202 O O . GLY A 1 282 ? 27.878 -25.283 -14.839 1.00 38.00 282 GLY A O 1
ATOM 2203 N N . LYS A 1 283 ? 29.054 -26.308 -13.205 1.00 43.91 283 LYS A N 1
ATOM 2204 C CA . LYS A 1 283 ? 28.438 -25.796 -11.972 1.00 43.91 283 LYS A CA 1
ATOM 2205 C C . LYS A 1 283 ? 28.608 -24.298 -11.668 1.00 43.91 283 LYS A C 1
ATOM 2207 O O . LYS A 1 283 ? 29.614 -23.676 -11.993 1.00 43.91 283 LYS A O 1
ATOM 2212 N N . CYS A 1 284 ? 27.636 -23.839 -10.874 1.00 41.31 284 CYS A N 1
ATOM 2213 C CA . CYS A 1 284 ? 27.553 -22.683 -9.976 1.00 41.31 284 CYS A CA 1
ATOM 2214 C C . CYS A 1 284 ? 28.848 -22.200 -9.295 1.00 41.31 284 CYS A C 1
ATOM 2216 O O . CYS A 1 284 ? 29.654 -23.008 -8.839 1.00 41.31 284 CYS A O 1
ATOM 2218 N N . SER A 1 285 ? 28.885 -20.899 -8.965 1.00 39.56 285 SER A N 1
ATOM 2219 C CA . SER A 1 285 ? 29.282 -20.456 -7.615 1.00 39.56 285 SER A CA 1
ATOM 2220 C C . SER A 1 285 ? 28.803 -19.032 -7.293 1.00 39.56 285 SER A C 1
ATOM 2222 O O . SER A 1 285 ? 29.168 -18.076 -7.975 1.00 39.56 285 SER A O 1
ATOM 2224 N N . LEU A 1 286 ? 28.037 -18.917 -6.204 1.00 47.59 286 LEU A N 1
ATOM 2225 C CA . LEU A 1 286 ? 27.725 -17.693 -5.462 1.00 47.59 286 LEU A CA 1
ATOM 2226 C C . LEU A 1 286 ? 29.002 -17.049 -4.897 1.00 47.59 286 LEU A C 1
ATOM 2228 O O . LEU A 1 286 ? 29.851 -17.749 -4.341 1.00 47.59 286 LEU A O 1
ATOM 2232 N N . LYS A 1 287 ? 29.110 -15.714 -4.952 1.00 43.28 287 LYS A N 1
ATOM 2233 C CA . LYS A 1 287 ? 30.136 -14.959 -4.216 1.00 43.28 287 LYS A CA 1
ATOM 2234 C C . LYS A 1 287 ? 29.544 -13.841 -3.359 1.00 43.28 287 LYS A C 1
ATOM 2236 O O . LYS A 1 287 ? 28.821 -12.969 -3.822 1.00 43.28 287 LYS A O 1
ATOM 2241 N N . LYS A 1 288 ? 29.947 -13.932 -2.094 1.00 40.47 288 LYS A N 1
ATOM 2242 C CA . LYS A 1 288 ? 29.853 -13.016 -0.953 1.00 40.47 288 LYS A CA 1
ATOM 2243 C C . LYS A 1 288 ? 30.517 -11.667 -1.265 1.00 40.47 288 LYS A C 1
ATOM 2245 O O . LYS A 1 288 ? 31.644 -11.653 -1.754 1.00 40.47 288 LYS A O 1
ATOM 2250 N N . SER A 1 289 ? 29.872 -10.560 -0.908 1.00 44.38 289 SER A N 1
ATOM 2251 C CA . SER A 1 289 ? 30.448 -9.210 -0.910 1.00 44.38 289 SER A CA 1
ATOM 2252 C C . SER A 1 289 ? 30.876 -8.787 0.505 1.00 44.38 289 SER A C 1
ATOM 2254 O O . SER A 1 289 ? 30.195 -9.070 1.491 1.00 44.38 289 SER A O 1
ATOM 2256 N N . LYS A 1 290 ? 32.023 -8.104 0.609 1.00 46.56 290 LYS A N 1
ATOM 2257 C CA . LYS A 1 290 ? 32.421 -7.260 1.750 1.00 46.56 290 LYS A CA 1
ATOM 2258 C C . LYS A 1 290 ? 33.200 -6.032 1.231 1.00 46.56 290 LYS A C 1
ATOM 2260 O O . LYS A 1 290 ? 33.683 -6.084 0.100 1.00 46.56 290 LYS A O 1
ATOM 2265 N N . PRO A 1 291 ? 33.249 -4.932 2.007 1.00 50.00 291 PRO A N 1
ATOM 2266 C CA . PRO A 1 291 ? 33.377 -3.570 1.496 1.00 50.00 291 PRO A CA 1
ATOM 2267 C C . PRO A 1 291 ? 34.832 -3.122 1.337 1.00 50.00 291 PRO A C 1
ATOM 2269 O O . PRO A 1 291 ? 35.713 -3.573 2.066 1.00 50.00 291 PRO A O 1
ATOM 2272 N N . VAL A 1 292 ? 35.054 -2.197 0.403 1.00 40.72 292 VAL A N 1
ATOM 2273 C CA . VAL A 1 292 ? 36.336 -1.524 0.171 1.00 40.72 292 VAL A CA 1
ATOM 2274 C C . VAL A 1 292 ? 36.239 -0.087 0.678 1.00 40.72 292 VAL A C 1
ATOM 2276 O O . VAL A 1 292 ? 35.311 0.640 0.328 1.00 40.72 292 VAL A O 1
ATOM 2279 N N . ALA A 1 293 ? 37.207 0.278 1.518 1.00 42.78 293 ALA A N 1
ATOM 2280 C CA . ALA A 1 293 ? 37.524 1.633 1.937 1.00 42.78 293 ALA A CA 1
ATOM 2281 C C . ALA A 1 293 ? 38.153 2.423 0.778 1.00 42.78 293 ALA A C 1
ATOM 2283 O O . ALA A 1 293 ? 38.954 1.876 0.022 1.00 42.78 293 ALA A O 1
ATOM 2284 N N . SER A 1 294 ? 37.824 3.709 0.663 1.00 41.31 294 SER A N 1
ATOM 2285 C CA . SER A 1 294 ? 38.504 4.640 -0.240 1.00 41.31 294 SER A CA 1
ATOM 2286 C C . SER A 1 294 ? 38.997 5.854 0.547 1.00 41.31 294 SER A C 1
ATOM 2288 O O . SER A 1 294 ? 38.221 6.759 0.855 1.00 41.31 294 SER A O 1
ATOM 2290 N N . GLU A 1 295 ? 40.291 5.856 0.858 1.00 37.19 295 GLU A N 1
ATOM 2291 C CA . GLU A 1 295 ? 41.074 7.061 1.120 1.00 37.19 295 GLU A CA 1
ATOM 2292 C C . GLU A 1 295 ? 41.641 7.596 -0.203 1.00 37.19 295 GLU A C 1
ATOM 2294 O O . GLU A 1 295 ? 42.074 6.826 -1.058 1.00 37.19 295 GLU A O 1
ATOM 2299 N N . GLY A 1 296 ? 41.713 8.924 -0.318 1.00 33.78 296 GLY A N 1
ATOM 2300 C CA . GLY A 1 296 ? 42.880 9.565 -0.923 1.00 33.78 296 GLY A CA 1
ATOM 2301 C C . GLY A 1 296 ? 42.789 10.086 -2.362 1.00 33.78 296 GLY A C 1
ATOM 2302 O O . GLY A 1 296 ? 43.250 9.449 -3.297 1.00 33.78 296 GLY A O 1
ATOM 2303 N N . ASN A 1 297 ? 42.452 11.376 -2.437 1.00 33.94 297 ASN A N 1
ATOM 2304 C CA . ASN A 1 297 ? 43.326 12.450 -2.945 1.00 33.94 297 ASN A CA 1
ATOM 2305 C C . ASN A 1 297 ? 43.158 13.018 -4.382 1.00 33.94 297 ASN A C 1
ATOM 2307 O O . ASN A 1 297 ? 43.617 12.459 -5.369 1.00 33.94 297 ASN A O 1
ATOM 2311 N N . ALA A 1 298 ? 42.682 14.274 -4.379 1.00 35.75 298 ALA A N 1
ATOM 2312 C CA . ALA A 1 298 ? 43.371 15.490 -4.846 1.00 35.75 298 ALA A CA 1
ATOM 2313 C C . ALA A 1 298 ? 43.143 16.073 -6.259 1.00 35.75 298 ALA A C 1
ATOM 2315 O O . ALA A 1 298 ? 43.340 15.426 -7.280 1.00 35.75 298 ALA A O 1
ATOM 2316 N N . LYS A 1 299 ? 42.962 17.412 -6.203 1.00 36.59 299 LYS A N 1
ATOM 2317 C CA . LYS A 1 299 ? 43.136 18.478 -7.216 1.00 36.59 299 LYS A CA 1
ATOM 2318 C C . LYS A 1 299 ? 42.039 18.585 -8.277 1.00 36.59 299 LYS A C 1
ATOM 2320 O O . LYS A 1 299 ? 41.598 17.596 -8.827 1.00 36.59 299 LYS A O 1
ATOM 2325 N N . SER A 1 300 ? 41.579 19.760 -8.688 1.00 42.19 300 SER A N 1
ATOM 2326 C CA . SER A 1 300 ? 41.720 21.162 -8.274 1.00 42.19 300 SER A CA 1
ATOM 2327 C C . SER A 1 300 ? 40.793 21.931 -9.222 1.00 42.19 300 SER A C 1
ATOM 2329 O O . SER A 1 300 ? 40.733 21.565 -10.391 1.00 42.19 300 SER A O 1
ATOM 2331 N N . ASN A 1 301 ? 40.094 22.971 -8.766 1.00 35.91 301 ASN A N 1
ATOM 2332 C CA . ASN A 1 301 ? 40.088 24.281 -9.431 1.00 35.91 301 ASN A CA 1
ATOM 2333 C C . ASN A 1 301 ? 39.164 25.253 -8.699 1.00 35.91 301 ASN A C 1
ATOM 2335 O O . ASN A 1 301 ? 37.972 25.028 -8.510 1.00 35.91 301 ASN A O 1
ATOM 2339 N N . ALA A 1 302 ? 39.800 26.332 -8.263 1.00 39.53 302 ALA A N 1
ATOM 2340 C CA . ALA A 1 302 ? 39.222 27.483 -7.618 1.00 39.53 302 ALA A CA 1
ATOM 2341 C C . ALA A 1 302 ? 38.789 28.497 -8.679 1.00 39.53 302 ALA A C 1
ATOM 2343 O O . ALA A 1 302 ? 39.592 28.858 -9.535 1.00 39.53 302 ALA A O 1
ATOM 2344 N N . THR A 1 303 ? 37.573 29.028 -8.563 1.00 41.03 303 THR A N 1
ATOM 2345 C CA . THR A 1 303 ? 37.193 30.298 -9.196 1.00 41.03 303 THR A CA 1
ATOM 2346 C C . THR A 1 303 ? 36.226 31.068 -8.301 1.00 41.03 303 THR A C 1
ATOM 2348 O O . THR A 1 303 ? 35.043 30.760 -8.216 1.00 41.03 303 THR A O 1
ATOM 2351 N N . ASN A 1 304 ? 36.802 32.062 -7.623 1.00 38.53 304 ASN A N 1
ATOM 2352 C CA . ASN A 1 304 ? 36.298 33.413 -7.368 1.00 38.53 304 ASN A CA 1
ATOM 2353 C C . ASN A 1 304 ? 34.816 33.626 -7.006 1.00 38.53 304 ASN A C 1
ATOM 2355 O O . ASN A 1 304 ? 33.948 33.774 -7.860 1.00 38.53 304 ASN A O 1
ATOM 2359 N N . LEU A 1 305 ? 34.597 33.854 -5.708 1.00 38.69 305 LEU A N 1
ATOM 2360 C CA . LEU A 1 305 ? 33.485 34.627 -5.158 1.00 38.69 305 LEU A CA 1
ATOM 2361 C C . LEU A 1 305 ? 33.773 36.128 -5.324 1.00 38.69 305 LEU A C 1
ATOM 2363 O O . LEU A 1 305 ? 34.649 36.671 -4.649 1.00 38.69 305 LEU A O 1
ATOM 2367 N N . LYS A 1 306 ? 33.004 36.814 -6.176 1.00 44.84 306 LYS A N 1
ATOM 2368 C CA . LYS A 1 306 ? 32.862 38.276 -6.133 1.00 44.84 306 LYS A CA 1
ATOM 2369 C C . LYS A 1 306 ? 31.518 38.625 -5.501 1.00 44.84 306 LYS A C 1
ATOM 2371 O O . LYS A 1 306 ? 30.453 38.246 -5.970 1.00 44.84 306 LYS A O 1
ATOM 2376 N N . LYS A 1 307 ? 31.640 39.322 -4.379 1.00 46.16 307 LYS A N 1
ATOM 2377 C CA . LYS A 1 307 ? 30.608 39.896 -3.526 1.00 46.16 307 LYS A CA 1
ATOM 2378 C C . LYS A 1 307 ? 30.135 41.191 -4.185 1.00 46.16 307 LYS A C 1
ATOM 2380 O O . LYS A 1 307 ? 30.925 42.127 -4.264 1.00 46.16 307 LYS A O 1
ATOM 2385 N N . GLU A 1 308 ? 28.882 41.262 -4.624 1.00 40.75 308 GLU A N 1
ATOM 2386 C CA . GLU A 1 308 ? 28.286 42.528 -5.057 1.00 40.75 308 GLU A CA 1
ATOM 2387 C C . GLU A 1 308 ? 26.905 42.758 -4.440 1.00 40.75 308 GLU A C 1
ATOM 2389 O O . GLU A 1 308 ? 26.177 41.837 -4.079 1.00 40.75 308 GLU A O 1
ATOM 2394 N N . ARG A 1 309 ? 26.660 44.038 -4.178 1.00 40.28 309 ARG A N 1
ATOM 2395 C CA . ARG A 1 309 ? 25.710 44.602 -3.227 1.00 40.28 309 ARG A CA 1
ATOM 2396 C C . ARG A 1 309 ? 24.305 44.697 -3.821 1.00 40.28 309 ARG A C 1
ATOM 2398 O O . ARG A 1 309 ? 24.136 45.001 -4.994 1.00 40.28 309 ARG A O 1
ATOM 2405 N N . ALA A 1 310 ? 23.309 44.537 -2.954 1.00 46.72 310 ALA A N 1
ATOM 2406 C CA . ALA A 1 310 ? 21.906 44.805 -3.244 1.00 46.72 310 ALA A CA 1
ATOM 2407 C C . ALA A 1 310 ? 21.654 46.288 -3.594 1.00 46.72 310 ALA A C 1
ATOM 2409 O O . ALA A 1 310 ? 22.196 47.166 -2.908 1.00 46.72 310 ALA A O 1
ATOM 2410 N N . PRO A 1 311 ? 20.781 46.594 -4.570 1.00 52.16 311 PRO A N 1
ATOM 2411 C CA . PRO A 1 311 ? 20.251 47.935 -4.746 1.00 52.16 311 PRO A CA 1
ATOM 2412 C C . PRO A 1 311 ? 19.004 48.160 -3.875 1.00 52.16 311 PRO A C 1
ATOM 2414 O O . PRO A 1 311 ? 18.062 47.371 -3.849 1.00 52.16 311 PRO A O 1
ATOM 2417 N N . LYS A 1 312 ? 19.019 49.291 -3.164 1.00 46.12 312 LYS A N 1
ATOM 2418 C CA . LYS A 1 312 ? 17.857 49.936 -2.543 1.00 46.12 312 LYS A CA 1
ATOM 2419 C C . LYS A 1 312 ? 16.872 50.357 -3.639 1.00 46.12 312 LYS A C 1
ATOM 2421 O O . LYS A 1 312 ? 17.202 51.251 -4.413 1.00 46.12 312 LYS A O 1
ATOM 2426 N N . CYS A 1 313 ? 15.652 49.828 -3.621 1.00 35.09 313 CYS A N 1
ATOM 2427 C CA . CYS A 1 313 ? 14.508 50.481 -4.255 1.00 35.09 313 CYS A CA 1
ATOM 2428 C C . CYS A 1 313 ? 13.706 51.234 -3.190 1.00 35.09 313 CYS A C 1
ATOM 2430 O O . CYS A 1 313 ? 13.163 50.644 -2.259 1.00 35.09 313 CYS A O 1
ATOM 2432 N N . LYS A 1 314 ? 13.683 52.561 -3.338 1.00 47.56 314 LYS A N 1
ATOM 2433 C CA . LYS A 1 314 ? 12.670 53.455 -2.783 1.00 47.56 314 LYS A CA 1
ATOM 2434 C C . LYS A 1 314 ? 11.553 53.556 -3.822 1.00 47.56 314 LYS A C 1
ATOM 2436 O O . LYS A 1 314 ? 11.846 53.892 -4.965 1.00 47.56 314 LYS A O 1
ATOM 2441 N N . SER A 1 315 ? 10.306 53.373 -3.417 1.00 47.88 315 SER A N 1
ATOM 2442 C CA . SER A 1 315 ? 9.162 53.981 -4.097 1.00 47.88 315 SER A CA 1
ATOM 2443 C C . SER A 1 315 ? 8.127 54.374 -3.054 1.00 47.88 315 SER A C 1
ATOM 2445 O O . SER A 1 315 ? 7.937 53.693 -2.048 1.00 47.88 315 SER A O 1
ATOM 2447 N N . ALA A 1 316 ? 7.567 55.553 -3.27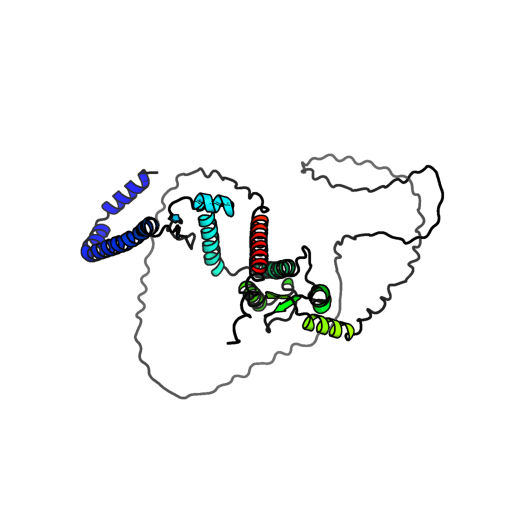6 1.00 37.69 316 ALA A N 1
ATOM 2448 C CA . ALA A 1 316 ? 6.787 56.343 -2.352 1.00 37.69 316 ALA A CA 1
ATOM 2449 C C . ALA A 1 316 ? 5.282 56.234 -2.652 1.00 37.69 316 ALA A C 1
ATOM 2451 O O . ALA A 1 316 ? 4.917 56.155 -3.817 1.00 37.69 316 ALA A O 1
ATOM 2452 N N . MET A 1 317 ? 4.498 56.327 -1.571 1.00 41.97 317 MET A N 1
ATOM 2453 C CA . MET A 1 317 ? 3.190 56.989 -1.387 1.00 41.97 317 MET A CA 1
ATOM 2454 C C . MET A 1 317 ? 1.926 56.562 -2.165 1.00 41.97 317 MET A C 1
ATOM 2456 O O . MET A 1 317 ? 1.991 56.170 -3.323 1.00 41.97 317 MET A O 1
ATOM 2460 N N . ILE A 1 318 ? 0.790 56.856 -1.487 1.00 36.91 318 ILE A N 1
ATOM 2461 C CA . ILE A 1 318 ? -0.619 57.005 -1.939 1.00 36.91 318 ILE A CA 1
ATOM 2462 C C . ILE A 1 318 ? -1.431 55.688 -1.825 1.00 36.91 318 ILE A C 1
ATOM 2464 O O . ILE A 1 318 ? -1.035 54.703 -2.431 1.00 36.91 318 ILE A O 1
ATOM 2468 N N . ASN A 1 319 ? -2.550 55.531 -1.095 1.00 39.75 319 ASN A N 1
ATOM 2469 C CA . ASN A 1 319 ? -3.431 56.402 -0.296 1.00 39.75 319 ASN A CA 1
ATOM 2470 C C . ASN A 1 319 ? -4.258 55.568 0.717 1.00 39.75 319 ASN A C 1
ATOM 2472 O O . ASN A 1 319 ? -4.333 54.345 0.607 1.00 39.75 319 ASN A O 1
ATOM 2476 N N . ASP A 1 320 ? -4.848 56.308 1.658 1.00 41.97 320 ASP A N 1
ATOM 2477 C CA . ASP A 1 320 ? -5.994 56.067 2.550 1.00 41.97 320 ASP A CA 1
ATOM 2478 C C . ASP A 1 320 ? -6.943 54.894 2.245 1.00 41.97 320 ASP A C 1
ATOM 2480 O O . ASP A 1 320 ? -7.390 54.738 1.115 1.00 41.97 320 ASP A O 1
ATOM 2484 N N . GLU A 1 321 ? -7.344 54.157 3.288 1.00 48.59 321 GLU A N 1
ATOM 2485 C CA . GLU A 1 321 ? -8.755 54.092 3.705 1.00 48.59 321 GLU A CA 1
ATOM 2486 C C . GLU A 1 321 ? -8.879 53.554 5.144 1.00 48.59 321 GLU A C 1
ATOM 2488 O O . GLU A 1 321 ? -8.246 52.572 5.545 1.00 48.59 321 GLU A O 1
ATOM 2493 N N . ASP A 1 322 ? -9.695 54.272 5.913 1.00 50.16 322 ASP A N 1
ATOM 2494 C CA . ASP A 1 322 ? -10.117 54.037 7.289 1.00 50.16 322 ASP A CA 1
ATOM 2495 C C . ASP A 1 322 ? -10.884 52.721 7.466 1.00 50.16 322 ASP A C 1
ATOM 2497 O O . ASP A 1 322 ? -11.911 52.512 6.825 1.00 50.16 322 ASP A O 1
ATOM 2501 N N . VAL A 1 323 ? -10.490 51.899 8.446 1.00 44.81 323 VAL A N 1
ATOM 2502 C CA . VAL A 1 323 ? -11.429 51.007 9.146 1.00 44.81 323 VAL A CA 1
ATOM 2503 C C . VAL A 1 323 ? -11.070 50.949 10.634 1.00 44.81 323 VAL A C 1
ATOM 2505 O O . VAL A 1 323 ? -10.056 50.377 11.041 1.00 44.81 323 VAL A O 1
ATOM 2508 N N . GLU A 1 324 ? -11.939 51.551 11.446 1.00 45.19 324 GLU A N 1
ATOM 2509 C CA . GLU A 1 324 ? -12.012 51.437 12.904 1.00 45.19 324 GLU A CA 1
ATOM 2510 C C . GLU A 1 324 ? -12.010 49.978 13.385 1.00 45.19 324 GLU A C 1
ATOM 2512 O O . GLU A 1 324 ? -12.836 49.189 12.938 1.00 45.19 324 GLU A O 1
ATOM 2517 N N . GLN A 1 325 ? -11.198 49.641 14.398 1.00 39.97 325 GLN A N 1
ATOM 2518 C CA . GLN A 1 325 ? -11.531 48.598 15.384 1.00 39.97 325 GLN A CA 1
ATOM 2519 C C . GLN A 1 325 ? -10.751 48.760 16.710 1.00 39.97 325 GLN A C 1
ATOM 2521 O O . GLN A 1 325 ? -9.693 49.391 16.746 1.00 39.97 325 GLN A O 1
ATOM 2526 N N . PRO A 1 326 ? -11.274 48.225 17.837 1.00 50.53 326 PRO A N 1
ATOM 2527 C CA . PRO A 1 326 ? -11.145 48.851 19.146 1.00 50.53 326 PRO A CA 1
ATOM 2528 C C . PRO A 1 326 ? -9.996 48.338 20.023 1.00 50.53 326 PRO A C 1
ATOM 2530 O O . PRO A 1 326 ? -9.471 47.228 19.911 1.00 50.53 326 PRO A O 1
ATOM 2533 N N . SER A 1 327 ? -9.672 49.199 20.982 1.00 38.75 327 SER A N 1
ATOM 2534 C CA . SER A 1 327 ? -8.648 49.105 22.017 1.00 38.75 327 SER A CA 1
ATOM 2535 C C . SER A 1 327 ? -8.713 47.831 22.881 1.00 38.75 327 SER A C 1
ATOM 2537 O O . SER A 1 327 ? -9.618 47.621 23.688 1.00 38.75 327 SER A O 1
ATOM 2539 N N . LYS A 1 328 ? -7.661 47.001 22.813 1.00 42.28 328 LYS A N 1
ATOM 2540 C CA . LYS A 1 328 ? -7.398 45.933 23.795 1.00 42.28 328 LYS A CA 1
ATOM 2541 C C . LYS A 1 328 ? -6.466 46.430 24.901 1.00 42.28 328 LYS A C 1
ATOM 2543 O O . LYS A 1 328 ? -5.247 46.501 24.755 1.00 42.28 328 LYS A O 1
ATOM 2548 N N . LYS A 1 329 ? -7.081 46.734 26.043 1.00 44.78 329 LYS A N 1
ATOM 2549 C CA . LYS A 1 329 ? -6.472 47.076 27.334 1.00 44.78 329 LYS A CA 1
ATOM 2550 C C . LYS A 1 329 ? -5.740 45.845 27.902 1.00 44.78 329 LYS A C 1
ATOM 2552 O O . LYS A 1 329 ? -6.365 44.941 28.450 1.00 44.78 329 LYS A O 1
ATOM 2557 N N . LYS A 1 330 ? -4.410 45.783 27.770 1.00 38.81 330 LYS A N 1
ATOM 2558 C CA . LYS A 1 330 ? -3.572 44.763 28.430 1.00 38.81 330 LYS A CA 1
ATOM 2559 C C . LYS A 1 330 ? -3.444 45.090 29.922 1.00 38.81 330 LYS A C 1
ATOM 2561 O O . LYS A 1 330 ? -2.697 45.985 30.304 1.00 38.81 330 LYS A O 1
ATOM 2566 N N . ARG A 1 331 ? -4.163 44.350 30.770 1.00 41.28 331 ARG A N 1
ATOM 2567 C CA . ARG A 1 331 ? -3.935 44.285 32.221 1.00 41.28 331 ARG A CA 1
ATOM 2568 C C . ARG A 1 331 ? -3.018 43.095 32.507 1.00 41.28 331 ARG A C 1
ATOM 2570 O O . ARG A 1 331 ? -3.416 41.948 32.346 1.00 41.28 331 ARG A O 1
ATOM 2577 N N . SER A 1 332 ? -1.784 43.374 32.907 1.00 39.97 332 SER A N 1
ATOM 2578 C CA . SER A 1 332 ? -0.833 42.384 33.410 1.00 39.97 332 SER A CA 1
ATOM 2579 C C . SER A 1 332 ? -1.006 42.225 34.923 1.00 39.97 332 SER A C 1
ATOM 2581 O O . SER A 1 332 ? -0.558 43.085 35.681 1.00 39.97 332 SER A O 1
ATOM 2583 N N . SER A 1 333 ? -1.626 41.136 35.378 1.00 39.72 333 SER A N 1
ATOM 2584 C CA . SER A 1 333 ? -1.598 40.713 36.783 1.00 39.72 333 SER A CA 1
ATOM 2585 C C . SER A 1 333 ? -0.642 39.527 36.943 1.00 39.72 333 SER A C 1
ATOM 2587 O O . SER A 1 333 ? -0.905 38.407 36.516 1.00 39.72 333 SER A O 1
ATOM 2589 N N . LYS A 1 334 ? 0.513 39.797 37.562 1.00 40.12 334 LYS A N 1
ATOM 2590 C CA . LYS A 1 334 ? 1.437 38.790 38.096 1.00 40.12 334 LYS A CA 1
ATOM 2591 C C . LYS A 1 334 ? 0.798 38.163 39.338 1.00 40.12 334 LYS A C 1
ATOM 2593 O O . LYS A 1 334 ? 0.721 38.822 40.370 1.00 40.12 334 LYS A O 1
ATOM 2598 N N . LEU A 1 335 ? 0.393 36.898 39.257 1.00 38.81 335 LEU A N 1
ATOM 2599 C CA . LEU A 1 335 ? 0.084 36.069 40.424 1.00 38.81 335 LEU A CA 1
ATOM 2600 C C . LEU A 1 335 ? 1.303 35.199 40.749 1.00 38.81 335 LEU A C 1
ATOM 2602 O O . LEU A 1 335 ? 1.742 34.380 39.943 1.00 38.81 335 LEU A O 1
ATOM 2606 N N . LYS A 1 336 ? 1.878 35.438 41.932 1.00 40.91 336 LYS A N 1
ATOM 2607 C CA . LYS A 1 336 ? 2.934 34.630 42.548 1.00 40.91 336 LYS A CA 1
ATOM 2608 C C . LYS A 1 336 ? 2.324 33.301 42.999 1.00 40.91 336 LYS A C 1
ATOM 2610 O O . LYS A 1 336 ? 1.426 33.295 43.834 1.00 40.91 336 LYS A O 1
ATOM 2615 N N . LYS A 1 337 ? 2.825 32.188 42.462 1.00 44.75 337 LYS A N 1
ATOM 2616 C CA . LYS A 1 337 ? 2.496 30.831 42.911 1.00 44.75 337 LYS A CA 1
ATOM 2617 C C . LYS A 1 337 ? 3.465 30.444 44.030 1.00 44.75 337 LYS A C 1
ATOM 2619 O O . LYS A 1 337 ? 4.652 30.260 43.779 1.00 44.75 337 LYS A O 1
ATOM 2624 N N . VAL A 1 338 ? 2.953 30.373 45.256 1.00 37.38 338 VAL A N 1
ATOM 2625 C CA . VAL A 1 338 ? 3.620 29.753 46.407 1.00 37.38 338 VAL A CA 1
ATOM 2626 C C . VAL A 1 338 ? 3.367 28.249 46.302 1.00 37.38 338 VAL A C 1
ATOM 2628 O O . VAL A 1 338 ? 2.218 27.825 46.222 1.00 37.38 338 VAL A O 1
ATOM 2631 N N . VAL A 1 339 ? 4.434 27.453 46.230 1.00 35.28 339 VAL A N 1
ATOM 2632 C CA . VAL A 1 339 ? 4.383 25.985 46.245 1.00 35.28 339 VAL A CA 1
ATOM 2633 C C . VAL A 1 339 ? 5.034 25.530 47.545 1.00 35.28 339 VAL A C 1
ATOM 2635 O O . VAL A 1 339 ? 6.215 25.792 47.760 1.00 35.28 339 VAL A O 1
ATOM 2638 N N . ALA A 1 340 ? 4.251 24.880 48.404 1.00 41.09 340 ALA A N 1
ATOM 2639 C CA . ALA A 1 340 ? 4.741 24.124 49.552 1.00 41.09 340 ALA A CA 1
ATOM 2640 C C . ALA A 1 340 ? 4.964 22.650 49.146 1.00 41.09 340 ALA A C 1
ATOM 2642 O O . ALA A 1 340 ? 4.263 22.160 48.254 1.00 41.09 340 ALA A O 1
ATOM 2643 N N . PRO A 1 341 ? 5.929 21.942 49.761 1.00 44.97 341 PRO A N 1
ATOM 2644 C CA . PRO A 1 341 ? 6.273 20.574 49.399 1.00 44.97 341 PRO A CA 1
ATOM 2645 C C . PRO A 1 341 ? 5.396 19.571 50.159 1.00 44.97 341 PRO A C 1
ATOM 2647 O O . PRO A 1 341 ? 5.264 19.658 51.378 1.00 44.97 341 PRO A O 1
ATOM 2650 N N . VAL A 1 342 ? 4.835 18.590 49.448 1.00 38.12 342 VAL A N 1
ATOM 2651 C CA . VAL A 1 342 ? 4.198 17.415 50.058 1.00 38.12 342 VAL A CA 1
ATOM 2652 C C . VAL A 1 342 ? 5.084 16.199 49.823 1.00 38.12 342 VAL A C 1
ATOM 2654 O O . VAL A 1 342 ? 5.594 15.956 48.730 1.00 38.12 342 VAL A O 1
ATOM 2657 N N . THR A 1 343 ? 5.308 15.501 50.925 1.00 37.19 343 THR A N 1
ATOM 2658 C CA . THR A 1 343 ? 6.229 14.398 51.157 1.00 37.19 343 THR A CA 1
ATOM 2659 C C . THR A 1 343 ? 5.869 13.120 50.408 1.00 37.19 343 THR A C 1
ATOM 2661 O O . THR A 1 343 ? 4.705 12.775 50.231 1.00 37.19 343 THR A O 1
ATOM 2664 N N . ALA A 1 344 ? 6.925 12.395 50.047 1.00 42.84 344 ALA A N 1
ATOM 2665 C CA . ALA A 1 344 ? 6.920 11.049 49.502 1.00 42.84 344 ALA A CA 1
ATOM 2666 C C . ALA A 1 344 ? 6.253 10.024 50.432 1.00 42.84 344 ALA A C 1
ATOM 2668 O O . ALA A 1 344 ? 6.498 10.048 51.637 1.00 42.84 344 ALA A O 1
ATOM 2669 N N . LYS A 1 345 ? 5.531 9.062 49.842 1.00 37.88 345 LYS A N 1
ATOM 2670 C CA . LYS A 1 345 ? 5.526 7.651 50.255 1.00 37.88 345 LYS A CA 1
ATOM 2671 C C . LYS A 1 345 ? 4.958 6.759 49.144 1.00 37.88 345 LYS A C 1
ATOM 2673 O O . LYS A 1 345 ? 3.947 7.079 48.538 1.00 37.88 345 LYS A O 1
ATOM 2678 N N . GLU A 1 346 ? 5.706 5.683 48.904 1.00 38.41 346 GLU A N 1
ATOM 2679 C CA . GLU A 1 346 ? 5.312 4.345 48.442 1.00 38.41 346 GLU A CA 1
ATOM 2680 C C . GLU A 1 346 ? 4.242 4.186 47.350 1.00 38.41 346 GLU A C 1
ATOM 2682 O O . GLU A 1 346 ? 3.065 4.420 47.577 1.00 38.41 346 GLU A O 1
ATOM 2687 N N . GLN A 1 347 ? 4.624 3.534 46.244 1.00 37.69 347 GLN A N 1
ATOM 2688 C CA . GLN A 1 347 ? 4.117 2.178 45.992 1.00 37.69 347 GLN A CA 1
ATOM 2689 C C . GLN A 1 347 ? 4.942 1.443 44.929 1.00 37.69 347 GLN A C 1
ATOM 2691 O O . GLN A 1 347 ? 5.063 1.839 43.769 1.00 37.69 347 GLN A O 1
ATOM 2696 N N . ASN A 1 348 ? 5.529 0.347 45.399 1.00 40.84 348 ASN A N 1
ATOM 2697 C CA . ASN A 1 348 ? 6.156 -0.713 44.632 1.00 40.84 348 ASN A CA 1
ATOM 2698 C C . ASN A 1 348 ? 5.077 -1.611 43.992 1.00 40.84 348 ASN A C 1
ATOM 2700 O O . ASN A 1 348 ? 3.917 -1.574 44.387 1.00 40.84 348 ASN A O 1
ATOM 2704 N N . VAL A 1 349 ? 5.515 -2.490 43.085 1.00 41.75 349 VAL A N 1
ATOM 2705 C CA . VAL A 1 349 ? 4.768 -3.565 42.390 1.00 41.75 349 VAL A CA 1
ATOM 2706 C C . VAL A 1 349 ? 4.226 -3.205 40.997 1.00 41.75 349 VAL A C 1
ATOM 2708 O O . VAL A 1 349 ? 3.049 -2.933 40.783 1.00 41.75 349 VAL A O 1
ATOM 2711 N N . LYS A 1 350 ? 5.095 -3.360 39.989 1.00 38.16 350 LYS A N 1
ATOM 2712 C CA . LYS A 1 350 ? 4.692 -3.694 38.613 1.00 38.16 350 LYS A CA 1
ATOM 2713 C C . LYS A 1 350 ? 5.366 -4.999 38.193 1.00 38.16 350 LYS A C 1
ATOM 2715 O O . LYS A 1 350 ? 6.537 -5.007 37.818 1.00 38.16 350 LYS A O 1
ATOM 2720 N N . LYS A 1 351 ? 4.620 -6.108 38.242 1.00 44.66 351 LYS A N 1
ATOM 2721 C CA . LYS A 1 351 ? 4.995 -7.359 37.568 1.00 44.66 351 LYS A CA 1
ATOM 2722 C C . LYS A 1 351 ? 4.779 -7.164 36.064 1.00 44.66 351 LYS A C 1
ATOM 2724 O O . LYS A 1 351 ? 3.660 -6.935 35.617 1.00 44.66 351 LYS A O 1
ATOM 2729 N N . LYS A 1 352 ? 5.866 -7.206 35.292 1.00 41.62 352 LYS A N 1
ATOM 2730 C CA . LYS A 1 352 ? 5.847 -7.162 33.826 1.00 41.62 352 LYS A CA 1
ATOM 2731 C C . LYS A 1 352 ? 5.389 -8.523 33.298 1.00 41.62 352 LYS A C 1
ATOM 2733 O O . LYS A 1 352 ? 6.142 -9.487 33.395 1.00 41.62 352 LYS A O 1
ATOM 2738 N N . HIS A 1 353 ? 4.192 -8.598 32.720 1.00 36.50 353 HIS A N 1
ATOM 2739 C CA . HIS A 1 353 ? 3.809 -9.740 31.892 1.00 36.50 353 HIS A CA 1
ATOM 2740 C C . HIS A 1 353 ? 4.426 -9.542 30.503 1.00 36.50 353 HIS A C 1
ATOM 2742 O O . HIS A 1 353 ? 4.095 -8.602 29.782 1.00 36.50 353 HIS A O 1
ATOM 2748 N N . LYS A 1 354 ? 5.401 -10.385 30.162 1.00 38.28 354 LYS A N 1
ATOM 2749 C CA . LYS A 1 354 ? 6.089 -10.388 28.870 1.00 38.28 354 LYS A CA 1
ATOM 2750 C C . LYS A 1 354 ? 5.212 -11.177 27.894 1.00 38.28 354 LYS A C 1
ATOM 2752 O O . LYS A 1 354 ? 5.116 -12.391 28.024 1.00 38.28 354 LYS A O 1
ATOM 2757 N N . PHE A 1 355 ? 4.525 -10.490 26.984 1.00 36.75 355 PHE A N 1
ATOM 2758 C CA . PHE A 1 355 ? 3.766 -11.130 25.909 1.00 36.75 355 PHE A CA 1
ATOM 2759 C C . PHE A 1 355 ? 4.728 -11.425 24.752 1.00 36.75 355 PHE A C 1
ATOM 2761 O O . PHE A 1 355 ? 5.344 -10.515 24.194 1.00 36.75 355 PHE A O 1
ATOM 2768 N N . THR A 1 356 ? 4.926 -12.701 24.444 1.00 36.16 356 THR A N 1
ATOM 2769 C CA . THR A 1 356 ? 5.652 -13.162 23.256 1.00 36.16 356 THR A CA 1
ATOM 2770 C C . THR A 1 356 ? 4.684 -13.192 22.070 1.00 36.16 356 THR A C 1
ATOM 2772 O O . THR A 1 356 ? 3.676 -13.887 22.164 1.00 36.16 356 THR A O 1
ATOM 2775 N N . PRO A 1 357 ? 4.952 -12.482 20.957 1.00 39.12 357 PRO A N 1
ATOM 2776 C CA . PRO A 1 357 ? 4.105 -12.550 19.773 1.00 39.12 357 PRO A CA 1
ATOM 2777 C C . PRO A 1 357 ? 4.293 -13.904 19.080 1.00 39.12 357 PRO A C 1
ATOM 2779 O O . PRO A 1 357 ? 5.342 -14.172 18.490 1.00 39.12 357 PRO A O 1
ATOM 2782 N N . GLY A 1 358 ? 3.280 -14.763 19.189 1.00 36.97 358 GLY A N 1
ATOM 2783 C CA . GLY A 1 358 ? 3.192 -16.037 18.486 1.00 36.97 358 GLY A CA 1
ATOM 2784 C C . GLY A 1 358 ? 2.744 -15.857 17.034 1.00 36.97 358 GLY A C 1
ATOM 2785 O O . GLY A 1 358 ? 1.751 -15.195 16.761 1.00 36.97 358 GLY A O 1
ATOM 2786 N N . SER A 1 359 ? 3.536 -16.436 16.129 1.00 45.34 359 SER A N 1
ATOM 2787 C CA . SER A 1 359 ? 3.180 -17.049 14.836 1.00 45.34 359 SER A CA 1
ATOM 2788 C C . SER A 1 359 ? 2.109 -16.389 13.945 1.00 45.34 359 SER A C 1
ATOM 2790 O O . SER A 1 359 ? 0.910 -16.512 14.166 1.00 45.34 359 SER A O 1
ATOM 2792 N N . LYS A 1 360 ? 2.578 -15.835 12.817 1.00 53.53 360 LYS A N 1
ATOM 2793 C CA . LYS A 1 360 ? 1.816 -15.234 11.707 1.00 53.53 360 LYS A CA 1
ATOM 2794 C C . LYS A 1 360 ? 1.316 -16.160 10.556 1.00 53.53 360 LYS A C 1
ATOM 2796 O O . LYS A 1 360 ? 0.909 -15.587 9.550 1.00 53.53 360 LYS A O 1
ATOM 2801 N N . PRO A 1 361 ? 1.314 -17.514 10.577 1.00 48.28 361 PRO A N 1
ATOM 2802 C CA . PRO A 1 361 ? 0.914 -18.253 9.372 1.00 48.28 361 PRO A CA 1
ATOM 2803 C C . PRO A 1 361 ? -0.610 -18.349 9.138 1.00 48.28 361 PRO A C 1
ATOM 2805 O O . PRO A 1 361 ? -1.012 -18.576 8.006 1.00 48.28 361 PRO A O 1
ATOM 2808 N N . ALA A 1 362 ? -1.468 -18.114 10.139 1.00 48.00 362 ALA A N 1
ATOM 2809 C CA . ALA A 1 362 ? -2.898 -18.452 10.029 1.00 48.00 362 ALA A CA 1
ATOM 2810 C C . ALA A 1 362 ? -3.762 -17.497 9.170 1.00 48.00 362 ALA A C 1
ATOM 2812 O O . ALA A 1 362 ? -4.841 -17.878 8.734 1.00 48.00 362 ALA A O 1
ATOM 2813 N N . ILE A 1 363 ? -3.316 -16.262 8.897 1.00 47.66 363 ILE A N 1
ATOM 2814 C CA . ILE A 1 363 ? -4.134 -15.267 8.163 1.00 47.66 363 ILE A CA 1
ATOM 2815 C C . ILE A 1 363 ? -4.010 -15.428 6.634 1.00 47.66 363 ILE A C 1
ATOM 2817 O O . ILE A 1 363 ? -4.890 -15.008 5.889 1.00 47.66 363 ILE A O 1
ATOM 2821 N N . ALA A 1 364 ? -2.936 -16.054 6.142 1.00 51.94 364 ALA A N 1
ATOM 2822 C CA . ALA A 1 364 ? -2.776 -16.298 4.706 1.00 51.94 364 ALA A CA 1
ATOM 2823 C C . ALA A 1 364 ? -3.690 -17.430 4.200 1.00 51.94 364 ALA A C 1
ATOM 2825 O O . ALA A 1 364 ? -4.117 -17.412 3.049 1.00 51.94 364 ALA A O 1
ATOM 2826 N N . GLU A 1 365 ? -4.014 -18.387 5.068 1.00 54.94 365 GLU A N 1
ATOM 2827 C CA . GLU A 1 365 ? -4.748 -19.602 4.709 1.00 54.94 365 GLU A CA 1
ATOM 2828 C C . GLU A 1 365 ? -6.254 -19.342 4.538 1.00 54.94 365 GLU A C 1
ATOM 2830 O O . GLU A 1 365 ? -6.876 -19.845 3.605 1.00 54.94 365 GLU A O 1
ATOM 2835 N N . SER A 1 366 ? -6.834 -18.449 5.347 1.00 63.72 366 SER A N 1
ATOM 2836 C CA . SER A 1 366 ? -8.255 -18.089 5.253 1.00 63.72 366 SER A CA 1
ATOM 2837 C C . SER A 1 366 ? -8.608 -17.291 3.991 1.00 63.72 366 SER A C 1
ATOM 2839 O O . SER A 1 366 ? -9.732 -17.391 3.498 1.00 63.72 366 SER A O 1
ATOM 2841 N N . ARG A 1 367 ? -7.660 -16.539 3.411 1.00 68.81 367 ARG A N 1
ATOM 2842 C CA . ARG A 1 367 ? -7.883 -15.808 2.148 1.00 68.81 367 ARG A CA 1
ATOM 2843 C C . ARG A 1 367 ? -7.912 -16.744 0.934 1.00 68.81 367 ARG A C 1
ATOM 2845 O O . ARG A 1 367 ? -8.714 -16.514 0.035 1.00 68.81 367 ARG A O 1
ATOM 2852 N N . ALA A 1 368 ? -7.095 -17.800 0.930 1.00 74.94 368 ALA A N 1
ATOM 2853 C CA . ALA A 1 368 ? -7.081 -18.795 -0.145 1.00 74.94 368 ALA A CA 1
ATOM 2854 C C . ALA A 1 368 ? -8.398 -19.591 -0.202 1.00 74.94 368 ALA A C 1
ATOM 2856 O O . ALA A 1 368 ? -8.984 -19.736 -1.270 1.00 74.94 368 ALA A O 1
ATOM 2857 N N . LEU A 1 369 ? -8.918 -19.992 0.962 1.00 78.69 369 LEU A N 1
ATOM 2858 C CA . LEU A 1 369 ? -10.182 -20.732 1.081 1.00 78.69 369 LEU A CA 1
ATOM 2859 C C . LEU A 1 369 ? -11.396 -19.914 0.593 1.00 78.69 369 LEU A C 1
ATOM 2861 O O . LEU A 1 369 ? -12.340 -20.450 0.016 1.00 78.69 369 LEU A O 1
ATOM 2865 N N . LEU A 1 370 ? -11.369 -18.590 0.786 1.00 78.94 370 LEU A N 1
ATOM 2866 C CA . LEU A 1 370 ? -12.422 -17.696 0.295 1.00 78.94 370 LEU A CA 1
ATOM 2867 C C . LEU A 1 370 ? -12.366 -17.499 -1.232 1.00 78.94 370 LEU A C 1
ATOM 2869 O O . LEU A 1 370 ? -13.412 -17.345 -1.863 1.00 78.94 370 LEU A O 1
ATOM 2873 N N . GLU A 1 371 ? -11.169 -17.484 -1.829 1.00 85.19 371 GLU A N 1
ATOM 2874 C CA . GLU A 1 371 ? -11.015 -17.431 -3.290 1.00 85.19 371 GLU A CA 1
ATOM 2875 C C . GLU A 1 371 ? -11.443 -18.743 -3.957 1.00 85.19 371 GLU A C 1
ATOM 2877 O O . GLU A 1 371 ? -12.096 -18.696 -4.999 1.00 85.19 371 GLU A O 1
ATOM 2882 N N . GLU A 1 372 ? -11.175 -19.889 -3.328 1.00 87.31 372 GLU A N 1
ATOM 2883 C CA . GLU A 1 372 ? -11.603 -21.207 -3.811 1.00 87.31 372 GLU A CA 1
ATOM 2884 C C . GLU A 1 372 ? -13.136 -21.329 -3.849 1.00 87.31 372 GLU A C 1
ATOM 2886 O O . GLU A 1 372 ? -13.703 -21.649 -4.893 1.00 87.31 372 GLU A O 1
ATOM 2891 N N . MET A 1 373 ? -13.833 -20.918 -2.780 1.00 86.56 373 MET A N 1
ATOM 2892 C CA . MET A 1 373 ? -15.306 -20.898 -2.765 1.00 86.56 373 MET A CA 1
ATOM 2893 C C . MET A 1 373 ? -15.916 -19.956 -3.817 1.00 86.56 373 MET A C 1
ATOM 2895 O O . MET A 1 373 ? -16.998 -20.223 -4.341 1.00 86.56 373 MET A O 1
ATOM 2899 N N . ARG A 1 374 ? -15.255 -18.833 -4.135 1.00 89.25 374 ARG A N 1
ATOM 2900 C CA . ARG A 1 374 ? -15.722 -17.935 -5.207 1.00 89.25 374 ARG A CA 1
ATOM 2901 C C . ARG A 1 374 ? -15.547 -18.561 -6.586 1.00 89.25 374 ARG A C 1
ATOM 2903 O O . ARG A 1 374 ? -16.391 -18.331 -7.448 1.00 89.25 374 ARG A O 1
ATOM 2910 N N . TRP A 1 375 ? -14.479 -19.329 -6.786 1.00 88.19 375 TRP A N 1
ATOM 2911 C CA . TRP A 1 375 ? -14.218 -20.016 -8.045 1.00 88.19 375 TRP A CA 1
ATOM 2912 C C . TRP A 1 375 ? -15.223 -21.147 -8.297 1.00 88.19 375 TRP A C 1
ATOM 2914 O O . TRP A 1 375 ? -15.815 -21.195 -9.373 1.00 88.19 375 TRP A O 1
ATOM 2924 N N . GLU A 1 376 ? -15.497 -21.990 -7.296 1.00 89.81 376 GLU A N 1
ATOM 2925 C CA . GLU A 1 376 ? -16.503 -23.060 -7.412 1.00 89.81 376 GLU A CA 1
ATOM 2926 C C . GLU A 1 376 ? -17.901 -22.510 -7.710 1.00 89.81 376 GLU A C 1
ATOM 2928 O O . GLU A 1 376 ? -18.631 -23.057 -8.538 1.00 89.81 376 GLU A O 1
ATOM 2933 N N . LYS A 1 377 ? -18.273 -21.387 -7.081 1.00 90.81 377 LYS A N 1
ATOM 2934 C CA . LYS A 1 377 ? -19.566 -20.750 -7.340 1.00 90.81 377 LYS A CA 1
ATOM 2935 C C . LYS A 1 377 ? -19.686 -20.258 -8.786 1.00 90.81 377 LYS A C 1
ATOM 2937 O O . LYS A 1 377 ? -20.731 -20.449 -9.397 1.00 90.81 377 LYS A O 1
ATOM 2942 N N . ALA A 1 378 ? -18.622 -19.672 -9.334 1.00 87.25 378 ALA A N 1
ATOM 2943 C CA . ALA A 1 378 ? -18.609 -19.197 -10.715 1.00 87.25 378 ALA A CA 1
ATOM 2944 C C . ALA A 1 378 ? -18.680 -20.346 -11.736 1.00 87.25 378 ALA A C 1
ATOM 2946 O O . ALA A 1 378 ? -19.330 -20.196 -12.765 1.00 87.25 378 ALA A O 1
ATOM 2947 N N . GLN A 1 379 ? -18.056 -21.497 -11.455 1.00 87.25 379 GLN A N 1
ATOM 2948 C CA . GLN A 1 379 ? -18.194 -22.676 -12.320 1.00 87.25 379 GLN A CA 1
ATOM 2949 C C . GLN A 1 379 ? -19.619 -23.226 -12.302 1.00 87.25 379 GLN A C 1
ATOM 2951 O O . GLN A 1 379 ? -20.166 -23.539 -13.352 1.00 87.25 379 GLN A O 1
ATOM 2956 N N . LYS A 1 380 ? -20.248 -23.271 -11.125 1.00 87.06 380 LYS A N 1
ATOM 2957 C CA . LYS A 1 380 ? -21.611 -23.785 -10.991 1.00 87.06 380 LYS A CA 1
ATOM 2958 C C . LYS A 1 380 ? -22.668 -22.897 -11.661 1.00 87.06 380 LYS A C 1
ATOM 2960 O O . LYS A 1 380 ? -23.648 -23.420 -12.169 1.00 87.06 380 LYS A O 1
ATOM 2965 N N . GLU A 1 381 ? -22.474 -21.577 -11.665 1.00 86.75 381 GLU A N 1
ATOM 2966 C CA . GLU A 1 381 ? -23.346 -20.636 -12.393 1.00 86.75 381 GLU A CA 1
ATOM 2967 C C . GLU A 1 381 ? -23.135 -20.698 -13.916 1.00 86.75 381 GLU A C 1
ATOM 2969 O O . GLU A 1 381 ? -24.062 -20.418 -14.668 1.00 86.75 381 GLU A O 1
ATOM 2974 N N . ALA A 1 382 ? -21.942 -21.084 -14.382 1.00 85.00 382 ALA A N 1
ATOM 2975 C CA . ALA A 1 382 ? -21.695 -21.296 -15.808 1.00 85.00 382 ALA A CA 1
ATOM 2976 C C . ALA A 1 382 ? -22.345 -22.591 -16.318 1.00 85.00 382 ALA A C 1
ATOM 2978 O O . ALA A 1 382 ? -22.884 -22.599 -17.415 1.00 85.00 382 ALA A O 1
ATOM 2979 N N . GLU A 1 383 ? -22.339 -23.659 -15.515 1.00 84.81 383 GLU A N 1
ATOM 2980 C CA . GLU A 1 383 ? -22.962 -24.940 -15.885 1.00 84.81 383 GLU A CA 1
ATOM 2981 C C . GLU A 1 383 ? -24.498 -24.900 -15.865 1.00 84.81 383 GLU A C 1
ATOM 2983 O O . GLU A 1 383 ? -25.122 -25.730 -16.511 1.00 84.81 383 GLU A O 1
ATOM 2988 N N . SER A 1 384 ? -25.129 -23.957 -15.153 1.00 77.25 384 SER A N 1
ATOM 2989 C CA . SER A 1 384 ? -26.597 -23.893 -15.066 1.00 77.25 384 SER A CA 1
ATOM 2990 C C . SER A 1 384 ? -27.276 -23.058 -16.153 1.00 77.25 384 SER A C 1
ATOM 2992 O O . SER A 1 384 ? -28.498 -22.990 -16.155 1.00 77.25 384 SER A O 1
ATOM 2994 N N . ASN A 1 385 ? -26.524 -22.372 -17.016 1.00 71.56 385 ASN A N 1
ATOM 2995 C CA . ASN A 1 385 ? -27.090 -21.488 -18.044 1.00 71.56 385 ASN A CA 1
ATOM 2996 C C . ASN A 1 385 ? -27.218 -22.143 -19.429 1.00 71.56 385 ASN A C 1
ATOM 2998 O O . ASN A 1 385 ? -27.777 -21.512 -20.320 1.00 71.56 385 ASN A O 1
ATOM 3002 N N . ASP A 1 386 ? -26.721 -23.367 -19.614 1.00 65.75 386 ASP A N 1
ATOM 3003 C CA . ASP A 1 386 ? -26.750 -24.053 -20.915 1.00 65.75 386 ASP A CA 1
ATOM 3004 C C . ASP A 1 386 ? -27.993 -24.951 -21.114 1.00 65.75 386 ASP A C 1
ATOM 3006 O O . ASP A 1 386 ? -28.184 -25.468 -22.210 1.00 65.75 386 ASP A O 1
ATOM 3010 N N . ASP A 1 387 ? -28.863 -25.113 -20.107 1.00 63.62 387 ASP A N 1
ATOM 3011 C CA . ASP A 1 387 ? -29.999 -26.057 -20.165 1.00 63.62 387 ASP A CA 1
ATOM 3012 C C . ASP A 1 387 ? -31.370 -25.418 -20.512 1.00 63.62 387 ASP A C 1
ATOM 3014 O O . ASP A 1 387 ? -32.351 -26.146 -20.635 1.00 63.62 387 ASP A O 1
ATOM 3018 N N . ASP A 1 388 ? -31.472 -24.093 -20.706 1.00 62.31 388 ASP A N 1
ATOM 3019 C CA . ASP A 1 388 ? -32.769 -23.388 -20.866 1.00 62.31 388 ASP A CA 1
ATOM 3020 C C . ASP A 1 388 ? -33.071 -22.860 -22.300 1.00 62.31 388 ASP A C 1
ATOM 3022 O O . ASP A 1 388 ? -34.024 -22.101 -22.476 1.00 62.31 388 ASP A O 1
ATOM 3026 N N . GLU A 1 389 ? -32.315 -23.235 -23.346 1.00 62.56 389 GLU A N 1
ATOM 3027 C CA . GLU A 1 389 ? -32.525 -22.721 -24.728 1.00 62.56 389 GLU A CA 1
ATOM 3028 C C . GLU A 1 389 ? -33.146 -23.708 -25.750 1.00 62.56 389 GLU A C 1
ATOM 3030 O O . GLU A 1 389 ? -33.257 -23.367 -26.927 1.00 62.56 389 GLU A O 1
ATOM 3035 N N . GLU A 1 390 ? -33.628 -24.891 -25.354 1.00 59.81 390 GLU A N 1
ATOM 3036 C CA . GLU A 1 390 ? -34.248 -25.852 -26.293 1.00 59.81 390 GLU A CA 1
ATOM 3037 C C . GLU A 1 390 ? -35.743 -26.105 -26.023 1.00 59.81 390 GLU A C 1
ATOM 3039 O O . GLU A 1 390 ? -36.097 -27.226 -25.680 1.00 59.81 390 GLU A O 1
ATOM 3044 N N . GLU A 1 391 ? -36.653 -25.127 -26.180 1.00 61.50 391 GLU A N 1
ATOM 3045 C CA . GLU A 1 391 ? -38.091 -25.480 -26.269 1.00 61.50 391 GLU A CA 1
ATOM 3046 C C . GLU A 1 391 ? -39.055 -24.426 -26.869 1.00 61.50 391 GLU A C 1
ATOM 3048 O O . GLU A 1 391 ? -40.157 -24.271 -26.366 1.00 61.50 391 GLU A O 1
ATOM 3053 N N . GLU A 1 392 ? -38.742 -23.720 -27.965 1.00 60.69 392 GLU A N 1
ATOM 3054 C CA . GLU A 1 392 ? -39.794 -22.977 -28.703 1.00 60.69 392 GLU A CA 1
ATOM 3055 C C . GLU A 1 392 ? -39.529 -22.925 -30.215 1.00 60.69 392 GLU A C 1
ATOM 3057 O O . GLU A 1 392 ? -38.993 -21.947 -30.714 1.00 60.69 392 GLU A O 1
ATOM 3062 N N . ASP A 1 393 ? -39.924 -23.964 -30.957 1.00 60.59 393 ASP A N 1
ATOM 3063 C CA . ASP A 1 393 ? -40.107 -23.891 -32.418 1.00 60.59 393 ASP A CA 1
ATOM 3064 C C . ASP A 1 393 ? -40.996 -25.055 -32.889 1.00 60.59 393 ASP A C 1
ATOM 3066 O O . ASP A 1 393 ? -40.511 -25.999 -33.502 1.00 60.59 393 ASP A O 1
ATOM 3070 N N . ASP A 1 394 ? -42.298 -25.042 -32.570 1.00 61.78 394 ASP A N 1
ATOM 3071 C CA . ASP A 1 394 ? -43.241 -25.994 -33.189 1.00 61.78 394 ASP A CA 1
ATOM 3072 C C . ASP A 1 394 ? -44.727 -25.595 -33.049 1.00 61.78 394 ASP A C 1
ATOM 3074 O O . ASP A 1 394 ? -45.552 -26.382 -32.595 1.00 61.78 394 ASP A O 1
ATOM 3078 N N . GLU A 1 395 ? -45.141 -24.387 -33.466 1.00 68.25 395 GLU A N 1
ATOM 3079 C CA . GLU A 1 395 ? -46.574 -24.186 -33.769 1.00 68.25 395 GLU A CA 1
ATOM 3080 C C . GLU A 1 395 ? -46.875 -22.982 -34.677 1.00 68.25 395 GLU A C 1
ATOM 3082 O O . GLU A 1 395 ? -47.193 -21.891 -34.209 1.00 68.25 395 GLU A O 1
ATOM 3087 N N . SER A 1 396 ? -46.820 -23.160 -36.003 1.00 59.44 396 SER A N 1
ATOM 3088 C CA . SER A 1 396 ? -47.463 -22.242 -36.965 1.00 59.44 396 SER A CA 1
ATOM 3089 C C . SER A 1 396 ? -47.678 -22.892 -38.336 1.00 59.44 396 SER A C 1
ATOM 3091 O O . SER A 1 396 ? -46.977 -22.581 -39.291 1.00 59.44 396 SER A O 1
ATOM 3093 N N . ASP A 1 397 ? -48.673 -23.776 -38.443 1.00 67.06 397 ASP A N 1
ATOM 3094 C CA . ASP A 1 397 ? -49.367 -24.034 -39.714 1.00 67.06 397 ASP A CA 1
ATOM 3095 C C . ASP A 1 397 ? -50.769 -24.612 -39.443 1.00 67.06 397 ASP A C 1
ATOM 3097 O O . ASP A 1 397 ? -50.941 -25.818 -39.235 1.00 67.06 397 ASP A O 1
ATOM 3101 N N . LYS A 1 398 ? -51.785 -23.735 -39.408 1.00 58.66 398 LYS A N 1
ATOM 3102 C CA . LYS A 1 398 ? -53.204 -24.085 -39.589 1.00 58.66 398 LYS A CA 1
ATOM 3103 C C . LYS A 1 398 ? -54.083 -22.887 -39.917 1.00 58.66 398 LYS A C 1
ATOM 3105 O O . LYS A 1 398 ? -53.960 -21.854 -39.225 1.00 58.66 398 LYS A O 1
#